Protein 6YGI (pdb70)

Solvent-accessible surface area: 33984 Å² total; per-residue (Å²): 132,98,52,70,42,27,102,5,8,23,48,179,151,132,103,64,73,34,32,61,6,4,20,47,190,170,148,88,112,88,46,5,98,68,62,18,11,1,49,51,16,64,74,123,45,16,59,157,18,87,56,4,15,122,61,0,69,95,24,0,78,82,73,68,157,85,116,33,121,113,55,30,3,28,1,1,36,21,1,2,46,8,4,88,36,0,61,112,3,2,81,10,1,47,104,6,0,76,46,3,155,84,94,27,76,68,26,32,77,126,25,21,58,91,1,96,45,36,0,119,76,3,77,94,16,2,38,77,0,26,19,0,0,14,25,2,29,17,7,25,83,117,20,87,58,70,0,16,65,15,2,0,82,7,98,60,52,78,92,47,76,120,144,166,58,39,231,118,43,34,67,14,138,101,164,87,69,70,121,2,53,60,21,1,91,73,17,64,67,123,40,13,52,152,24,88,48,4,12,124,53,0,67,89,20,0,72,79,69,22,156,81,64,26,108,115,68,27,0,2,32,1,1,3,12,4,22,8,4,85,42,2,53,128,5,0,64,3,0,31,102,14,1,86,68,14,138,83,104,53,53,6,44,31,83,139,14,35,58,88,2,35,47,39,1,112,73,5,53,100,8,0,42,88,0,27,17,9,0,7,5,15,29,14,6,28,75,116,18,78,8,46,0,23,31,7,0,28,67,10,70,64,47,60,68,31,64,136,123,5,52,5,150,62,42,25,86,76,87,20,4,65,127,108,199,123,100,140,70,2,38,108,0,25,58,32,0,78,111,10,64,74,122,44,14,55,160,27,93,54,2,14,130,63,0,78,81,26,1,74,71,68,36,168,82,54,24,98,102,60,31,0,0,27,1,0,5,13,0,15,11,5,80,43,0,57,132,4,1,77,10,1,43,104,4,2,105,40,16,133,90,104,19,69,37,27,48,72,85,10,22,47,84,1,93,38,19,0,113,73,2,73,114,18,6,44,98,0,26,17,13,0,16,0,6,30,16,7,28,84,86,17,57,65,91,0,17,82,20,0,31,81,8,71,93,45,48,77,40,81,117,170,166,88,46,226,106,46,30,63,18,105,56,97,109,135,97,142,154,132,159,130,93,98,80,44,6,83,67,56,14,15,1,42,53,10,67,77,57,15,14,52,131,15,72,51,1,19,124,27,0,69,83,17,2,75,64,69,90,157,90,117,35,128,104,50,30,4,28,0,0,32,23,1,3,52,10,6,90,46,0,70,105,2,0,57,1,0,42,118,11,0,85,44,10,159,88,86,43,74,9,20,29,86,97,24,36,55,86,2,48,43,46,0,123,76,3,71,104,15,2,38,71,0,28,25,0,0,18,21,1,34,12,6,25,55,92,19,83,70,88,0,20,62,19,0,0,74,1,98,56,40,54,93,48,79,108,141,164,74,36,121,116,16,16,65,46,99,45,146,64,211,124

Foldseek 3Di:
DPAPCPPNHHDDD/DDACCPPNHHDDD/DDLVVLLVLFDLVVDDLVVADDPVVLLVLLCVVLVVVVVVVHDDPLSVLLVVLSVLCVVPVVVLVVLVVVLVVVVPVHCPVDDVVSVVSVVVSVVSVVVNSVSRSSSVQSSVCVVPRNSLVSNLRSQQVVQVVDDCPPHDVDHDDRVD/DLVVVLLVLLVLDDLVVFDDPVVLLVLLCVVQVVVVVVVHPDPLSVLLVVLSVVCVVPVVVLVVLVVVLVVVVVVCPPDHVVSSVVSVVVSVVVVVVNSSSSSSNVQSSLCVPQHNVQSSVLSVQQSVLVPDDVPVHDPDGDDSCSSVDDD/DDVLLVVLLVVLLPDPVVVADDLVVLLVLLCVVQVVCVVVVDDDPLSVLLVVLSVVCVPCVVVLVVLVVVLVVCVVVDPDPDCVVSVVSVVVSVVVVSVNSSSRSSSVLSSVCVVPHSVLSSVLSVQQVVQVVDDPPPHDDDGDDSVVVPDDDDDD/DPLVVLLVLFDLVVDDLPVFDDPVVLLVLLCVLQVVCVVVVDDDDLSVLLVVLSVLCVVPVVVLVVLVVVLVVCVVVDVPPHDVRSVVSVVVSVVSVVVNSVSSSSNVQSSVCSVPHNSLSSNLSSQQVVLVVDDDVVSDDDGDDRDDDDDD

Structure (mmCIF, N/CA/C/O backbone):
data_6YGI
#
_entry.id   6YGI
#
_cell.length_a   1.00
_cell.length_b   1.00
_cell.length_c   1.00
_cell.angle_alpha   90.00
_cell.angle_beta   90.00
_cell.angle_gamma   90.00
#
_symmetry.space_group_name_H-M   'P 1'
#
loop_
_atom_site.group_PDB
_atom_site.id
_atom_site.type_symbol
_atom_site.label_atom_id
_atom_site.label_alt_id
_atom_site.label_comp_id
_atom_site.label_asym_id
_atom_site.label_entity_id
_atom_site.label_seq_id
_atom_site.pdbx_PDB_ins_code
_atom_site.Cartn_x
_atom_site.Cartn_y
_atom_site.Cartn_z
_atom_site.occupancy
_atom_site.B_iso_or_equiv
_atom_site.auth_seq_id
_atom_site.auth_comp_id
_atom_site.auth_asym_id
_atom_site.auth_atom_id
_atom_site.pdbx_PDB_model_num
ATOM 1 N N . SER A 1 210 ? 171.233 229.464 335.541 1.00 87.87 250 SER E N 1
ATOM 2 C CA . SER A 1 210 ? 170.146 228.586 335.957 1.00 87.87 250 SER E CA 1
ATOM 3 C C . SER A 1 210 ? 169.006 229.393 336.569 1.00 87.87 250 SER E C 1
ATOM 4 O O . SER A 1 210 ? 169.164 230.006 337.625 1.00 87.87 250 SER E O 1
ATOM 11 N N . SER A 1 211 ? 167.857 229.392 335.889 1.00 84.14 251 SER E N 1
ATOM 12 C CA . SER A 1 211 ? 166.710 230.156 336.372 1.00 84.14 251 SER E CA 1
ATOM 13 C C . SER A 1 211 ? 166.337 229.760 337.794 1.00 84.14 251 SER E C 1
ATOM 14 O O . SER A 1 211 ? 165.968 230.612 338.610 1.00 84.14 251 SER E O 1
ATOM 22 N N . SER A 1 212 ? 166.430 228.473 338.111 1.00 78.13 252 SER E N 1
ATOM 23 C CA . SER A 1 212 ? 166.076 228.004 339.441 1.00 78.13 252 SER E CA 1
ATOM 24 C C . SER A 1 212 ? 167.201 228.288 340.427 1.00 78.13 252 SER E C 1
ATOM 25 O O . SER A 1 212 ? 168.378 228.352 340.063 1.00 78.13 252 SER E O 1
ATOM 33 N N . SER A 1 213 ? 166.825 228.467 341.694 1.00 67.67 253 SER E N 1
ATOM 34 C CA . SER A 1 213 ? 167.823 228.613 342.745 1.00 67.67 253 SER E CA 1
ATOM 35 C C . SER A 1 213 ? 168.688 227.361 342.839 1.00 67.67 253 SER E C 1
ATOM 36 O O . SER A 1 213 ? 169.909 227.416 342.649 1.00 67.67 253 SER E O 1
ATOM 44 N N . HIS A 1 214 ? 168.061 226.186 343.062 1.00 63.03 254 HIS E N 1
ATOM 45 C CA . HIS A 1 214 ? 168.670 224.824 343.215 1.00 63.03 254 HIS E CA 1
ATOM 46 C C . HIS A 1 214 ? 170.077 224.891 343.830 1.00 63.03 254 HIS E C 1
ATOM 47 O O . HIS A 1 214 ? 170.980 224.180 343.348 1.00 63.03 254 HIS E O 1
ATOM 50 N N . HIS A 1 215 ? 170.246 225.736 344.853 1.00 57.86 255 HIS E N 1
ATOM 51 C CA . HIS A 1 215 ? 171.523 225.962 345.581 1.00 57.86 255 HIS E CA 1
ATOM 52 C C . HIS A 1 215 ? 171.749 224.839 346.600 1.00 57.86 255 HIS E C 1
ATOM 53 O O . HIS A 1 215 ? 170.759 224.192 346.998 1.00 57.86 255 HIS E O 1
ATOM 56 N N . ARG A 1 216 ? 173.007 224.627 346.998 1.00 54.00 256 ARG E N 1
ATOM 57 C CA . ARG A 1 216 ? 173.427 223.592 347.980 1.00 54.00 256 ARG E CA 1
ATOM 58 C C . ARG A 1 216 ? 172.782 222.250 347.615 1.00 54.00 256 ARG E C 1
ATOM 59 O O . ARG A 1 216 ? 172.527 221.449 348.536 1.00 54.00 256 ARG E O 1
ATOM 80 N N . SER A 1 217 ? 172.533 222.022 346.322 1.00 52.53 257 SER E N 1
ATOM 81 C CA . SER A 1 217 ? 171.921 220.783 345.747 1.00 52.53 257 SER E CA 1
ATOM 82 C C . SER A 1 217 ? 170.379 220.804 345.766 1.00 52.53 257 SER E C 1
ATOM 83 O O . SER A 1 217 ? 169.820 221.248 344.746 1.00 52.53 257 SER E O 1
ATOM 89 N N . PRO A 1 218 ? 169.634 220.348 346.807 1.00 53.12 258 PRO E N 1
ATOM 90 C CA . PRO A 1 218 ? 168.164 220.416 346.779 1.00 53.12 258 PRO E CA 1
ATOM 91 C C . PRO A 1 218 ? 167.605 221.846 346.853 1.00 53.12 258 PRO E C 1
ATOM 92 O O . PRO A 1 218 ? 168.309 222.741 347.281 1.00 53.12 258 PRO E O 1
ATOM 103 N N . SER A 1 219 ? 166.340 222.008 346.459 1.00 54.76 259 SER E N 1
ATOM 104 C CA . SER A 1 219 ? 165.594 223.294 346.431 1.00 54.76 259 SER E CA 1
ATOM 105 C C . SER A 1 219 ? 165.807 224.080 347.731 1.00 54.76 259 SER E C 1
ATOM 106 O O . SER A 1 219 ? 165.651 223.489 348.816 1.00 54.76 259 SER E O 1
ATOM 114 N N . PRO A 1 220 ? 166.149 225.386 347.659 1.00 59.55 260 PRO E N 1
ATOM 115 C CA . PRO A 1 220 ? 166.333 226.235 348.837 1.00 59.55 260 PRO E CA 1
ATOM 116 C C . PRO A 1 220 ? 165.045 226.924 349.264 1.00 59.55 260 PRO E C 1
ATOM 117 O O . PRO A 1 220 ? 164.194 227.291 348.452 1.00 59.55 260 PRO E O 1
ATOM 128 N N . ARG A 1 221 ? 164.924 227.095 350.575 1.00 55.56 261 ARG E N 1
ATOM 129 C CA . ARG A 1 221 ? 163.740 227.687 351.171 1.00 55.56 261 ARG E CA 1
ATOM 130 C C . ARG A 1 221 ? 163.564 229.129 350.694 1.00 55.56 261 ARG E C 1
ATOM 131 O O . ARG A 1 221 ? 164.474 229.748 350.136 1.00 55.56 261 ARG E O 1
ATOM 152 N N . LYS A 1 222 ? 162.365 229.659 350.912 1.00 55.15 262 LYS E N 1
ATOM 153 C CA . LYS A 1 222 ? 162.086 231.070 350.659 1.00 55.15 262 LYS E CA 1
ATOM 154 C C . LYS A 1 222 ? 161.140 231.616 351.722 1.00 55.15 262 LYS E C 1
ATOM 155 O O . LYS A 1 222 ? 161.576 232.196 352.715 1.00 55.15 262 LYS E O 1
ATOM 175 N N . SER B 1 210 ? 211.857 176.032 336.681 1.00 80.95 250 SER H N 1
ATOM 176 C CA . SER B 1 210 ? 212.046 177.068 337.688 1.00 80.95 250 SER H CA 1
ATOM 177 C C . SER B 1 210 ? 210.716 177.450 338.327 1.00 80.95 250 SER H C 1
ATOM 178 O O . SER B 1 210 ? 210.254 178.582 338.188 1.00 80.95 250 SER H O 1
ATOM 185 N N . SER B 1 211 ? 210.106 176.497 339.029 1.00 80.09 251 SER H N 1
ATOM 186 C CA . SER B 1 211 ? 208.828 176.717 339.688 1.00 80.09 251 SER H CA 1
ATOM 187 C C . SER B 1 211 ? 208.858 176.086 341.071 1.00 80.09 251 SER H C 1
ATOM 188 O O . SER B 1 211 ? 209.477 175.040 341.281 1.00 80.09 251 SER H O 1
ATOM 196 N N . SER B 1 212 ? 208.177 176.733 342.011 1.00 73.58 252 SER H N 1
ATOM 197 C CA . SER B 1 212 ? 208.118 176.229 343.371 1.00 73.58 252 SER H CA 1
ATOM 198 C C . SER B 1 212 ? 207.338 174.916 343.417 1.00 73.58 252 SER H C 1
ATOM 199 O O . SER B 1 212 ? 206.836 174.418 342.407 1.00 73.58 252 SER H O 1
ATOM 207 N N . SER B 1 213 ? 207.245 174.351 344.620 1.00 67.47 253 SER H N 1
ATOM 208 C CA . SER B 1 213 ? 206.521 173.098 344.793 1.00 67.47 253 SER H CA 1
ATOM 209 C C . SER B 1 213 ? 205.060 173.257 344.392 1.00 67.47 253 SER H C 1
ATOM 210 O O . SER B 1 213 ? 204.603 172.662 343.409 1.00 67.47 253 SER H O 1
ATOM 218 N N . HIS B 1 214 ? 204.315 174.075 345.135 1.00 62.62 254 HIS H N 1
ATOM 219 C CA . HIS B 1 214 ? 202.925 174.356 344.827 1.00 62.62 254 HIS H CA 1
ATOM 220 C C . HIS B 1 214 ? 202.149 173.131 344.397 1.00 62.62 254 HIS H C 1
ATOM 221 O O . HIS B 1 214 ? 201.369 173.185 343.442 1.00 62.62 254 HIS H O 1
ATOM 224 N N . HIS B 1 215 ? 202.354 172.019 345.096 1.00 57.26 255 HIS H N 1
ATOM 225 C CA . HIS B 1 215 ? 201.748 170.760 344.709 1.00 57.26 255 HIS H CA 1
ATOM 226 C C . HIS B 1 215 ? 200.375 170.588 345.334 1.00 57.26 255 HIS H C 1
ATOM 227 O O . HIS B 1 215 ? 200.147 170.958 346.484 1.00 57.26 255 HIS H O 1
ATOM 230 N N . ARG B 1 216 ? 199.464 170.010 344.556 1.00 54.19 256 ARG H N 1
ATOM 231 C CA . ARG B 1 216 ? 198.063 169.807 344.902 1.00 54.19 256 ARG H CA 1
ATOM 232 C C . ARG B 1 216 ? 197.266 171.093 344.718 1.00 54.19 256 ARG H C 1
ATOM 233 O O . ARG B 1 216 ? 196.048 171.087 344.935 1.00 54.19 256 ARG H O 1
ATOM 241 N N . SER B 1 217 ? 197.910 172.191 344.328 1.00 55.36 257 SER H N 1
ATOM 242 C CA . SER B 1 217 ? 197.257 173.463 344.141 1.00 55.36 257 SER H CA 1
ATOM 243 C C . SER B 1 217 ? 197.692 174.506 345.153 1.00 55.36 257 SER H C 1
ATOM 244 O O . SER B 1 217 ? 197.983 175.652 344.798 1.00 55.36 257 SER H O 1
ATOM 250 N N . PRO B 1 218 ? 197.750 174.137 346.440 1.00 56.53 258 PRO H N 1
ATOM 251 C CA . PRO B 1 218 ? 198.343 175.042 347.429 1.00 56.53 258 PRO H CA 1
ATOM 252 C C . PRO B 1 218 ? 199.827 174.785 347.630 1.00 56.53 258 PRO H C 1
ATOM 253 O O . PRO B 1 218 ? 200.418 173.945 346.945 1.00 56.53 258 PRO H O 1
ATOM 264 N N . SER B 1 219 ? 200.432 175.504 348.561 1.00 57.04 259 SER H N 1
ATOM 265 C CA . SER B 1 219 ? 201.858 175.383 348.835 1.00 57.04 259 SER H CA 1
ATOM 266 C C . SER B 1 219 ? 202.097 174.360 349.942 1.00 57.04 259 SER H C 1
ATOM 267 O O . SER B 1 219 ? 201.423 174.415 350.976 1.00 57.04 259 SER H O 1
ATOM 275 N N . PRO B 1 220 ? 203.030 173.425 349.781 1.00 59.71 260 PRO H N 1
ATOM 276 C CA . PRO B 1 220 ? 203.299 172.454 350.842 1.00 59.71 260 PRO H CA 1
ATOM 277 C C . PRO B 1 220 ? 204.389 172.940 351.792 1.00 59.71 260 PRO H C 1
ATOM 278 O O . PRO B 1 220 ? 205.021 173.975 351.581 1.00 59.71 260 PRO H O 1
ATOM 289 N N . ARG B 1 221 ? 204.598 172.159 352.844 1.00 57.50 261 ARG H N 1
ATOM 290 C CA . ARG B 1 221 ? 205.546 172.518 353.889 1.00 57.50 261 ARG H CA 1
ATOM 291 C C . ARG B 1 221 ? 206.970 172.249 353.409 1.00 57.50 261 ARG H C 1
ATOM 292 O O . ARG B 1 221 ? 207.225 171.966 352.235 1.00 57.50 261 ARG H O 1
ATOM 313 N N . LYS B 1 222 ? 207.922 172.347 354.331 1.00 53.96 262 LYS H N 1
ATOM 314 C CA . LYS B 1 222 ? 209.310 172.011 354.049 1.00 53.96 262 LYS H CA 1
ATOM 315 C C . LYS B 1 222 ? 210.079 171.792 355.348 1.00 53.96 262 LYS H C 1
ATOM 316 O O . LYS B 1 222 ? 210.079 170.692 355.902 1.00 53.96 262 LYS H O 1
ATOM 336 N N . MET C 1 1 ? 150.905 226.793 330.621 1.00 64.33 1 MET A N 1
ATOM 337 C CA . MET C 1 1 ? 151.356 227.529 331.833 1.00 64.33 1 MET A CA 1
ATOM 338 C C . MET C 1 1 ? 152.761 228.077 331.630 1.00 64.33 1 MET A C 1
ATOM 339 O O . MET C 1 1 ? 153.614 227.419 331.038 1.00 64.33 1 MET A O 1
ATOM 355 N N . ASP C 1 2 ? 152.993 229.288 332.124 1.00 66.16 2 ASP A N 1
ATOM 356 C CA . ASP C 1 2 ? 154.299 229.919 331.988 1.00 66.16 2 ASP A CA 1
ATOM 357 C C . ASP C 1 2 ? 155.311 229.191 332.862 1.00 66.16 2 ASP A C 1
ATOM 358 O O . ASP C 1 2 ? 155.128 229.085 334.079 1.00 66.16 2 ASP A O 1
ATOM 367 N N . ILE C 1 3 ? 156.365 228.667 332.235 1.00 66.43 3 ILE A N 1
ATOM 368 C CA . ILE C 1 3 ? 157.417 227.981 332.981 1.00 66.43 3 ILE A CA 1
ATOM 369 C C . ILE C 1 3 ? 157.927 228.858 334.116 1.00 66.43 3 ILE A C 1
ATOM 370 O O . ILE C 1 3 ? 158.118 228.391 335.244 1.00 66.43 3 ILE A O 1
ATOM 386 N N . ASN C 1 4 ? 158.168 230.138 333.832 1.00 65.51 4 ASN A N 1
ATOM 387 C CA . ASN C 1 4 ? 158.747 231.024 334.836 1.00 65.51 4 ASN A CA 1
ATOM 388 C C . ASN C 1 4 ? 157.819 231.177 336.033 1.00 65.51 4 ASN A C 1
ATOM 389 O O . ASN C 1 4 ? 158.239 231.011 337.185 1.00 65.51 4 ASN A O 1
ATOM 400 N N . ALA C 1 5 ? 156.550 231.497 335.780 1.00 61.87 5 ALA A N 1
ATOM 401 C CA . ALA C 1 5 ? 155.603 231.678 336.872 1.00 61.87 5 ALA A CA 1
ATOM 402 C C . ALA C 1 5 ? 155.409 230.384 337.650 1.00 61.87 5 ALA A C 1
ATOM 403 O O . ALA C 1 5 ? 155.270 230.401 338.878 1.00 61.87 5 ALA A O 1
ATOM 410 N N . SER C 1 6 ? 155.398 229.249 336.951 1.00 60.88 6 SER A N 1
ATOM 411 C CA . SER C 1 6 ? 155.298 227.960 337.624 1.00 60.88 6 SER A CA 1
ATOM 412 C C . SER C 1 6 ? 156.463 227.761 338.585 1.00 60.88 6 SER A C 1
ATOM 413 O O . SER C 1 6 ? 156.271 227.565 339.789 1.00 60.88 6 SER A O 1
ATOM 421 N N . ARG C 1 7 ? 157.688 227.812 338.059 1.00 63.59 7 ARG A N 1
ATOM 422 C CA . ARG C 1 7 ? 158.867 227.643 338.898 1.00 63.59 7 ARG A CA 1
ATOM 423 C C . ARG C 1 7 ? 158.881 228.628 340.056 1.00 63.59 7 ARG A C 1
ATOM 424 O O . ARG C 1 7 ? 159.380 228.305 341.140 1.00 63.59 7 ARG A O 1
ATOM 445 N N . ALA C 1 8 ? 158.344 229.831 339.851 1.00 58.42 8 ALA A N 1
ATOM 446 C CA . ALA C 1 8 ? 158.302 230.804 340.937 1.00 58.42 8 ALA A CA 1
ATOM 447 C C . ALA C 1 8 ? 157.271 230.427 341.989 1.00 58.42 8 ALA A C 1
ATOM 448 O O . ALA C 1 8 ? 157.476 230.692 343.178 1.00 58.42 8 ALA A O 1
ATOM 455 N N . LEU C 1 9 ? 156.164 229.814 341.576 1.00 56.83 9 LEU A N 1
ATOM 456 C CA . LEU C 1 9 ? 155.136 229.397 342.518 1.00 56.83 9 LEU A CA 1
ATOM 457 C C . LEU C 1 9 ? 155.451 228.066 343.179 1.00 56.83 9 LEU A C 1
ATOM 458 O O . LEU C 1 9 ? 154.856 227.745 344.213 1.00 56.83 9 LEU A O 1
ATOM 474 N N . ALA C 1 10 ? 156.362 227.288 342.607 1.00 55.70 10 ALA A N 1
ATOM 475 C CA . ALA C 1 10 ? 156.684 225.964 343.116 1.00 55.70 10 ALA A CA 1
ATOM 476 C C . ALA C 1 10 ? 157.732 226.062 344.215 1.00 55.70 10 ALA A C 1
ATOM 477 O O . ALA C 1 10 ? 158.860 226.502 343.969 1.00 55.70 10 ALA A O 1
ATOM 484 N N . ASN C 1 11 ? 157.356 225.651 345.422 1.00 55.03 11 ASN A N 1
ATOM 485 C CA . ASN C 1 11 ? 158.303 225.504 346.515 1.00 55.03 11 ASN A CA 1
ATOM 486 C C . ASN C 1 11 ? 157.735 224.486 347.490 1.00 55.03 11 ASN A C 1
ATOM 487 O O . ASN C 1 11 ? 156.533 224.485 347.765 1.00 55.03 11 ASN A O 1
ATOM 498 N N . VAL C 1 12 ? 158.610 223.626 348.012 1.00 51.49 12 VAL A N 1
ATOM 499 C CA . VAL C 1 12 ? 158.154 222.508 348.824 1.00 51.49 12 VAL A CA 1
ATOM 500 C C . VAL C 1 12 ? 157.809 222.936 350.241 1.00 51.49 12 VAL A C 1
ATOM 501 O O . VAL C 1 12 ? 157.087 222.218 350.940 1.00 51.49 12 VAL A O 1
ATOM 514 N N . TYR C 1 13 ? 158.296 224.090 350.685 1.00 52.72 13 TYR A N 1
ATOM 515 C CA . TYR C 1 13 ? 158.020 224.564 352.032 1.00 52.72 13 TYR A CA 1
ATOM 516 C C . TYR C 1 13 ? 156.734 225.373 352.119 1.00 52.72 13 TYR A C 1
ATOM 517 O O . TYR C 1 13 ? 156.314 225.723 353.227 1.00 52.72 13 TYR A O 1
ATOM 535 N N . ASP C 1 14 ? 156.106 225.673 350.984 1.00 56.62 14 ASP A N 1
ATOM 536 C CA . ASP C 1 14 ? 154.842 226.394 350.978 1.00 56.62 14 ASP A CA 1
ATOM 537 C C . ASP C 1 14 ? 153.658 225.502 351.317 1.00 56.62 14 ASP A C 1
ATOM 538 O O . ASP C 1 14 ? 152.576 226.017 351.620 1.00 56.62 14 ASP A O 1
ATOM 547 N N . LEU C 1 15 ? 153.838 224.185 351.276 1.00 52.93 15 LEU A N 1
ATOM 548 C CA . LEU C 1 15 ? 152.733 223.255 351.370 1.00 52.93 15 LEU A CA 1
ATOM 549 C C . LEU C 1 15 ? 152.175 223.212 352.790 1.00 52.93 15 LEU A C 1
ATOM 550 O O . LEU C 1 15 ? 152.790 223.717 353.732 1.00 52.93 15 LEU A O 1
ATOM 566 N N . PRO C 1 16 ? 150.994 222.608 352.974 1.00 53.15 16 PRO A N 1
ATOM 567 C CA . PRO C 1 16 ? 150.245 222.799 354.226 1.00 53.15 16 PRO A CA 1
ATOM 568 C C . PRO C 1 16 ? 150.737 221.991 355.414 1.00 53.15 16 PRO A C 1
ATOM 569 O O . PRO C 1 16 ? 150.277 222.252 356.534 1.00 53.15 16 PRO A O 1
ATOM 580 N N . ASP C 1 17 ? 151.628 221.024 355.222 1.00 55.16 17 ASP A N 1
ATOM 581 C CA . ASP C 1 17 ? 152.101 220.089 356.240 1.00 55.16 17 ASP A CA 1
ATOM 582 C C . ASP C 1 17 ? 151.130 218.928 356.428 1.00 55.16 17 ASP A C 1
ATOM 583 O O . ASP C 1 17 ? 151.433 218.011 357.199 1.00 55.16 17 ASP A O 1
ATOM 592 N N . ASP C 1 18 ? 149.985 218.928 355.751 1.00 54.39 18 ASP A N 1
ATOM 593 C CA . ASP C 1 18 ? 149.097 217.776 355.712 1.00 54.39 18 ASP A CA 1
ATOM 594 C C . ASP C 1 18 ? 149.073 217.128 354.338 1.00 54.39 18 ASP A C 1
ATOM 595 O O . ASP C 1 18 ? 148.380 216.123 354.147 1.00 54.39 18 ASP A O 1
ATOM 604 N N . PHE C 1 19 ? 149.816 217.681 353.382 1.00 50.26 19 PHE A N 1
ATOM 605 C CA . PHE C 1 19 ? 149.924 217.149 352.034 1.00 50.26 19 PHE A CA 1
ATOM 606 C C . PHE C 1 19 ? 150.882 215.972 351.943 1.00 50.26 19 PHE A C 1
ATOM 607 O O . PHE C 1 19 ? 150.933 215.309 350.901 1.00 50.26 19 PHE A O 1
ATOM 624 N N . PHE C 1 20 ? 151.602 215.677 353.001 1.00 50.27 20 PHE A N 1
ATOM 625 C CA . PHE C 1 20 ? 152.730 214.769 352.903 1.00 50.27 20 PHE A CA 1
ATOM 626 C C . PHE C 1 20 ? 152.375 213.417 353.492 1.00 50.27 20 PHE A C 1
ATOM 627 O O . PHE C 1 20 ? 151.912 213.352 354.640 1.00 50.27 20 PHE A O 1
ATOM 644 N N . PRO C 1 21 ? 152.566 212.324 352.754 1.00 49.72 21 PRO A N 1
ATOM 645 C CA . PRO C 1 21 ? 152.218 211.009 353.294 1.00 49.72 21 PRO A CA 1
ATOM 646 C C . PRO C 1 21 ? 152.952 210.729 354.593 1.00 49.72 21 PRO A C 1
ATOM 647 O O . PRO C 1 21 ? 153.996 211.310 354.890 1.00 49.72 21 PRO A O 1
ATOM 658 N N . LYS C 1 22 ? 152.374 209.825 355.380 1.00 55.04 22 LYS A N 1
ATOM 659 C CA . LYS C 1 22 ? 152.991 209.438 356.636 1.00 55.04 22 LYS A CA 1
ATOM 660 C C . LYS C 1 22 ? 154.425 208.986 356.403 1.00 55.04 22 LYS A C 1
ATOM 661 O O . LYS C 1 22 ? 154.788 208.500 355.327 1.00 55.04 22 LYS A O 1
ATOM 680 N N . ILE C 1 23 ? 155.246 209.156 357.438 1.00 58.03 23 ILE A N 1
ATOM 681 C CA . ILE C 1 23 ? 156.682 208.965 357.285 1.00 58.03 23 ILE A CA 1
ATOM 682 C C . ILE C 1 23 ? 157.003 207.505 357.003 1.00 58.03 23 ILE A C 1
ATOM 683 O O . ILE C 1 23 ? 157.927 207.196 356.243 1.00 58.03 23 ILE A O 1
ATOM 699 N N . ASP C 1 24 ? 156.251 206.582 357.604 1.00 60.16 24 ASP A N 1
ATOM 700 C CA . ASP C 1 24 ? 156.487 205.166 357.349 1.00 60.16 24 ASP A CA 1
ATOM 701 C C . ASP C 1 24 ? 156.298 204.844 355.873 1.00 60.16 24 ASP A C 1
ATOM 702 O O . ASP C 1 24 ? 157.168 204.236 355.237 1.00 60.16 24 ASP A O 1
ATOM 711 N N . ASP C 1 25 ? 155.153 205.239 355.314 1.00 56.70 25 ASP A N 1
ATOM 712 C CA . ASP C 1 25 ? 154.884 204.984 353.905 1.00 56.70 25 ASP A CA 1
ATOM 713 C C . ASP C 1 25 ? 155.910 205.674 353.020 1.00 56.70 25 ASP A C 1
ATOM 714 O O . ASP C 1 25 ? 156.348 205.112 352.008 1.00 56.70 25 ASP A O 1
ATOM 723 N N . LEU C 1 26 ? 156.305 206.894 353.383 1.00 53.16 26 LEU A N 1
ATOM 724 C CA . LEU C 1 26 ? 157.270 207.625 352.572 1.00 53.16 26 LEU A CA 1
ATOM 725 C C . LEU C 1 26 ? 158.608 206.901 352.538 1.00 53.16 26 LEU A C 1
ATOM 726 O O . LEU C 1 26 ? 159.200 206.709 351.469 1.00 53.16 26 LEU A O 1
ATOM 742 N N . VAL C 1 27 ? 159.096 206.483 353.705 1.00 55.75 27 VAL A N 1
ATOM 743 C CA . VAL C 1 27 ? 160.367 205.771 353.779 1.00 55.75 27 VAL A CA 1
ATOM 744 C C . VAL C 1 27 ? 160.287 204.461 353.011 1.00 55.75 27 VAL A C 1
ATOM 745 O O . VAL C 1 27 ? 161.214 204.095 352.277 1.00 55.75 27 VAL A O 1
ATOM 758 N N . ARG C 1 28 ? 159.191 203.722 353.184 1.00 56.09 28 ARG A N 1
ATOM 759 C CA . ARG C 1 28 ? 159.037 202.452 352.484 1.00 56.09 28 ARG A CA 1
ATOM 760 C C . ARG C 1 28 ? 159.091 202.650 350.976 1.00 56.09 28 ARG A C 1
ATOM 761 O O . ARG C 1 28 ? 159.819 201.941 350.269 1.00 56.09 28 ARG A O 1
ATOM 782 N N . ASP C 1 29 ? 158.307 203.599 350.463 1.00 55.97 29 ASP A N 1
ATOM 783 C CA . ASP C 1 29 ? 158.309 203.869 349.031 1.00 55.97 29 ASP A CA 1
ATOM 784 C C . ASP C 1 29 ? 159.692 204.282 348.552 1.00 55.97 29 ASP A C 1
ATOM 785 O O . ASP C 1 29 ? 160.153 203.833 347.497 1.00 55.97 29 ASP A O 1
ATOM 794 N N . ALA C 1 30 ? 160.373 205.133 349.320 1.00 52.90 30 ALA A N 1
ATOM 795 C CA . ALA C 1 30 ? 161.697 205.592 348.919 1.00 52.90 30 ALA A CA 1
ATOM 796 C C . ALA C 1 30 ? 162.665 204.422 348.803 1.00 52.90 30 ALA A C 1
ATOM 797 O O . ALA C 1 30 ? 163.371 204.280 347.800 1.00 52.90 30 ALA A O 1
ATOM 804 N N . LYS C 1 31 ? 162.714 203.573 349.830 1.00 54.82 31 LYS A N 1
ATOM 805 C CA . LYS C 1 31 ? 163.612 202.424 349.797 1.00 54.82 31 LYS A CA 1
ATOM 806 C C . LYS C 1 31 ? 163.273 201.487 348.645 1.00 54.82 31 LYS A C 1
ATOM 807 O O . LYS C 1 31 ? 164.169 201.011 347.933 1.00 54.82 31 LYS A O 1
ATOM 826 N N . ASP C 1 32 ? 161.984 201.200 348.451 1.00 53.57 32 ASP A N 1
ATOM 827 C CA . ASP C 1 32 ? 161.585 200.259 347.413 1.00 53.57 32 ASP A CA 1
ATOM 828 C C . ASP C 1 32 ? 161.871 200.800 346.021 1.00 53.57 32 ASP A C 1
ATOM 829 O O . ASP C 1 32 ? 162.147 200.022 345.101 1.00 53.57 32 ASP A O 1
ATOM 838 N N . ALA C 1 33 ? 161.813 202.117 345.843 1.00 51.45 33 ALA A N 1
ATOM 839 C CA . ALA C 1 33 ? 162.118 202.723 344.557 1.00 51.45 33 ALA A CA 1
ATOM 840 C C . ALA C 1 33 ? 163.604 202.961 344.352 1.00 51.45 33 ALA A C 1
ATOM 841 O O . ALA C 1 33 ? 164.038 203.134 343.208 1.00 51.45 33 ALA A O 1
ATOM 848 N N . LEU C 1 34 ? 164.387 202.977 345.427 1.00 51.94 34 LEU A N 1
ATOM 849 C CA . LEU C 1 34 ? 165.818 203.215 345.321 1.00 51.94 34 LEU A CA 1
ATOM 850 C C . LEU C 1 34 ? 166.623 201.936 345.173 1.00 51.94 34 LEU A C 1
ATOM 851 O O . LEU C 1 34 ? 167.689 201.960 344.548 1.00 51.94 34 LEU A O 1
ATOM 867 N N . GLU C 1 35 ? 166.144 200.825 345.739 1.00 55.30 35 GLU A N 1
ATOM 868 C CA . GLU C 1 35 ? 166.857 199.547 345.651 1.00 55.30 35 GLU A CA 1
ATOM 869 C C . GLU C 1 35 ? 167.538 199.305 344.309 1.00 55.30 35 GLU A C 1
ATOM 870 O O . GLU C 1 35 ? 168.714 198.920 344.309 1.00 55.30 35 GLU A O 1
ATOM 882 N N . PRO C 1 36 ? 166.886 199.493 343.159 1.00 52.97 36 PRO A N 1
ATOM 883 C CA . PRO C 1 36 ? 167.605 199.294 341.887 1.00 52.97 36 PRO A CA 1
ATOM 884 C C . PRO C 1 36 ? 168.829 200.177 341.756 1.00 52.97 36 PRO A C 1
ATOM 885 O O . PRO C 1 36 ? 169.916 199.697 341.408 1.00 52.97 36 PRO A O 1
ATOM 896 N N . TYR C 1 37 ? 168.676 201.472 342.032 1.00 53.49 37 TYR A N 1
ATOM 897 C CA . TYR C 1 37 ? 169.790 202.396 341.890 1.00 53.49 37 TYR A CA 1
ATOM 898 C C . TYR C 1 37 ? 170.878 202.110 342.913 1.00 53.49 37 TYR A C 1
ATOM 899 O O . TYR C 1 37 ? 172.064 202.288 342.622 1.00 53.49 37 TYR A O 1
ATOM 917 N N . TRP C 1 38 ? 170.497 201.655 344.106 1.00 53.31 38 TRP A N 1
ATOM 918 C CA . TRP C 1 38 ? 171.486 201.211 345.079 1.00 53.31 38 TRP A CA 1
ATOM 919 C C . TRP C 1 38 ? 172.298 200.044 344.531 1.00 53.31 38 TRP A C 1
ATOM 920 O O . TRP C 1 38 ? 173.528 200.113 344.435 1.00 53.31 38 TRP A O 1
ATOM 941 N N . LYS C 1 39 ? 171.618 198.953 344.170 1.00 56.85 39 LYS A N 1
ATOM 942 C CA . LYS C 1 39 ? 172.319 197.784 343.649 1.00 56.85 39 LYS A CA 1
ATOM 943 C C . LYS C 1 39 ? 173.207 198.152 342.469 1.00 56.85 39 LYS A C 1
ATOM 944 O O . LYS C 1 39 ? 174.290 197.583 342.296 1.00 56.85 39 LYS A O 1
ATOM 963 N N . SER C 1 40 ? 172.769 199.102 341.646 1.00 58.70 40 SER A N 1
ATOM 964 C CA . SER C 1 40 ? 173.596 199.570 340.543 1.00 58.70 40 SER A CA 1
ATOM 965 C C . SER C 1 40 ? 174.648 200.578 340.980 1.00 58.70 40 SER A C 1
ATOM 966 O O . SER C 1 40 ? 175.491 200.960 340.161 1.00 58.70 40 SER A O 1
ATOM 974 N N . ASP C 1 41 ? 174.624 201.011 342.237 1.00 62.83 41 ASP A N 1
ATOM 975 C CA . ASP C 1 41 ? 175.565 202.003 342.752 1.00 62.83 41 ASP A CA 1
ATOM 976 C C . ASP C 1 41 ? 175.569 203.244 341.860 1.00 62.83 41 ASP A C 1
ATOM 977 O O . ASP C 1 41 ? 176.568 203.600 341.233 1.00 62.83 41 ASP A O 1
ATOM 986 N N . SER C 1 42 ? 174.414 203.898 341.810 1.00 57.24 42 SER A N 1
ATOM 987 C CA . SER C 1 42 ? 174.218 205.063 340.964 1.00 57.24 42 SER A CA 1
ATOM 988 C C . SER C 1 42 ? 174.545 206.336 341.732 1.00 57.24 42 SER A C 1
ATOM 989 O O . SER C 1 42 ? 174.338 206.427 342.944 1.00 57.24 42 SER A O 1
ATOM 997 N N . ILE C 1 43 ? 175.056 207.324 341.007 1.00 54.99 43 ILE A N 1
ATOM 998 C CA . ILE C 1 43 ? 175.488 208.585 341.590 1.00 54.99 43 ILE A CA 1
ATOM 999 C C . ILE C 1 43 ? 174.543 209.723 341.214 1.00 54.99 43 ILE A C 1
ATOM 1000 O O . ILE C 1 43 ? 174.957 210.878 341.156 1.00 54.99 43 ILE A O 1
ATOM 1016 N N . LYS C 1 44 ? 173.280 209.412 340.950 1.00 53.46 44 LYS A N 1
ATOM 1017 C CA . LYS C 1 44 ? 172.325 210.442 340.580 1.00 53.46 44 LYS A CA 1
ATOM 1018 C C . LYS C 1 44 ? 171.977 211.312 341.783 1.00 53.46 44 LYS A C 1
ATOM 1019 O O . LYS C 1 44 ? 171.978 210.864 342.933 1.00 53.46 44 LYS A O 1
ATOM 1038 N N . LYS C 1 45 ? 171.691 212.587 341.484 1.00 50.91 45 LYS A N 1
ATOM 1039 C CA . LYS C 1 45 ? 171.461 213.646 342.483 1.00 50.91 45 LYS A CA 1
ATOM 1040 C C . LYS C 1 45 ? 170.364 213.195 343.438 1.00 50.91 45 LYS A C 1
ATOM 1041 O O . LYS C 1 45 ? 170.654 213.000 344.617 1.00 50.91 45 LYS A O 1
ATOM 1060 N N . HIS C 1 46 ? 169.180 212.921 342.908 1.00 49.50 46 HIS A N 1
ATOM 1061 C CA . HIS C 1 46 ? 168.017 212.626 343.730 1.00 49.50 46 HIS A CA 1
ATOM 1062 C C . HIS C 1 46 ? 168.188 211.308 344.466 1.00 49.50 46 HIS A C 1
ATOM 1063 O O . HIS C 1 46 ? 167.757 211.185 345.615 1.00 49.50 46 HIS A O 1
ATOM 1076 N N . VAL C 1 47 ? 168.835 210.329 343.837 1.00 51.72 47 VAL A N 1
ATOM 1077 C CA . VAL C 1 47 ? 169.142 209.080 344.525 1.00 51.72 47 VAL A CA 1
ATOM 1078 C C . VAL C 1 47 ? 169.970 209.359 345.772 1.00 51.72 47 VAL A C 1
ATOM 1079 O O . VAL C 1 47 ? 169.622 208.937 346.881 1.00 51.72 47 VAL A O 1
ATOM 1092 N N . LEU C 1 48 ? 171.083 210.073 345.602 1.00 49.86 48 LEU A N 1
ATOM 1093 C CA . LEU C 1 48 ? 171.966 210.366 346.726 1.00 49.86 48 LEU A CA 1
ATOM 1094 C C . LEU C 1 48 ? 171.219 211.078 347.844 1.00 49.86 48 LEU A C 1
ATOM 1095 O O . LEU C 1 48 ? 171.316 210.699 349.020 1.00 49.86 48 LEU A O 1
ATOM 1111 N N . ILE C 1 49 ? 170.555 212.140 347.463 1.00 49.91 49 ILE A N 1
ATOM 1112 C CA . ILE C 1 49 ? 169.877 213.015 348.434 1.00 49.91 49 ILE A CA 1
ATOM 1113 C C . ILE C 1 49 ? 168.766 212.230 349.161 1.00 49.91 49 ILE A C 1
ATOM 1114 O O . ILE C 1 49 ? 168.807 212.227 350.398 1.00 49.91 49 ILE A O 1
ATOM 1130 N N . ALA C 1 50 ? 167.896 211.494 348.458 1.00 49.51 50 ALA A N 1
ATOM 1131 C CA . ALA C 1 50 ? 166.844 210.690 349.060 1.00 49.51 50 ALA A CA 1
ATOM 1132 C C . ALA C 1 50 ? 167.428 209.622 349.969 1.00 49.51 50 ALA A C 1
ATOM 1133 O O . ALA C 1 50 ? 166.856 209.316 351.018 1.00 49.51 50 ALA A O 1
ATOM 1140 N N . THR C 1 51 ? 168.568 209.044 349.588 1.00 50.92 51 THR A N 1
ATOM 1141 C CA . THR C 1 51 ? 169.226 208.073 350.452 1.00 50.92 51 THR A CA 1
ATOM 1142 C C . THR C 1 51 ? 169.646 208.717 351.766 1.00 50.92 51 THR A C 1
ATOM 1143 O O . THR C 1 51 ? 169.395 208.177 352.854 1.00 50.92 51 THR A O 1
ATOM 1154 N N . HIS C 1 52 ? 170.310 209.872 351.679 1.00 51.83 52 HIS A N 1
ATOM 1155 C CA . HIS C 1 52 ? 170.718 210.578 352.886 1.00 51.83 52 HIS A CA 1
ATOM 1156 C C . HIS C 1 52 ? 169.530 210.815 353.804 1.00 51.83 52 HIS A C 1
ATOM 1157 O O . HIS C 1 52 ? 169.608 210.594 355.017 1.00 51.83 52 HIS A O 1
ATOM 1170 N N . PHE C 1 53 ? 168.414 211.265 353.237 1.00 51.20 53 PHE A N 1
ATOM 1171 C CA . PHE C 1 53 ? 167.277 211.633 354.073 1.00 51.20 53 PHE A CA 1
ATOM 1172 C C . PHE C 1 53 ? 166.538 210.414 354.609 1.00 51.20 53 PHE A C 1
ATOM 1173 O O . PHE C 1 53 ? 166.010 210.460 355.725 1.00 51.20 53 PHE A O 1
ATOM 1190 N N . VAL C 1 54 ? 166.489 209.323 353.845 1.00 53.98 54 VAL A N 1
ATOM 1191 C CA . VAL C 1 54 ? 166.005 208.055 354.385 1.00 53.98 54 VAL A CA 1
ATOM 1192 C C . VAL C 1 54 ? 166.798 207.688 355.628 1.00 53.98 54 VAL A C 1
ATOM 1193 O O . VAL C 1 54 ? 166.233 207.341 356.673 1.00 53.98 54 VAL A O 1
ATOM 1206 N N . ASP C 1 55 ? 168.127 207.726 355.518 1.00 58.70 55 ASP A N 1
ATOM 1207 C CA . ASP C 1 55 ? 168.971 207.407 356.663 1.00 58.70 55 ASP A CA 1
ATOM 1208 C C . ASP C 1 55 ? 168.677 208.338 357.833 1.00 58.70 55 ASP A C 1
ATOM 1209 O O . ASP C 1 55 ? 168.541 207.895 358.979 1.00 58.70 55 ASP A O 1
ATOM 1218 N N . LEU C 1 56 ? 168.572 209.637 357.554 1.00 57.43 56 LEU A N 1
ATOM 1219 C CA . LEU C 1 56 ? 168.320 210.617 358.607 1.00 57.43 56 LEU A CA 1
ATOM 1220 C C . LEU C 1 56 ? 167.027 210.306 359.348 1.00 57.43 56 LEU A C 1
ATOM 1221 O O . LEU C 1 56 ? 166.983 210.309 360.586 1.00 57.43 56 LEU A O 1
ATOM 1237 N N . ILE C 1 57 ? 165.952 210.057 358.599 1.00 58.27 57 ILE A N 1
ATOM 1238 C CA . ILE C 1 57 ? 164.674 209.724 359.220 1.00 58.27 57 ILE A CA 1
ATOM 1239 C C . ILE C 1 57 ? 164.821 208.468 360.064 1.00 58.27 57 ILE A C 1
ATOM 1240 O O . ILE C 1 57 ? 164.594 208.485 361.279 1.00 58.27 57 ILE A O 1
ATOM 1256 N N . GLU C 1 58 ? 165.217 207.363 359.426 1.00 60.00 58 GLU A N 1
ATOM 1257 C CA . GLU C 1 58 ? 165.367 206.100 360.138 1.00 60.00 58 GLU A CA 1
ATOM 1258 C C . GLU C 1 58 ? 166.165 206.264 361.419 1.00 60.00 58 GLU A C 1
ATOM 1259 O O . GLU C 1 58 ? 165.916 205.557 362.403 1.00 60.00 58 GLU A O 1
ATOM 1271 N N . ASP C 1 59 ? 167.124 207.187 361.433 1.00 63.36 59 ASP A N 1
ATOM 1272 C CA . ASP C 1 59 ? 167.951 207.370 362.617 1.00 63.36 59 ASP A CA 1
ATOM 1273 C C . ASP C 1 59 ? 167.228 208.159 363.701 1.00 63.36 59 ASP A C 1
ATOM 1274 O O . ASP C 1 59 ? 167.174 207.728 364.857 1.00 63.36 59 ASP A O 1
ATOM 1283 N N . PHE C 1 60 ? 166.662 209.315 363.351 1.00 64.17 60 PHE A N 1
ATOM 1284 C CA . PHE C 1 60 ? 166.284 210.295 364.360 1.00 64.17 60 PHE A CA 1
ATOM 1285 C C . PHE C 1 60 ? 164.784 210.440 364.600 1.00 64.17 60 PHE A C 1
ATOM 1286 O O . PHE C 1 60 ? 164.402 211.030 365.617 1.00 64.17 60 PHE A O 1
ATOM 1303 N N . TRP C 1 61 ? 163.925 209.935 363.714 1.00 65.41 61 TRP A N 1
ATOM 1304 C CA . TRP C 1 61 ? 162.491 210.143 363.892 1.00 65.41 61 TRP A CA 1
ATOM 1305 C C . TRP C 1 61 ? 161.996 209.513 365.189 1.00 65.41 61 TRP A C 1
ATOM 1306 O O . TRP C 1 61 ? 161.365 210.180 366.020 1.00 65.41 61 TRP A O 1
ATOM 1327 N N . GLN C 1 62 ? 162.254 208.216 365.365 1.00 71.34 62 GLN A N 1
ATOM 1328 C CA . GLN C 1 62 ? 161.774 207.528 366.554 1.00 71.34 62 GLN A CA 1
ATOM 1329 C C . GLN C 1 62 ? 162.408 208.096 367.814 1.00 71.34 62 GLN A C 1
ATOM 1330 O O . GLN C 1 62 ? 161.765 208.134 368.866 1.00 71.34 62 GLN A O 1
ATOM 1344 N N . THR C 1 63 ? 163.652 208.564 367.722 1.00 75.34 63 THR A N 1
ATOM 1345 C CA . THR C 1 63 ? 164.293 209.166 368.884 1.00 75.34 63 THR A CA 1
ATOM 1346 C C . THR C 1 63 ? 163.604 210.463 369.279 1.00 75.34 63 THR A C 1
ATOM 1347 O O . THR C 1 63 ? 163.369 210.711 370.466 1.00 75.34 63 THR A O 1
ATOM 1358 N N . THR C 1 64 ? 163.272 211.307 368.301 1.00 74.83 64 THR A N 1
ATOM 1359 C CA . THR C 1 64 ? 162.556 212.542 368.609 1.00 74.83 64 THR A CA 1
ATOM 1360 C C . THR C 1 64 ? 161.181 212.252 369.198 1.00 74.83 64 THR A C 1
ATOM 1361 O O . THR C 1 64 ? 160.746 212.921 370.146 1.00 74.83 64 THR A O 1
ATOM 1372 N N . GLN C 1 65 ? 160.472 211.274 368.636 1.00 78.40 65 GLN A N 1
ATOM 1373 C CA . GLN C 1 65 ? 159.164 210.926 369.183 1.00 78.40 65 GLN A CA 1
ATOM 1374 C C . GLN C 1 65 ? 159.292 210.414 370.614 1.00 78.40 65 GLN A C 1
ATOM 1375 O O . GLN C 1 65 ? 158.490 210.774 371.487 1.00 78.40 65 GLN A O 1
ATOM 1389 N N . GLY C 1 66 ? 160.295 209.576 370.873 1.00 84.34 66 GLY A N 1
ATOM 1390 C CA . GLY C 1 66 ? 160.536 209.123 372.230 1.00 84.34 66 GLY A CA 1
ATOM 1391 C C . GLY C 1 66 ? 160.883 210.263 373.163 1.00 84.34 66 GLY A C 1
ATOM 1392 O O . GLY C 1 66 ? 160.499 210.257 374.331 1.00 84.34 66 GLY A O 1
ATOM 1396 N N . MET C 1 67 ? 161.603 211.265 372.659 1.00 87.06 67 MET A N 1
ATOM 1397 C CA . MET C 1 67 ? 161.938 212.417 373.487 1.00 87.06 67 MET A CA 1
ATOM 1398 C C . MET C 1 67 ? 160.692 213.209 373.852 1.00 87.06 67 MET A C 1
ATOM 1399 O O . MET C 1 67 ? 160.537 213.641 374.999 1.00 87.06 67 MET A O 1
ATOM 1413 N N . HIS C 1 68 ? 159.795 213.416 372.888 1.00 87.77 68 HIS A N 1
ATOM 1414 C CA . HIS C 1 68 ? 158.540 214.100 373.188 1.00 87.77 68 HIS A CA 1
ATOM 1415 C C . HIS C 1 68 ? 157.730 213.320 374.217 1.00 87.77 68 HIS A C 1
ATOM 1416 O O . HIS C 1 68 ? 157.206 213.893 375.185 1.00 87.77 68 HIS A O 1
ATOM 1429 N N . GLU C 1 69 ? 157.609 212.006 374.018 1.00 94.99 69 GLU A N 1
ATOM 1430 C CA . GLU C 1 69 ? 156.866 211.183 374.968 1.00 94.99 69 GLU A CA 1
ATOM 1431 C C . GLU C 1 69 ? 157.494 211.247 376.354 1.00 94.99 69 GLU A C 1
ATOM 1432 O O . GLU C 1 69 ? 156.785 211.321 377.364 1.00 94.99 69 GLU A O 1
ATOM 1444 N N . ILE C 1 70 ? 158.825 211.205 376.421 1.00 97.09 70 ILE A N 1
ATOM 1445 C CA . ILE C 1 70 ? 159.519 211.263 377.702 1.00 97.09 70 ILE A CA 1
ATOM 1446 C C . ILE C 1 70 ? 159.272 212.601 378.377 1.00 97.09 70 IL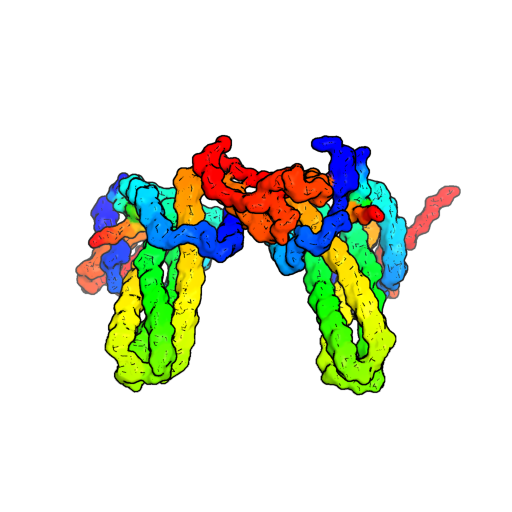E A C 1
ATOM 1447 O O . ILE C 1 70 ? 159.060 212.669 379.592 1.00 97.09 70 ILE A O 1
ATOM 1463 N N . ALA C 1 71 ? 159.301 213.688 377.606 1.00 99.04 71 ALA A N 1
ATOM 1464 C CA . ALA C 1 71 ? 159.040 215.005 378.174 1.00 99.04 71 ALA A CA 1
ATOM 1465 C C . ALA C 1 71 ? 157.637 215.068 378.763 1.00 99.04 71 ALA A C 1
ATOM 1466 O O . ALA C 1 71 ? 157.438 215.562 379.881 1.00 99.04 71 ALA A O 1
ATOM 1473 N N . GLU C 1 72 ? 156.650 214.568 378.020 1.00 101.72 72 GLU A N 1
ATOM 1474 C CA . GLU C 1 72 ? 155.280 214.596 378.521 1.00 101.72 72 GLU A CA 1
ATOM 1475 C C . GLU C 1 72 ? 155.137 213.745 379.777 1.00 101.72 72 GLU A C 1
ATOM 1476 O O . GLU C 1 72 ? 154.535 214.181 380.765 1.00 101.72 72 GLU A O 1
ATOM 1488 N N . SER C 1 73 ? 155.688 212.529 379.762 1.00 104.37 73 SER A N 1
ATOM 1489 C CA . SER C 1 73 ? 155.604 211.668 380.936 1.00 104.37 73 SER A CA 1
ATOM 1490 C C . SER C 1 73 ? 156.312 212.286 382.133 1.00 104.37 73 SER A C 1
ATOM 1491 O O . SER C 1 73 ? 155.859 212.129 383.272 1.00 104.37 73 SER A O 1
ATOM 1499 N N . LEU C 1 74 ? 157.414 212.998 381.897 1.00 105.87 74 LEU A N 1
ATOM 1500 C CA . LEU C 1 74 ? 158.161 213.600 382.993 1.00 105.87 74 LEU A CA 1
ATOM 1501 C C . LEU C 1 74 ? 157.403 214.777 383.587 1.00 105.87 74 LEU A C 1
ATOM 1502 O O . LEU C 1 74 ? 157.407 214.974 384.808 1.00 105.87 74 LEU A O 1
ATOM 1518 N N . ARG C 1 75 ? 156.747 215.572 382.741 1.00 106.08 75 ARG A N 1
ATOM 1519 C CA . ARG C 1 75 ? 155.943 216.672 383.260 1.00 106.08 75 ARG A CA 1
ATOM 1520 C C . ARG C 1 75 ? 154.659 216.168 383.907 1.00 106.08 75 ARG A C 1
ATOM 1521 O O . ARG C 1 75 ? 154.065 216.872 384.732 1.00 106.08 75 ARG A O 1
ATOM 1542 N N . ALA C 1 76 ? 154.218 214.960 383.550 1.00 109.94 76 ALA A N 1
ATOM 1543 C CA . ALA C 1 76 ? 152.995 214.413 384.128 1.00 109.94 76 ALA A CA 1
ATOM 1544 C C . ALA C 1 76 ? 153.255 213.759 385.481 1.00 109.94 76 ALA A C 1
ATOM 1545 O O . ALA C 1 76 ? 152.538 214.022 386.453 1.00 109.94 76 ALA A O 1
ATOM 1552 N N . VAL C 1 77 ? 154.272 212.896 385.559 1.00 112.48 77 VAL A N 1
ATOM 1553 C CA . VAL C 1 77 ? 154.528 212.140 386.783 1.00 112.48 77 VAL A CA 1
ATOM 1554 C C . VAL C 1 77 ? 154.671 213.067 387.981 1.00 112.48 77 VAL A C 1
ATOM 1555 O O . VAL C 1 77 ? 154.311 212.699 389.107 1.00 112.48 77 VAL A O 1
ATOM 1568 N N . GLY C 1 78 ? 155.189 214.268 387.772 1.00 114.25 78 GLY A N 1
ATOM 1569 C CA . GLY C 1 78 ? 155.305 215.230 388.849 1.00 114.25 78 GLY A CA 1
ATOM 1570 C C . GLY C 1 78 ? 156.509 216.119 388.661 1.00 114.25 78 GLY A C 1
ATOM 1571 O O . GLY C 1 78 ? 157.333 215.922 387.768 1.00 114.25 78 GLY A O 1
ATOM 1575 N N . GLY C 1 79 ? 156.594 217.122 389.533 1.00 115.32 79 GLY A N 1
ATOM 1576 C CA . GLY C 1 79 ? 157.699 218.058 389.538 1.00 115.32 79 GLY A CA 1
ATOM 1577 C C . GLY C 1 79 ? 159.001 217.513 390.073 1.00 115.32 79 GLY A C 1
ATOM 1578 O O . GLY C 1 79 ? 159.975 218.263 390.184 1.00 115.32 79 GLY A O 1
ATOM 1582 N N . SER C 1 80 ? 159.051 216.222 390.411 1.00 114.96 80 SER A N 1
ATOM 1583 C CA . SER C 1 80 ? 160.278 215.631 390.933 1.00 114.96 80 SER A CA 1
ATOM 1584 C C . SER C 1 80 ? 161.440 215.755 389.958 1.00 114.96 80 SER A C 1
ATOM 1585 O O . SER C 1 80 ? 162.599 215.675 390.380 1.00 114.96 80 SER A O 1
ATOM 1593 N N . GLY C 1 81 ? 161.163 215.946 388.671 1.00 111.56 81 GLY A N 1
ATOM 1594 C CA . GLY C 1 81 ? 162.217 216.072 387.684 1.00 111.56 81 GLY A CA 1
ATOM 1595 C C . GLY C 1 81 ? 162.780 217.475 387.604 1.00 111.56 81 GLY A C 1
ATOM 1596 O O . GLY C 1 81 ? 163.985 217.680 387.782 1.00 111.56 81 GLY A O 1
ATOM 1600 N N . GLY C 1 82 ? 161.915 218.450 387.340 1.00 109.06 122 GLY A N 1
ATOM 1601 C CA . GLY C 1 82 ? 162.340 219.831 387.237 1.00 109.06 122 GLY A CA 1
ATOM 1602 C C . GLY C 1 82 ? 161.735 220.532 386.041 1.00 109.06 122 GLY A C 1
ATOM 1603 O O . GLY C 1 82 ? 161.123 219.893 385.180 1.00 109.06 122 GLY A O 1
ATOM 1607 N N . ALA C 1 83 ? 161.895 221.853 385.978 1.00 108.43 123 ALA A N 1
ATOM 1608 C CA . ALA C 1 83 ? 161.414 222.625 384.841 1.00 108.43 123 ALA A CA 1
ATOM 1609 C C . ALA C 1 83 ? 162.494 222.811 383.785 1.00 108.43 123 ALA A C 1
ATOM 1610 O O . ALA C 1 83 ? 162.194 222.810 382.587 1.00 108.43 123 ALA A O 1
ATOM 1617 N N . GLU C 1 84 ? 163.750 222.970 384.208 1.00 107.35 124 GLU A N 1
ATOM 1618 C CA . GLU C 1 84 ? 164.838 223.115 383.248 1.00 107.35 124 GLU A CA 1
ATOM 1619 C C . GLU C 1 84 ? 164.994 221.856 382.406 1.00 107.35 124 GLU A C 1
ATOM 1620 O O . GLU C 1 84 ? 165.225 221.932 381.193 1.00 107.35 124 GLU A O 1
ATOM 1632 N N . ILE C 1 85 ? 164.875 220.686 383.036 1.00 103.63 125 ILE A N 1
ATOM 1633 C CA . ILE C 1 85 ? 165.003 219.427 382.309 1.00 103.63 125 ILE A CA 1
ATOM 1634 C C . ILE C 1 85 ? 163.957 219.349 381.203 1.00 103.63 125 ILE A C 1
ATOM 1635 O O . ILE C 1 85 ? 164.274 219.079 380.036 1.00 103.63 125 ILE A O 1
ATOM 1651 N N . HIS C 1 86 ? 162.694 219.606 381.552 1.00 102.43 126 HIS A N 1
ATOM 1652 C CA . HIS C 1 86 ? 161.618 219.506 380.575 1.00 102.43 126 HIS A CA 1
ATOM 1653 C C . HIS C 1 86 ? 161.739 220.580 379.504 1.00 102.43 126 HIS A C 1
ATOM 1654 O O . HIS C 1 86 ? 161.457 220.316 378.331 1.00 102.43 126 HIS A O 1
ATOM 1667 N N . ALA C 1 87 ? 162.172 221.784 379.879 1.00 101.01 127 ALA A N 1
ATOM 1668 C CA . ALA C 1 87 ? 162.355 222.845 378.896 1.00 101.01 127 ALA A CA 1
ATOM 1669 C C . ALA C 1 87 ? 163.427 222.470 377.881 1.00 101.01 127 ALA A C 1
ATOM 1670 O O . ALA C 1 87 ? 163.222 222.599 376.668 1.00 101.01 127 ALA A O 1
ATOM 1677 N N . HIS C 1 88 ? 164.588 222.018 378.360 1.00 98.08 128 HIS A N 1
ATOM 1678 C CA . HIS C 1 88 ? 165.652 221.609 377.451 1.00 98.08 128 HIS A CA 1
ATOM 1679 C C . HIS C 1 88 ? 165.202 220.459 376.563 1.00 98.08 128 HIS A C 1
ATOM 1680 O O . HIS C 1 88 ? 165.490 220.442 375.359 1.00 98.08 128 HIS A O 1
ATOM 1693 N N . LEU C 1 89 ? 164.500 219.481 377.138 1.00 94.85 129 LEU A N 1
ATOM 1694 C CA . LEU C 1 89 ? 164.026 218.351 376.346 1.00 94.85 129 LEU A CA 1
ATOM 1695 C C . LEU C 1 89 ? 163.081 218.818 375.248 1.00 94.85 129 LEU A C 1
ATOM 1696 O O . LEU C 1 89 ? 163.204 218.407 374.087 1.00 94.85 129 LEU A O 1
ATOM 1712 N N . LYS C 1 90 ? 162.125 219.682 375.597 1.00 94.49 130 LYS A N 1
ATOM 1713 C CA . LYS C 1 90 ? 161.170 220.167 374.610 1.00 94.49 130 LYS A CA 1
ATOM 1714 C C . LYS C 1 90 ? 161.862 220.985 373.529 1.00 94.49 130 LYS A C 1
ATOM 1715 O O . LYS C 1 90 ? 161.499 220.900 372.353 1.00 94.49 130 LYS A O 1
ATOM 1734 N N . ALA C 1 91 ? 162.868 221.776 373.904 1.00 88.15 131 ALA A N 1
ATOM 1735 C CA . ALA C 1 91 ? 163.576 222.575 372.908 1.00 88.15 131 ALA A CA 1
ATOM 1736 C C . ALA C 1 91 ? 164.357 221.689 371.946 1.00 88.15 131 ALA A C 1
ATOM 1737 O O . ALA C 1 91 ? 164.336 221.909 370.727 1.00 88.15 131 ALA A O 1
ATOM 1744 N N . TYR C 1 92 ? 165.062 220.689 372.479 1.00 84.97 132 TYR A N 1
ATOM 1745 C CA . TYR C 1 92 ? 165.773 219.754 371.616 1.00 84.97 132 TYR A CA 1
ATOM 1746 C C . TYR C 1 92 ? 164.807 219.044 370.679 1.00 84.97 132 TYR A C 1
ATOM 1747 O O . TYR C 1 92 ? 165.077 218.910 369.479 1.00 84.97 132 TYR A O 1
ATOM 1765 N N . ALA C 1 93 ? 163.671 218.585 371.210 1.00 82.86 133 ALA A N 1
ATOM 1766 C CA . ALA C 1 93 ? 162.692 217.903 370.373 1.00 82.86 133 ALA A CA 1
ATOM 1767 C C . ALA C 1 93 ? 162.146 218.835 369.301 1.00 82.86 133 ALA A C 1
ATOM 1768 O O . ALA C 1 93 ? 161.917 218.416 368.163 1.00 82.86 133 ALA A O 1
ATOM 1775 N N . LYS C 1 94 ? 161.936 220.105 369.646 1.00 80.03 134 LYS A N 1
ATOM 1776 C CA . LYS C 1 94 ? 161.446 221.076 368.676 1.00 80.03 134 LYS A CA 1
ATOM 1777 C C . LYS C 1 94 ? 162.439 221.259 367.537 1.00 80.03 134 LYS A C 1
ATOM 1778 O O . LYS C 1 94 ? 162.068 221.239 366.356 1.00 80.03 134 LYS A O 1
ATOM 1797 N N . ILE C 1 95 ? 163.716 221.440 367.874 1.00 77.07 135 ILE A N 1
ATOM 1798 C CA . ILE C 1 95 ? 164.733 221.615 366.841 1.00 77.07 135 ILE A CA 1
ATOM 1799 C C . ILE C 1 95 ? 164.802 220.376 365.958 1.00 77.07 135 ILE A C 1
ATOM 1800 O O . ILE C 1 95 ? 164.860 220.463 364.723 1.00 77.07 135 ILE A O 1
ATOM 1816 N N . ASN C 1 96 ? 164.797 219.199 366.585 1.00 73.23 136 ASN A N 1
ATOM 1817 C CA . ASN C 1 96 ? 164.912 217.965 365.824 1.00 73.23 136 ASN A CA 1
ATOM 1818 C C . ASN C 1 96 ? 163.712 217.769 364.909 1.00 73.23 136 ASN A C 1
ATOM 1819 O O . ASN C 1 96 ? 163.864 217.318 363.771 1.00 73.23 136 ASN A O 1
ATOM 1830 N N . GLU C 1 97 ? 162.510 218.111 365.377 1.00 73.58 137 GLU A N 1
ATOM 1831 C CA . GLU C 1 97 ? 161.331 217.920 364.542 1.00 73.58 137 GLU A CA 1
ATOM 1832 C C . GLU C 1 97 ? 161.271 218.946 363.420 1.00 73.58 137 GLU A C 1
ATOM 1833 O O . GLU C 1 97 ? 160.745 218.645 362.347 1.00 73.58 137 GLU A O 1
ATOM 1845 N N . GLU C 1 98 ? 161.812 220.146 363.629 1.00 71.78 138 GLU A N 1
ATOM 1846 C CA . GLU C 1 98 ? 161.962 221.075 362.513 1.00 71.78 138 GLU A CA 1
ATOM 1847 C C . GLU C 1 98 ? 162.889 220.497 361.451 1.00 71.78 138 GLU A C 1
ATOM 1848 O O . GLU C 1 98 ? 162.561 220.478 360.253 1.00 71.78 138 GLU A O 1
ATOM 1860 N N . SER C 1 99 ? 164.062 220.024 361.876 1.00 64.96 139 SER A N 1
ATOM 1861 C CA . SER C 1 99 ? 164.992 219.416 360.930 1.00 64.96 139 SER A CA 1
ATOM 1862 C C . SER C 1 99 ? 164.351 218.232 360.220 1.00 64.96 139 SER A C 1
ATOM 1863 O O . SER C 1 99 ? 164.571 218.016 359.022 1.00 64.96 139 SER A O 1
ATOM 1871 N N . LEU C 1 100 ? 163.534 217.463 360.940 1.00 62.95 140 LEU A N 1
ATOM 1872 C CA . LEU C 1 100 ? 162.905 216.289 360.352 1.00 62.95 140 LEU A CA 1
ATOM 1873 C C . LEU C 1 100 ? 161.786 216.665 359.395 1.00 62.95 140 LEU A C 1
ATOM 1874 O O . LEU C 1 100 ? 161.569 215.967 358.405 1.00 62.95 140 LEU A O 1
ATOM 1890 N N . ASP C 1 101 ? 161.055 217.743 359.675 1.00 58.78 141 ASP A N 1
ATOM 1891 C CA . ASP C 1 101 ? 160.090 218.241 358.704 1.00 58.78 141 ASP A CA 1
ATOM 1892 C C . ASP C 1 101 ? 160.789 218.650 357.419 1.00 58.78 141 ASP A C 1
ATOM 1893 O O . ASP C 1 101 ? 160.316 218.344 356.316 1.00 58.78 141 ASP A O 1
ATOM 1902 N N . ARG C 1 102 ? 161.924 219.338 357.539 1.00 54.70 142 ARG A N 1
ATOM 1903 C CA . ARG C 1 102 ? 162.691 219.688 356.349 1.00 54.70 142 ARG A CA 1
ATOM 1904 C C . ARG C 1 102 ? 163.119 218.437 355.593 1.00 54.70 142 ARG A C 1
ATOM 1905 O O . ARG C 1 102 ? 162.990 218.358 354.364 1.00 54.70 142 ARG A O 1
ATOM 1926 N N . ALA C 1 103 ? 163.638 217.447 356.320 1.00 54.94 143 ALA A N 1
ATOM 1927 C CA . ALA C 1 103 ? 164.077 216.209 355.688 1.00 54.94 143 ALA A CA 1
ATOM 1928 C C . ALA C 1 103 ? 162.924 215.505 354.994 1.00 54.94 143 ALA A C 1
ATOM 1929 O O . ALA C 1 103 ? 163.082 214.977 353.891 1.00 54.94 143 ALA A O 1
ATOM 1936 N N . ARG C 1 104 ? 161.762 215.471 355.639 1.00 53.67 144 ARG A N 1
ATOM 1937 C CA . ARG C 1 104 ? 160.584 214.836 355.065 1.00 53.67 144 ARG A CA 1
ATOM 1938 C C . ARG C 1 104 ? 160.174 215.519 353.769 1.00 53.67 144 ARG A C 1
ATOM 1939 O O . ARG C 1 104 ? 159.937 214.860 352.749 1.00 53.67 144 ARG A O 1
ATOM 1960 N N . ARG C 1 105 ? 160.074 216.848 353.797 1.00 51.11 145 ARG A N 1
ATOM 1961 C CA . ARG C 1 105 ? 159.713 217.588 352.594 1.00 51.11 145 ARG A CA 1
ATOM 1962 C C . ARG C 1 105 ? 160.699 217.322 351.467 1.00 51.11 145 ARG A C 1
ATOM 1963 O O . ARG C 1 105 ? 160.296 217.086 350.321 1.00 51.11 145 ARG A O 1
ATOM 1984 N N . LEU C 1 106 ? 161.996 217.334 351.771 1.00 50.88 146 LEU A N 1
ATOM 1985 C CA . LEU C 1 106 ? 162.981 217.181 350.708 1.00 50.88 146 LEU A CA 1
ATOM 1986 C C . LEU C 1 106 ? 163.046 215.747 350.208 1.00 50.88 146 LEU A C 1
ATOM 1987 O O . LEU C 1 106 ? 163.303 215.514 349.023 1.00 50.88 146 LEU A O 1
ATOM 2003 N N . LEU C 1 107 ? 162.799 214.779 351.087 1.00 50.75 147 LEU A N 1
ATOM 2004 C CA . LEU C 1 107 ? 162.706 213.389 350.665 1.00 50.75 147 LEU A CA 1
ATOM 2005 C C . LEU C 1 107 ? 161.538 213.198 349.713 1.00 50.75 147 LEU A C 1
ATOM 2006 O O . LEU C 1 107 ? 161.672 212.553 348.668 1.00 50.75 147 LEU A O 1
ATOM 2022 N N . TRP C 1 108 ? 160.373 213.739 350.069 1.00 49.75 148 TRP A N 1
ATOM 2023 C CA . TRP C 1 108 ? 159.243 213.729 349.150 1.00 49.75 148 TRP A CA 1
ATOM 2024 C C . TRP C 1 108 ? 159.631 214.336 347.810 1.00 49.75 148 TRP A C 1
ATOM 2025 O O . TRP C 1 108 ? 159.405 213.740 346.749 1.00 49.75 148 TRP A O 1
ATOM 2046 N N . TRP C 1 109 ? 160.223 215.530 347.846 1.00 49.10 149 TRP A N 1
ATOM 2047 C CA . TRP C 1 109 ? 160.590 216.222 346.616 1.00 49.10 149 TRP A CA 1
ATOM 2048 C C . TRP C 1 109 ? 161.485 215.354 345.746 1.00 49.10 149 TRP A C 1
ATOM 2049 O O . TRP C 1 109 ? 161.232 215.185 344.549 1.00 49.10 149 TRP A O 1
ATOM 2070 N N . HIS C 1 110 ? 162.551 214.820 346.349 1.00 48.55 150 HIS A N 1
ATOM 2071 C CA . HIS C 1 110 ? 163.634 214.044 345.684 1.00 48.55 150 HIS A CA 1
ATOM 2072 C C . HIS C 1 110 ? 163.107 212.704 345.150 1.00 48.55 150 HIS A C 1
ATOM 2073 O O . HIS C 1 110 ? 163.518 212.329 344.037 1.00 48.55 150 HIS A O 1
ATOM 2086 N N . TYR C 1 111 ? 162.253 212.003 345.902 1.00 49.48 151 TYR A N 1
ATOM 2087 C CA . TYR C 1 111 ? 161.640 210.755 345.468 1.00 49.48 151 TYR A CA 1
ATOM 2088 C C . TYR C 1 111 ? 160.701 210.990 344.292 1.00 49.48 151 TYR A C 1
ATOM 2089 O O . TYR C 1 111 ? 160.745 210.269 343.285 1.00 49.48 151 TYR A O 1
ATOM 2107 N N . ASN C 1 112 ? 159.846 212.009 344.395 1.00 49.54 152 ASN A N 1
ATOM 2108 C CA . ASN C 1 112 ? 158.907 212.282 343.316 1.00 49.54 152 ASN A CA 1
ATOM 2109 C C . ASN C 1 112 ? 159.625 212.763 342.064 1.00 49.54 152 ASN A C 1
ATOM 2110 O O . ASN C 1 112 ? 159.216 212.435 340.944 1.00 49.54 152 ASN A O 1
ATOM 2121 N N . CYS C 1 113 ? 160.699 213.539 342.225 1.00 51.07 153 CYS A N 1
ATOM 2122 C CA . CYS C 1 113 ? 161.470 213.965 341.066 1.00 51.07 153 CYS A CA 1
ATOM 2123 C C . CYS C 1 113 ? 162.146 212.777 340.399 1.00 51.07 153 CYS A C 1
ATOM 2124 O O . CYS C 1 113 ? 162.186 212.688 339.168 1.00 51.07 153 CYS A O 1
ATOM 2132 N N . LEU C 1 114 ? 162.646 211.836 341.198 1.00 50.06 154 LEU A N 1
ATOM 2133 C CA . LEU C 1 114 ? 163.241 210.628 340.647 1.00 50.06 154 LEU A CA 1
ATOM 2134 C C . LEU C 1 114 ? 162.221 209.852 339.830 1.00 50.06 154 LEU A C 1
ATOM 2135 O O . LEU C 1 114 ? 162.489 209.456 338.691 1.00 50.06 154 LEU A O 1
ATOM 2151 N N . LEU C 1 115 ? 161.038 209.624 340.400 1.00 48.49 155 LEU A N 1
ATOM 2152 C CA . LEU C 1 115 ? 159.994 208.920 339.662 1.00 48.49 155 LEU A CA 1
ATOM 2153 C C . LEU C 1 115 ? 159.641 209.651 338.373 1.00 48.49 155 LEU A C 1
ATOM 2154 O O . LEU C 1 115 ? 159.860 209.139 337.270 1.00 48.49 155 LEU A O 1
ATOM 2170 N N . TRP C 1 116 ? 159.091 210.860 338.492 1.00 51.17 156 TRP A N 1
ATOM 2171 C CA . TRP C 1 116 ? 158.489 211.559 337.364 1.00 51.17 156 TRP A CA 1
ATOM 2172 C C . TRP C 1 116 ? 159.465 212.502 336.669 1.00 51.17 156 TRP A C 1
ATOM 2173 O O . TRP C 1 116 ? 159.708 212.376 335.465 1.00 51.17 156 TRP A O 1
ATOM 2194 N N . GLY C 1 117 ? 160.028 213.449 337.410 1.00 53.01 157 GLY A N 1
ATOM 2195 C CA . GLY C 1 117 ? 160.801 214.524 336.827 1.00 53.01 157 GLY A CA 1
ATOM 2196 C C . GLY C 1 117 ? 160.514 215.832 337.532 1.00 53.01 157 GLY A C 1
ATOM 2197 O O . GLY C 1 117 ? 159.350 216.198 337.727 1.00 53.01 157 GLY A O 1
ATOM 2201 N N . GLU C 1 118 ? 161.570 216.547 337.924 1.00 55.18 158 GLU A N 1
ATOM 2202 C CA . GLU C 1 118 ? 161.376 217.755 338.717 1.00 55.18 158 GLU A CA 1
ATOM 2203 C C . GLU C 1 118 ? 160.511 218.771 337.986 1.00 55.18 158 GLU A C 1
ATOM 2204 O O . GLU C 1 118 ? 159.817 219.565 338.626 1.00 55.18 158 GLU A O 1
ATOM 2216 N N . ALA C 1 119 ? 160.527 218.756 336.653 1.00 54.37 159 ALA A N 1
ATOM 2217 C CA . ALA C 1 119 ? 159.604 219.593 335.893 1.00 54.37 159 ALA A CA 1
ATOM 2218 C C . ALA C 1 119 ? 158.158 219.235 336.213 1.00 54.37 159 ALA A C 1
ATOM 2219 O O . ALA C 1 119 ? 157.344 220.107 336.549 1.00 54.37 159 ALA A O 1
ATOM 2226 N N . GLN C 1 120 ? 157.810 217.955 336.076 1.00 54.64 160 GLN A N 1
ATOM 2227 C CA . GLN C 1 120 ? 156.467 217.512 336.426 1.00 54.64 160 GLN A CA 1
ATOM 2228 C C . GLN C 1 120 ? 156.129 217.849 337.869 1.00 54.64 160 GLN A C 1
ATOM 2229 O O . GLN C 1 120 ? 154.988 218.212 338.170 1.00 54.64 160 GLN A O 1
ATOM 2237 N N . VAL C 1 121 ? 157.109 217.764 338.770 1.00 52.03 161 VAL A N 1
ATOM 2238 C CA . VAL C 1 121 ? 156.818 217.985 340.182 1.00 52.03 161 VAL A CA 1
ATOM 2239 C C . VAL C 1 121 ? 156.562 219.462 340.456 1.00 52.03 161 VAL A C 1
ATOM 2240 O O . VAL C 1 121 ? 155.667 219.812 341.232 1.00 52.03 161 VAL A O 1
ATOM 2253 N N . THR C 1 122 ? 157.327 220.352 339.824 1.00 55.40 162 THR A N 1
ATOM 2254 C CA . THR C 1 122 ? 157.072 221.777 340.010 1.00 55.40 162 THR A CA 1
ATOM 2255 C C . THR C 1 122 ? 155.745 222.177 339.382 1.00 55.40 162 THR A C 1
ATOM 2256 O O . THR C 1 122 ? 155.002 222.989 339.949 1.00 55.40 162 THR A O 1
ATOM 2267 N N . ASN C 1 123 ? 155.426 221.617 338.214 1.00 55.25 163 ASN A N 1
ATOM 2268 C CA . ASN C 1 123 ? 154.109 221.843 337.631 1.00 55.25 163 ASN A CA 1
ATOM 2269 C C . ASN C 1 123 ? 153.013 221.411 338.595 1.00 55.25 163 ASN A C 1
ATOM 2270 O O . ASN C 1 123 ? 152.044 222.144 338.823 1.00 55.25 163 ASN A O 1
ATOM 2281 N N . TYR C 1 124 ? 153.146 220.212 339.162 1.00 53.75 164 TYR A N 1
ATOM 2282 C CA . TYR C 1 124 ? 152.149 219.721 340.103 1.00 53.75 164 TYR A CA 1
ATOM 2283 C C . TYR C 1 124 ? 152.039 220.633 341.315 1.00 53.75 164 TYR A C 1
ATOM 2284 O O . TYR C 1 124 ? 150.935 220.897 341.803 1.00 53.75 164 TYR A O 1
ATOM 2302 N N . ILE C 1 125 ? 153.170 221.136 341.810 1.00 53.93 165 ILE A N 1
ATOM 2303 C CA . ILE C 1 125 ? 153.139 221.997 342.987 1.00 53.93 165 ILE A CA 1
ATOM 2304 C C . ILE C 1 125 ? 152.408 223.290 342.672 1.00 53.93 165 ILE A C 1
ATOM 2305 O O . ILE C 1 125 ? 151.597 223.774 343.469 1.00 53.93 165 ILE A O 1
ATOM 2321 N N . SER C 1 126 ? 152.684 223.876 341.507 1.00 54.98 166 SER A N 1
ATOM 2322 C CA . SER C 1 126 ? 152.008 225.108 341.121 1.00 54.98 166 SER A CA 1
ATOM 2323 C C . SER C 1 126 ? 150.508 224.885 340.963 1.00 54.98 166 SER A C 1
ATOM 2324 O O . SER C 1 126 ? 149.690 225.685 341.439 1.00 54.98 166 SER A O 1
ATOM 2332 N N . ARG C 1 127 ? 150.128 223.801 340.286 1.00 55.20 167 ARG A N 1
ATOM 2333 C CA . ARG C 1 127 ? 148.712 223.531 340.071 1.00 55.20 167 ARG A CA 1
ATOM 2334 C C . ARG C 1 127 ? 148.000 223.251 341.388 1.00 55.20 167 ARG A C 1
ATOM 2335 O O . ARG C 1 127 ? 146.839 223.633 341.566 1.00 55.20 167 ARG A O 1
ATOM 2356 N N . LEU C 1 128 ? 148.684 222.609 342.333 1.00 52.26 168 LEU A N 1
ATOM 2357 C CA . LEU C 1 128 ? 148.084 222.377 343.641 1.00 52.26 168 LEU A CA 1
ATOM 2358 C C . LEU C 1 128 ? 147.971 223.677 344.427 1.00 52.26 168 LEU A C 1
ATOM 2359 O O . LEU C 1 128 ? 146.995 223.887 345.155 1.00 52.26 168 LEU A O 1
ATOM 2375 N N . ARG C 1 129 ? 148.960 224.559 344.292 1.00 55.12 169 ARG A N 1
ATOM 2376 C CA . ARG C 1 129 ? 148.862 225.885 344.889 1.00 55.12 169 ARG A CA 1
ATOM 2377 C C . ARG C 1 129 ? 147.616 226.604 344.397 1.00 55.12 169 ARG A C 1
ATOM 2378 O O . ARG C 1 129 ? 146.853 227.172 345.187 1.00 55.12 169 ARG A O 1
ATOM 2399 N N . THR C 1 130 ? 147.399 226.590 343.082 1.00 53.36 170 THR A N 1
ATOM 2400 C CA . THR C 1 130 ? 146.188 227.191 342.529 1.00 53.3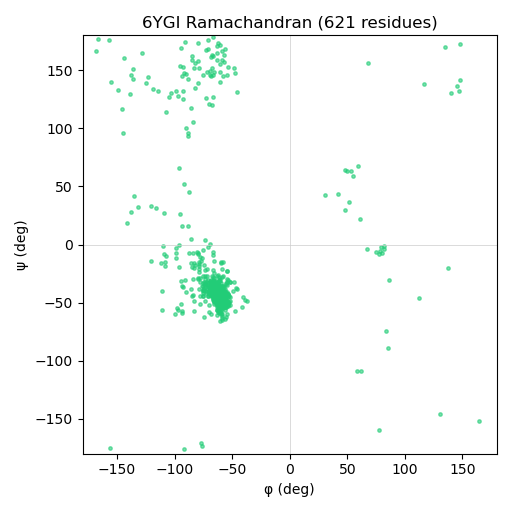6 170 THR A CA 1
ATOM 2401 C C . THR C 1 130 ? 144.943 226.521 343.097 1.00 53.36 170 THR A C 1
ATOM 2402 O O . THR C 1 130 ? 144.039 227.191 343.609 1.00 53.36 170 THR A O 1
ATOM 2413 N N . TRP C 1 131 ? 144.878 225.190 343.009 1.00 54.09 171 TRP A N 1
ATOM 2414 C CA . TRP C 1 131 ? 143.740 224.450 343.538 1.00 54.09 171 TRP A CA 1
ATOM 2415 C C . TRP C 1 131 ? 143.441 224.819 344.983 1.00 54.09 171 TRP A C 1
ATOM 2416 O O . TRP C 1 131 ? 142.279 224.802 345.404 1.00 54.09 171 TRP A O 1
ATOM 2437 N N . LEU C 1 132 ? 144.472 225.151 345.758 1.00 52.77 172 LEU A N 1
ATOM 2438 C CA . LEU C 1 132 ? 144.272 225.478 347.163 1.00 52.77 172 LEU A CA 1
ATOM 2439 C C . LEU C 1 132 ? 143.875 226.932 347.360 1.00 52.77 172 LEU A C 1
ATOM 2440 O O . LEU C 1 132 ? 143.172 227.252 348.326 1.00 52.77 172 LEU A O 1
ATOM 2456 N N . SER C 1 133 ? 144.315 227.820 346.471 1.00 53.45 173 SER A N 1
ATOM 2457 C CA . SER C 1 133 ? 143.895 229.214 346.557 1.00 53.45 173 SER A CA 1
ATOM 2458 C C . SER C 1 133 ? 142.426 229.363 346.190 1.00 53.45 173 SER A C 1
ATOM 2459 O O . SER C 1 133 ? 141.697 230.140 346.818 1.00 53.45 173 SER A O 1
ATOM 2467 N N . THR C 1 134 ? 141.976 228.624 345.178 1.00 53.28 174 THR A N 1
ATOM 2468 C CA . THR C 1 134 ? 140.588 228.660 344.765 1.00 53.28 174 THR A CA 1
ATOM 2469 C C . THR C 1 134 ? 139.681 228.218 345.913 1.00 53.28 174 THR A C 1
ATOM 2470 O O . THR C 1 134 ? 140.113 227.490 346.810 1.00 53.28 174 THR A O 1
ATOM 2481 N N . PRO C 1 135 ? 138.423 228.651 345.916 1.00 54.14 175 PRO A N 1
ATOM 2482 C CA . PRO C 1 135 ? 137.470 228.126 346.896 1.00 54.14 175 PRO A CA 1
ATOM 2483 C C . PRO C 1 135 ? 136.884 226.793 346.454 1.00 54.14 175 PRO A C 1
ATOM 2484 O O . PRO C 1 135 ? 136.836 226.460 345.270 1.00 54.14 175 PRO A O 1
ATOM 2495 N N . GLU C 1 136 ? 136.425 226.033 347.452 1.00 57.12 176 GLU A N 1
ATOM 2496 C CA . GLU C 1 136 ? 135.931 224.682 347.210 1.00 57.12 176 GLU A CA 1
ATOM 2497 C C . GLU C 1 136 ? 134.892 224.636 346.099 1.00 57.12 176 GLU A C 1
ATOM 2498 O O . GLU C 1 136 ? 134.809 223.645 345.366 1.00 57.12 176 GLU A O 1
ATOM 2510 N N . LYS C 1 137 ? 134.096 225.695 345.957 1.00 55.55 177 LYS A N 1
ATOM 2511 C CA . LYS C 1 137 ? 132.943 225.645 345.066 1.00 55.55 177 LYS A CA 1
ATOM 2512 C C . LYS C 1 137 ? 133.366 225.596 343.603 1.00 55.55 177 LYS A C 1
ATOM 2513 O O . LYS C 1 137 ? 132.920 224.726 342.848 1.00 55.55 177 LYS A O 1
ATOM 2532 N N . TYR C 1 138 ? 134.226 226.523 343.182 1.00 55.05 178 TYR A N 1
ATOM 2533 C CA . TYR C 1 138 ? 134.589 226.671 341.780 1.00 55.05 178 TYR A CA 1
ATOM 2534 C C . TYR C 1 138 ? 135.866 225.924 341.419 1.00 55.05 178 TYR A C 1
ATOM 2535 O O . TYR C 1 138 ? 136.555 226.311 340.469 1.00 55.05 178 TYR A O 1
ATOM 2553 N N . ARG C 1 139 ? 136.198 224.866 342.152 1.00 55.36 179 ARG A N 1
ATOM 2554 C CA . ARG C 1 139 ? 137.348 224.033 341.843 1.00 55.36 179 ARG A CA 1
ATOM 2555 C C . ARG C 1 139 ? 136.913 222.577 341.788 1.00 55.36 179 ARG A C 1
ATOM 2556 O O . ARG C 1 139 ? 135.829 222.209 342.248 1.00 55.36 179 ARG A O 1
ATOM 2577 N N . GLY C 1 140 ? 137.780 221.747 341.215 1.00 60.88 180 GLY A N 1
ATOM 2578 C CA . GLY C 1 140 ? 137.561 220.318 341.207 1.00 60.88 180 GLY A CA 1
ATOM 2579 C C . GLY C 1 140 ? 137.187 219.795 342.576 1.00 60.88 180 GLY A C 1
ATOM 2580 O O . GLY C 1 140 ? 137.640 220.324 343.594 1.00 60.88 180 GLY A O 1
ATOM 2584 N N . ARG C 1 141 ? 136.354 218.757 342.616 1.00 68.27 181 ARG A N 1
ATOM 2585 C CA . ARG C 1 141 ? 135.951 218.175 343.887 1.00 68.27 181 ARG A CA 1
ATOM 2586 C C . ARG C 1 141 ? 137.034 217.290 344.485 1.00 68.27 181 ARG A C 1
ATOM 2587 O O . ARG C 1 141 ? 136.955 216.954 345.672 1.00 68.27 181 ARG A O 1
ATOM 2608 N N . ASP C 1 142 ? 138.040 216.917 343.697 1.00 65.61 182 ASP A N 1
ATOM 2609 C CA . ASP C 1 142 ? 139.207 216.201 344.186 1.00 65.61 182 ASP A CA 1
ATOM 2610 C C . ASP C 1 142 ? 140.457 216.815 343.571 1.00 65.61 182 ASP A C 1
ATOM 2611 O O . ASP C 1 142 ? 140.450 217.236 342.411 1.00 65.61 182 ASP A O 1
ATOM 2620 N N . ALA C 1 143 ? 141.522 216.881 344.366 1.00 58.68 183 ALA A N 1
ATOM 2621 C CA . ALA C 1 143 ? 142.718 217.593 343.962 1.00 58.68 183 ALA A CA 1
ATOM 2622 C C . ALA C 1 143 ? 143.400 216.898 342.789 1.00 58.68 183 ALA A C 1
ATOM 2623 O O . ALA C 1 143 ? 143.142 215.725 342.512 1.00 58.68 183 ALA A O 1
ATOM 2630 N N . PRO C 1 144 ? 144.279 217.601 342.088 1.00 56.96 184 PRO A N 1
ATOM 2631 C CA . PRO C 1 144 ? 145.001 217.001 340.965 1.00 56.96 184 PRO A CA 1
ATOM 2632 C C . PRO C 1 144 ? 146.119 216.091 341.459 1.00 56.96 184 PRO A C 1
ATOM 2633 O O . PRO C 1 144 ? 146.270 215.831 342.652 1.00 56.96 184 PRO A O 1
ATOM 2644 N N . THR C 1 145 ? 146.909 215.606 340.508 1.00 60.37 185 THR A N 1
ATOM 2645 C CA . THR C 1 145 ? 148.060 214.764 340.795 1.00 60.37 185 THR A CA 1
ATOM 2646 C C . THR C 1 145 ? 148.873 214.648 339.516 1.00 60.37 185 THR A C 1
ATOM 2647 O O . THR C 1 145 ? 148.402 214.996 338.429 1.00 60.37 185 THR A O 1
ATOM 2658 N N . ILE C 1 146 ? 150.103 214.152 339.658 1.00 57.96 186 ILE A N 1
ATOM 2659 C CA . ILE C 1 146 ? 151.049 214.191 338.553 1.00 57.96 186 ILE A CA 1
ATOM 2660 C C . ILE C 1 146 ? 150.561 213.289 337.431 1.00 57.96 186 ILE A C 1
ATOM 2661 O O . ILE C 1 146 ? 150.264 212.106 337.643 1.00 57.96 186 ILE A O 1
ATOM 2677 N N . GLU C 1 147 ? 150.479 213.849 336.224 1.00 66.62 187 GLU A N 1
ATOM 2678 C CA . GLU C 1 147 ? 149.987 213.122 335.056 1.00 66.62 187 GLU A CA 1
ATOM 2679 C C . GLU C 1 147 ? 148.638 212.473 335.349 1.00 66.62 187 GLU A C 1
ATOM 2680 O O . GLU C 1 147 ? 148.338 211.369 334.888 1.00 66.62 187 GLU A O 1
ATOM 2692 N N . ALA C 1 148 ? 147.817 213.169 336.128 1.00 65.75 188 ALA A N 1
ATOM 2693 C CA . ALA C 1 148 ? 146.503 212.672 336.507 1.00 65.75 188 ALA A CA 1
ATOM 2694 C C . ALA C 1 148 ? 145.448 213.754 336.307 1.00 65.75 188 ALA A C 1
ATOM 2695 O O . ALA C 1 148 ? 145.761 214.945 336.313 1.00 65.75 188 ALA A O 1
ATOM 2702 N N . ILE D 1 3 ? 182.580 198.535 344.355 1.00 89.68 3 ILE B N 1
ATOM 2703 C CA . ILE D 1 3 ? 183.614 197.605 344.793 1.00 89.68 3 ILE B CA 1
ATOM 2704 C C . ILE D 1 3 ? 184.615 198.344 345.673 1.00 89.68 3 ILE B C 1
ATOM 2705 O O . ILE D 1 3 ? 184.512 198.321 346.902 1.00 89.68 3 ILE B O 1
ATOM 2720 N N . ASN D 1 4 ? 185.587 198.997 345.033 1.00 86.63 4 ASN B N 1
ATOM 2721 C CA . ASN D 1 4 ? 186.591 199.743 345.778 1.00 86.63 4 ASN B CA 1
ATOM 2722 C C . ASN D 1 4 ? 185.960 200.852 346.605 1.00 86.63 4 ASN B C 1
ATOM 2723 O O . ASN D 1 4 ? 186.485 201.209 347.665 1.00 86.63 4 ASN B O 1
ATOM 2734 N N . ALA D 1 5 ? 184.834 201.403 346.148 1.00 81.57 5 ALA B N 1
ATOM 2735 C CA . ALA D 1 5 ? 184.155 202.440 346.916 1.00 81.57 5 ALA B CA 1
ATOM 2736 C C . ALA D 1 5 ? 183.723 201.908 348.277 1.00 81.57 5 ALA B C 1
ATOM 2737 O O . ALA D 1 5 ? 184.123 202.434 349.322 1.00 81.57 5 ALA B O 1
ATOM 2744 N N . SER D 1 6 ? 182.901 200.856 348.282 1.00 80.00 6 SER B N 1
ATOM 2745 C CA . SER D 1 6 ? 182.469 200.262 349.541 1.00 80.00 6 SER B CA 1
ATOM 2746 C C . SER D 1 6 ? 183.650 199.723 350.335 1.00 80.00 6 SER B C 1
ATOM 2747 O O . SER D 1 6 ? 183.621 199.728 351.569 1.00 80.00 6 SER B O 1
ATOM 2755 N N . ARG D 1 7 ? 184.698 199.262 349.647 1.00 77.04 7 ARG B N 1
ATOM 2756 C CA . ARG D 1 7 ? 185.887 198.778 350.343 1.00 77.04 7 ARG B CA 1
ATOM 2757 C C . ARG D 1 7 ? 186.532 199.890 351.162 1.00 77.04 7 ARG B C 1
ATOM 2758 O O . ARG D 1 7 ? 186.759 199.742 352.370 1.00 77.04 7 ARG B O 1
ATOM 2779 N N . ALA D 1 8 ? 186.843 201.013 350.515 1.00 68.07 8 ALA B N 1
ATOM 2780 C CA . ALA D 1 8 ? 187.445 202.134 351.225 1.00 68.07 8 ALA B CA 1
ATOM 2781 C C . ALA D 1 8 ? 186.500 202.702 352.271 1.00 68.07 8 ALA B C 1
ATOM 2782 O O . ALA D 1 8 ? 186.949 203.200 353.307 1.00 68.07 8 ALA B O 1
ATOM 2789 N N . LEU D 1 9 ? 185.190 202.631 352.031 1.00 67.42 9 LEU B N 1
ATOM 2790 C CA . LEU D 1 9 ? 184.241 203.076 353.045 1.00 67.42 9 LEU B CA 1
ATOM 2791 C C . LEU D 1 9 ? 184.335 202.205 354.292 1.00 67.42 9 LEU B C 1
ATOM 2792 O O . LEU D 1 9 ? 184.428 202.714 355.416 1.00 67.42 9 LEU B O 1
ATOM 2808 N N . ALA D 1 10 ? 184.303 200.883 354.112 1.00 66.75 10 ALA B N 1
ATOM 2809 C CA . ALA D 1 10 ? 184.470 199.978 355.243 1.00 66.75 10 ALA B CA 1
ATOM 2810 C C . ALA D 1 10 ? 185.798 200.226 355.943 1.00 66.75 10 ALA B C 1
ATOM 2811 O O . ALA D 1 10 ? 185.892 200.121 357.171 1.00 66.75 10 ALA B O 1
ATOM 2818 N N . ASN D 1 11 ? 186.837 200.560 355.177 1.00 63.15 11 ASN B N 1
ATOM 2819 C CA . ASN D 1 11 ? 188.103 200.952 355.789 1.00 63.15 11 ASN B CA 1
ATOM 2820 C C . ASN D 1 11 ? 187.914 202.170 356.683 1.00 63.15 11 ASN B C 1
ATOM 2821 O O . ASN D 1 11 ? 188.374 202.194 357.830 1.00 63.15 11 ASN B O 1
ATOM 2832 N N . VAL D 1 12 ? 187.237 203.196 356.165 1.00 56.73 12 VAL B N 1
ATOM 2833 C CA . VAL D 1 12 ? 186.966 204.394 356.952 1.00 56.73 12 VAL B CA 1
ATOM 2834 C C . VAL D 1 12 ? 186.271 204.027 358.253 1.00 56.73 12 VAL B C 1
ATOM 2835 O O . VAL D 1 12 ? 186.602 204.549 359.324 1.00 56.73 12 VAL B O 1
ATOM 2848 N N . TYR D 1 13 ? 185.290 203.129 358.182 1.00 57.65 13 TYR B N 1
ATOM 2849 C CA . TYR D 1 13 ? 184.643 202.664 359.403 1.00 57.65 13 TYR B CA 1
AT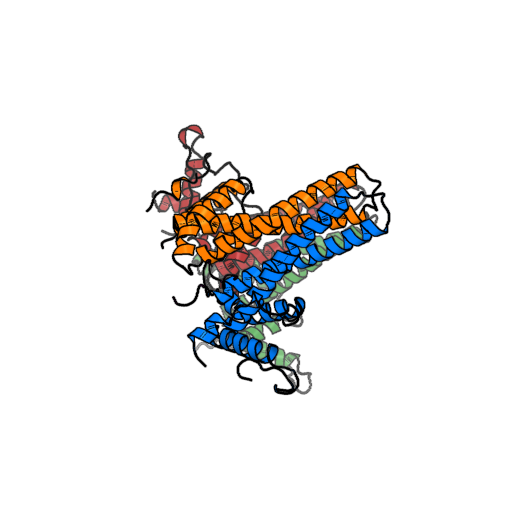OM 2850 C C . TYR D 1 13 ? 185.591 201.858 360.278 1.00 57.65 13 TYR B C 1
ATOM 2851 O O . TYR D 1 13 ? 185.355 201.744 361.486 1.00 57.65 13 TYR B O 1
ATOM 2869 N N . ASP D 1 14 ? 186.648 201.299 359.696 1.00 58.76 14 ASP B N 1
ATOM 2870 C CA . ASP D 1 14 ? 187.613 200.494 360.436 1.00 58.76 14 ASP B CA 1
ATOM 2871 C C . ASP D 1 14 ? 188.798 201.368 360.843 1.00 58.76 14 ASP B C 1
ATOM 2872 O O . ASP D 1 14 ? 189.928 201.194 360.393 1.00 58.76 14 ASP B O 1
ATOM 2881 N N . LEU D 1 15 ? 188.511 202.323 361.716 1.00 52.67 15 LEU B N 1
ATOM 2882 C CA . LEU D 1 15 ? 189.503 203.268 362.197 1.00 52.67 15 LEU B CA 1
ATOM 2883 C C . LEU D 1 15 ? 189.222 203.582 363.658 1.00 52.67 15 LEU B C 1
ATOM 2884 O O . LEU D 1 15 ? 188.106 203.371 364.143 1.00 52.67 15 LEU B O 1
ATOM 2900 N N . PRO D 1 16 ? 190.218 204.097 364.386 1.00 52.22 16 PRO B N 1
ATOM 2901 C CA . PRO D 1 16 ? 190.153 204.078 365.854 1.00 52.22 16 PRO B CA 1
ATOM 2902 C C . PRO D 1 16 ? 189.291 205.161 366.480 1.00 52.22 16 PRO B C 1
ATOM 2903 O O . PRO D 1 16 ? 189.085 205.121 367.700 1.00 52.22 16 PRO B O 1
ATOM 2914 N N . ASP D 1 17 ? 188.792 206.121 365.708 1.00 55.04 17 ASP B N 1
ATOM 2915 C CA . ASP D 1 17 ? 188.035 207.278 366.177 1.00 55.04 17 ASP B CA 1
ATOM 2916 C C . ASP D 1 17 ? 188.943 208.354 366.758 1.00 55.04 17 ASP B C 1
ATOM 2917 O O . ASP D 1 17 ? 188.449 209.437 367.089 1.00 55.04 17 ASP B O 1
ATOM 2926 N N . ASP D 1 18 ? 190.242 208.105 366.893 1.00 53.46 18 ASP B N 1
ATOM 2927 C CA . ASP D 1 18 ? 191.202 209.140 367.247 1.00 53.46 18 ASP B CA 1
ATOM 2928 C C . ASP D 1 18 ? 191.931 209.680 366.028 1.00 53.46 18 ASP B C 1
ATOM 2929 O O . ASP D 1 18 ? 192.738 210.606 366.160 1.00 53.46 18 ASP B O 1
ATOM 2938 N N . PHE D 1 19 ? 191.665 209.121 364.850 1.00 49.08 19 PHE B N 1
ATOM 2939 C CA . PHE D 1 19 ? 192.219 209.611 363.598 1.00 49.08 19 PHE B CA 1
ATOM 2940 C C . PHE D 1 19 ? 191.424 210.769 363.021 1.00 49.08 19 PHE B C 1
ATOM 2941 O O . PHE D 1 19 ? 191.935 211.480 362.149 1.00 49.08 19 PHE B O 1
ATOM 2958 N N . PHE D 1 20 ? 190.212 210.989 363.497 1.00 50.05 20 PHE B N 1
ATOM 2959 C CA . PHE D 1 20 ? 189.316 211.946 362.875 1.00 50.05 20 PHE B CA 1
ATOM 2960 C C . PHE D 1 20 ? 189.356 213.263 363.627 1.00 50.05 20 PHE B C 1
ATOM 2961 O O . PHE D 1 20 ? 189.273 213.264 364.863 1.00 50.05 20 PHE B O 1
ATOM 2978 N N . PRO D 1 21 ? 189.488 214.393 362.936 1.00 49.20 21 PRO B N 1
ATOM 2979 C CA . PRO D 1 21 ? 189.627 215.671 363.636 1.00 49.20 21 PRO B CA 1
ATOM 2980 C C . PRO D 1 21 ? 188.399 215.992 364.466 1.00 49.20 21 PRO B C 1
ATOM 2981 O O . PRO D 1 21 ? 187.374 215.309 364.428 1.00 49.20 21 PRO B O 1
ATOM 2992 N N . LYS D 1 22 ? 188.519 217.067 365.233 1.00 54.32 22 LYS B N 1
ATOM 2993 C CA . LYS D 1 22 ? 187.409 217.526 366.046 1.00 54.32 22 LYS B CA 1
ATOM 2994 C C . LYS D 1 22 ? 186.302 218.080 365.158 1.00 54.32 22 LYS B C 1
ATOM 2995 O O . LYS D 1 22 ? 186.545 218.616 364.071 1.00 54.32 22 LYS B O 1
ATOM 3014 N N . ILE D 1 23 ? 185.068 217.935 365.639 1.00 55.29 23 ILE B N 1
ATOM 3015 C CA . ILE D 1 23 ? 183.907 218.223 364.808 1.00 55.29 23 ILE B CA 1
ATOM 3016 C C . ILE D 1 23 ? 183.860 219.693 364.425 1.00 55.29 23 ILE B C 1
ATOM 3017 O O . ILE D 1 23 ? 183.429 220.040 363.320 1.00 55.29 23 ILE B O 1
ATOM 3033 N N . ASP D 1 24 ? 184.296 220.579 365.321 1.00 56.05 24 ASP B N 1
ATOM 3034 C CA . ASP D 1 24 ? 184.286 222.005 365.012 1.00 56.05 24 ASP B CA 1
ATOM 3035 C C . ASP D 1 24 ? 185.208 222.312 363.841 1.00 56.05 24 ASP B C 1
ATOM 3036 O O . ASP D 1 24 ? 184.803 222.950 362.860 1.00 56.05 24 ASP B O 1
ATOM 3045 N N . ASP D 1 25 ? 186.468 221.886 363.941 1.00 54.63 25 ASP B N 1
ATOM 3046 C CA . ASP D 1 25 ? 187.405 222.045 362.837 1.00 54.63 25 ASP B CA 1
ATOM 3047 C C . ASP D 1 25 ? 186.844 221.448 361.558 1.00 54.63 25 ASP B C 1
ATOM 3048 O O . ASP D 1 25 ? 186.956 222.043 360.478 1.00 54.63 25 ASP B O 1
ATOM 3057 N N . LEU D 1 26 ? 186.225 220.274 361.663 1.00 51.65 26 LEU B N 1
ATOM 3058 C CA . LEU D 1 26 ? 185.758 219.575 360.473 1.00 51.65 26 LEU B CA 1
ATOM 3059 C C .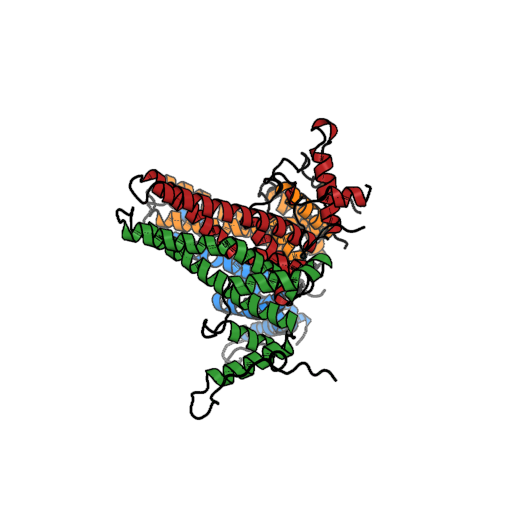 LEU D 1 26 ? 184.648 220.353 359.778 1.00 51.65 26 LEU B C 1
ATOM 3060 O O . LEU D 1 26 ? 184.696 220.571 358.562 1.00 51.65 26 LEU B O 1
ATOM 3076 N N . VAL D 1 27 ? 183.638 220.782 360.535 1.00 52.64 27 VAL B N 1
ATOM 3077 C CA . VAL D 1 27 ? 182.532 221.526 359.942 1.00 52.64 27 VAL B CA 1
ATOM 3078 C C . VAL D 1 27 ? 183.016 222.861 359.395 1.00 52.64 27 VAL B C 1
ATOM 3079 O O . VAL D 1 27 ? 182.586 223.294 358.319 1.00 52.64 27 VAL B O 1
ATOM 3092 N N . ARG D 1 28 ? 183.898 223.546 360.127 1.00 52.56 28 ARG B N 1
ATOM 3093 C CA . ARG D 1 28 ? 184.448 224.799 359.620 1.00 52.56 28 ARG B CA 1
ATOM 3094 C C . ARG D 1 28 ? 185.115 224.591 358.269 1.00 52.56 28 ARG B C 1
ATOM 3095 O O . ARG D 1 28 ? 184.819 225.300 357.299 1.00 52.56 28 ARG B O 1
ATOM 3116 N N . ASP D 1 29 ? 186.042 223.637 358.196 1.00 52.16 29 ASP B N 1
ATOM 3117 C CA . ASP D 1 29 ? 186.758 223.388 356.954 1.00 52.16 29 ASP B CA 1
ATOM 3118 C C . ASP D 1 29 ? 185.797 223.008 355.833 1.00 52.16 29 ASP B C 1
ATOM 3119 O O . ASP D 1 29 ? 185.947 223.463 354.691 1.00 52.16 29 ASP B O 1
ATOM 3128 N N . ALA D 1 30 ? 184.794 222.187 356.146 1.00 50.54 30 ALA B N 1
ATOM 3129 C CA . ALA D 1 30 ? 183.843 221.758 355.127 1.00 50.54 30 ALA B CA 1
ATOM 3130 C C . ALA D 1 30 ? 183.067 222.940 354.572 1.00 50.54 30 ALA B C 1
ATOM 3131 O O . ALA D 1 30 ? 182.934 223.095 353.353 1.00 50.54 30 ALA B O 1
ATOM 3138 N N . LYS D 1 31 ? 182.528 223.779 355.455 1.00 51.32 31 LYS B N 1
ATOM 3139 C CA . LYS D 1 31 ? 181.800 224.956 355.001 1.00 51.32 31 LYS B CA 1
ATOM 3140 C C . LYS D 1 31 ? 182.695 225.865 354.172 1.00 51.32 31 LYS B C 1
ATOM 3141 O O . LYS D 1 31 ? 182.286 226.360 353.115 1.00 51.32 31 LYS B O 1
ATOM 3160 N N . ASP D 1 32 ? 183.924 226.102 354.637 1.00 50.74 32 ASP B N 1
ATOM 3161 C CA . ASP D 1 32 ? 184.842 226.950 353.887 1.00 50.74 32 ASP B CA 1
ATOM 3162 C C . ASP D 1 32 ? 185.061 226.415 352.479 1.00 50.74 32 ASP B C 1
ATOM 3163 O O . ASP D 1 32 ? 185.071 227.182 351.510 1.00 50.74 32 ASP B O 1
ATOM 3172 N N . ALA D 1 33 ? 185.231 225.100 352.344 1.00 47.39 33 ALA B N 1
ATOM 3173 C CA . ALA D 1 33 ? 185.495 224.525 351.030 1.00 47.39 33 ALA B CA 1
ATOM 3174 C C . ALA D 1 33 ? 184.250 224.468 350.159 1.00 47.39 33 ALA B C 1
ATOM 3175 O O . ALA D 1 33 ? 184.360 224.489 348.929 1.00 47.39 33 ALA B O 1
ATOM 3182 N N . LEU D 1 34 ? 183.071 224.388 350.768 1.00 48.67 34 LEU B N 1
ATOM 3183 C CA . LEU D 1 34 ? 181.847 224.158 350.013 1.00 48.67 34 LEU B CA 1
ATOM 3184 C C . LEU D 1 34 ? 181.177 225.448 349.565 1.00 48.67 34 LEU B C 1
ATOM 3185 O O . LEU D 1 34 ? 180.683 225.520 348.435 1.00 48.67 34 LEU B O 1
ATOM 3201 N N . GLU D 1 35 ? 181.139 226.466 350.428 1.00 50.73 35 GLU B N 1
ATOM 3202 C CA . GLU D 1 35 ? 180.507 227.742 350.085 1.00 50.73 35 GLU B CA 1
ATOM 3203 C C . GLU D 1 35 ? 180.758 228.189 348.651 1.00 50.73 35 GLU B C 1
ATOM 3204 O O . GLU D 1 35 ? 179.794 228.578 347.978 1.00 50.73 35 GLU B O 1
ATOM 3216 N N . PRO D 1 36 ? 181.986 228.168 348.124 1.00 49.39 36 PRO B N 1
ATOM 3217 C CA . PRO D 1 36 ? 182.160 228.482 346.697 1.00 49.39 36 PRO B CA 1
ATOM 3218 C C . PRO D 1 36 ? 181.313 227.608 345.793 1.00 49.39 36 PRO B C 1
ATOM 3219 O O . PRO D 1 36 ? 180.716 228.102 344.830 1.00 49.39 36 PRO B O 1
ATOM 3230 N N . TYR D 1 37 ? 181.233 226.311 346.089 1.00 49.95 37 TYR B N 1
ATOM 3231 C CA . TYR D 1 37 ? 180.430 225.420 345.263 1.00 49.95 37 TYR B CA 1
ATOM 3232 C C . TYR D 1 37 ? 178.950 225.739 345.389 1.00 49.95 37 TYR B C 1
ATOM 3233 O O . TYR D 1 37 ? 178.201 225.603 344.414 1.00 49.95 37 TYR B O 1
ATOM 3251 N N . TRP D 1 38 ? 178.509 226.168 346.571 1.00 50.29 38 TRP B N 1
ATOM 3252 C CA . TRP D 1 38 ? 177.129 226.604 346.727 1.00 50.29 38 TRP B CA 1
ATOM 3253 C C . TRP D 1 38 ? 176.848 227.822 345.858 1.00 50.29 38 TRP B C 1
ATOM 3254 O O . TRP D 1 38 ? 175.863 227.853 345.111 1.00 50.29 38 TRP B O 1
ATOM 3275 N N . LYS D 1 39 ? 177.709 228.840 345.939 1.00 53.41 39 LYS B N 1
ATOM 3276 C CA . LYS D 1 39 ? 177.519 230.022 345.105 1.00 53.41 39 LYS B CA 1
ATOM 3277 C C . LYS D 1 39 ? 177.558 229.669 343.625 1.00 53.41 39 LYS B C 1
ATOM 3278 O O . LYS D 1 39 ? 176.889 230.319 342.815 1.00 53.41 39 LYS B O 1
ATOM 3297 N N . SER D 1 40 ? 178.327 228.650 343.254 1.00 55.37 40 SER B N 1
ATOM 3298 C CA . SER D 1 40 ? 178.414 228.220 341.867 1.00 55.37 40 SER B CA 1
ATOM 3299 C C . SER D 1 40 ? 177.298 227.265 341.468 1.00 55.37 40 SER B C 1
ATOM 3300 O O . SER D 1 40 ? 177.179 226.940 340.282 1.00 55.37 40 SER B O 1
ATOM 3308 N N . ASP D 1 41 ? 176.487 226.812 342.420 1.00 59.89 41 ASP B N 1
ATOM 3309 C CA . ASP D 1 41 ? 175.393 225.883 342.152 1.00 59.89 41 ASP B CA 1
ATOM 3310 C C . ASP D 1 41 ? 175.908 224.630 341.443 1.00 59.89 41 ASP B C 1
ATOM 3311 O O . ASP D 1 41 ? 175.558 224.332 340.300 1.00 59.89 41 ASP B O 1
ATOM 3320 N N . SER D 1 42 ? 176.837 223.952 342.122 1.00 54.46 42 SER B N 1
ATOM 3321 C CA . SER D 1 42 ? 177.506 222.711 341.657 1.00 54.46 42 SER B CA 1
ATOM 3322 C C . SER D 1 42 ? 176.735 221.505 342.201 1.00 54.46 42 SER B C 1
ATOM 3323 O O . SER D 1 42 ? 176.226 221.602 343.334 1.00 54.46 42 SER B O 1
ATOM 3331 N N . ILE D 1 43 ? 176.658 220.414 341.434 1.00 53.48 43 ILE B N 1
ATOM 3332 C CA . ILE D 1 43 ? 175.924 219.177 341.828 1.00 53.48 43 ILE B CA 1
ATOM 3333 C C . ILE D 1 43 ? 176.925 218.028 341.965 1.00 53.48 43 ILE B C 1
ATOM 3334 O O . ILE D 1 43 ? 176.531 216.879 341.689 1.00 53.48 43 ILE B O 1
ATOM 3350 N N . LYS D 1 44 ? 178.168 218.319 342.364 1.00 52.17 44 LYS B N 1
ATOM 3351 C CA . LYS D 1 44 ? 179.179 217.290 342.552 1.00 52.17 44 LYS B CA 1
ATOM 3352 C C . LYS D 1 44 ? 178.803 216.385 343.718 1.00 52.17 44 LYS B C 1
ATOM 3353 O O . LYS D 1 44 ? 178.212 216.826 344.708 1.00 52.17 44 LYS B O 1
ATOM 3372 N N . LYS D 1 45 ? 179.159 215.107 343.592 1.00 50.77 45 LYS B N 1
ATOM 3373 C CA . LYS D 1 45 ? 178.740 214.108 344.568 1.00 50.77 45 LYS B CA 1
ATOM 3374 C C . LYS D 1 45 ? 179.253 214.446 345.961 1.00 50.77 45 LYS B C 1
ATOM 3375 O O . LYS D 1 45 ? 178.498 214.421 346.945 1.00 50.77 45 LYS B O 1
ATOM 3394 N N . HIS D 1 46 ? 180.548 214.744 346.066 1.00 48.75 46 HIS B N 1
ATOM 3395 C CA . HIS D 1 46 ? 181.132 215.040 347.366 1.00 48.75 46 HIS B CA 1
ATOM 3396 C C . HIS D 1 46 ? 180.537 216.311 347.947 1.00 48.75 46 HIS B C 1
ATOM 3397 O O . HIS D 1 46 ? 180.299 216.397 349.156 1.00 48.75 46 HIS B O 1
ATOM 3410 N N . VAL D 1 47 ? 180.209 217.242 347.056 1.00 48.84 47 VAL B N 1
ATOM 3411 C CA . VAL D 1 47 ? 179.504 218.489 347.443 1.00 48.84 47 VAL B CA 1
ATOM 3412 C C . VAL D 1 47 ? 178.163 218.038 348.029 1.00 48.84 47 VAL B C 1
ATOM 3413 O O . VAL D 1 47 ? 177.947 218.268 349.189 1.00 48.84 47 VAL B O 1
ATOM 3426 N N . LEU D 1 48 ? 177.377 217.248 347.312 1.00 49.97 48 LEU B N 1
ATOM 3427 C CA . LEU D 1 48 ? 176.023 216.814 347.734 1.00 49.97 48 LEU B CA 1
ATOM 3428 C C . LEU D 1 48 ? 176.054 216.177 349.125 1.00 49.97 48 LEU B C 1
ATOM 3429 O O . LEU D 1 48 ? 175.186 216.507 349.945 1.00 49.97 48 LEU B O 1
ATOM 3445 N N . ILE D 1 49 ? 177.052 215.332 349.381 1.00 49.59 49 ILE B N 1
ATOM 3446 C CA . ILE D 1 49 ? 177.073 214.496 350.574 1.00 49.59 49 ILE B CA 1
ATOM 3447 C C . ILE D 1 49 ? 177.646 215.261 351.758 1.00 49.59 49 ILE B C 1
ATOM 3448 O O . ILE D 1 49 ? 177.107 215.205 352.871 1.00 49.59 49 ILE B O 1
ATOM 3464 N N . ALA D 1 50 ? 178.745 215.987 351.546 1.00 48.87 50 ALA B N 1
ATOM 3465 C CA . ALA D 1 50 ? 179.349 216.742 352.633 1.00 48.87 50 ALA B CA 1
ATOM 3466 C C . ALA D 1 50 ? 178.425 217.849 353.115 1.00 48.87 50 ALA B C 1
ATOM 3467 O O . ALA D 1 50 ? 178.301 218.074 354.321 1.00 48.87 50 ALA B O 1
ATOM 3474 N N . THR D 1 51 ? 177.772 218.557 352.191 1.00 50.47 51 THR B N 1
ATOM 3475 C CA . THR D 1 51 ? 176.795 219.565 352.577 1.00 50.47 51 THR B CA 1
ATOM 3476 C C . THR D 1 51 ? 175.741 218.970 353.495 1.00 50.47 51 THR B C 1
ATOM 3477 O O . THR D 1 51 ? 175.445 219.510 354.572 1.00 50.47 51 THR B O 1
ATOM 3488 N N . HIS D 1 52 ? 175.134 217.859 353.068 1.00 52.03 52 HIS B N 1
ATOM 3489 C CA . HIS D 1 52 ? 174.005 217.202 353.775 1.00 52.03 52 HIS B CA 1
ATOM 3490 C C . HIS D 1 52 ? 174.473 216.674 355.133 1.00 52.03 52 HIS B C 1
ATOM 3491 O O . HIS D 1 52 ? 173.658 216.712 356.072 1.00 52.03 52 HIS B O 1
ATOM 3504 N N . PHE D 1 53 ? 175.721 216.215 355.251 1.00 50.78 53 PHE B N 1
ATOM 3505 C CA . PHE D 1 53 ? 176.232 215.763 356.540 1.00 50.78 53 PHE B CA 1
ATOM 3506 C C . PHE D 1 53 ? 176.545 216.939 357.458 1.00 50.78 53 PHE B C 1
ATOM 3507 O O . PHE D 1 53 ? 176.349 216.850 358.676 1.00 50.78 53 PHE B O 1
ATOM 3524 N N . VAL D 1 54 ? 177.037 218.046 356.898 1.00 51.82 54 VAL B N 1
ATOM 3525 C CA . VAL D 1 54 ? 177.235 219.255 357.693 1.00 51.82 54 VAL B CA 1
ATOM 3526 C C . VAL D 1 54 ? 175.916 219.694 358.306 1.00 51.82 54 VAL B C 1
ATOM 3527 O O . VAL D 1 54 ? 175.842 220.028 359.496 1.00 51.82 54 VAL B O 1
ATOM 3540 N N . ASP D 1 55 ? 174.861 219.732 357.493 1.00 55.39 55 ASP B N 1
ATOM 3541 C CA . ASP D 1 55 ? 173.549 220.096 358.018 1.00 55.39 55 ASP B CA 1
ATOM 3542 C C . ASP D 1 55 ? 173.119 219.136 359.121 1.00 55.39 55 ASP B C 1
ATOM 3543 O O . ASP D 1 55 ? 172.662 219.559 360.190 1.00 55.39 55 ASP B O 1
ATOM 3552 N N . LEU D 1 56 ? 173.264 217.833 358.876 1.00 56.04 56 LEU B N 1
ATOM 3553 C CA . LEU D 1 56 ? 172.901 216.829 359.871 1.00 56.04 56 LEU B CA 1
ATOM 3554 C C . LEU D 1 56 ? 173.589 217.099 361.203 1.00 56.04 56 LEU B C 1
ATOM 3555 O O . LEU D 1 56 ? 172.950 217.113 362.266 1.00 56.04 56 LEU B O 1
ATOM 3571 N N . ILE D 1 57 ? 174.905 217.305 361.159 1.00 55.66 57 ILE B N 1
ATOM 3572 C CA . ILE D 1 57 ? 175.670 217.526 362.383 1.00 55.66 57 ILE B CA 1
ATOM 3573 C C . ILE D 1 57 ? 175.199 218.796 363.072 1.00 55.66 57 ILE B C 1
ATOM 3574 O O . ILE D 1 57 ? 174.786 218.777 364.237 1.00 55.66 57 ILE B O 1
ATOM 3590 N N . GLU D 1 58 ? 175.240 219.919 362.351 1.00 57.70 58 GLU B N 1
ATOM 3591 C CA . GLU D 1 58 ? 174.838 221.191 362.937 1.00 57.70 58 GLU B CA 1
ATOM 3592 C C . GLU D 1 58 ? 173.436 221.122 363.518 1.00 57.70 58 GLU B C 1
ATOM 3593 O O . GLU D 1 58 ? 173.087 221.916 364.398 1.00 57.70 58 GLU B O 1
ATOM 3605 N N . ASP D 1 59 ? 172.619 220.182 363.045 1.00 61.50 59 ASP B N 1
ATOM 3606 C CA . ASP D 1 59 ? 171.263 220.065 363.561 1.00 61.50 59 ASP B CA 1
ATOM 3607 C C . ASP D 1 59 ? 171.204 219.234 364.836 1.00 61.50 59 ASP B C 1
ATOM 3608 O O . ASP D 1 59 ? 170.511 219.611 365.787 1.00 61.50 59 ASP B O 1
ATOM 3617 N N . PHE D 1 60 ? 171.917 218.107 364.883 1.00 63.19 60 PHE B N 1
ATOM 3618 C CA . PHE D 1 60 ? 171.663 217.116 365.924 1.00 63.19 60 PHE B CA 1
ATOM 3619 C C . PHE D 1 60 ? 172.774 216.945 366.954 1.00 63.19 60 PHE B C 1
ATOM 3620 O O . PHE D 1 60 ? 172.518 216.353 368.011 1.00 63.19 60 PHE B O 1
ATOM 3637 N N . TRP D 1 61 ? 173.986 217.437 366.690 1.00 64.32 61 TRP B N 1
ATOM 3638 C CA . TRP D 1 61 ? 175.094 217.194 367.608 1.00 64.32 61 TRP B CA 1
ATOM 3639 C C . TRP D 1 61 ? 174.808 217.767 368.991 1.00 64.32 61 TRP B C 1
ATOM 3640 O O . TRP D 1 61 ? 174.954 217.074 370.008 1.00 64.32 61 TRP B O 1
ATOM 3661 N N . GLN D 1 62 ? 174.420 219.041 369.050 1.00 72.06 62 GLN B N 1
ATOM 3662 C CA . GLN D 1 62 ? 174.202 219.684 370.340 1.00 72.06 62 GLN B CA 1
ATOM 3663 C C . GLN D 1 62 ? 173.042 219.041 371.085 1.00 72.06 62 GLN B C 1
ATOM 3664 O O . GLN D 1 62 ? 173.114 218.843 372.303 1.00 72.06 62 GLN B O 1
ATOM 3678 N N . THR D 1 63 ? 171.963 218.717 370.373 1.00 74.90 63 THR B N 1
ATOM 3679 C CA . THR D 1 63 ? 170.839 218.047 371.014 1.00 74.90 63 THR B CA 1
ATOM 3680 C C . THR D 1 63 ? 171.272 216.724 371.625 1.00 74.90 63 THR B C 1
ATOM 3681 O O . THR D 1 63 ? 170.864 216.384 372.742 1.00 74.90 63 THR B O 1
ATOM 3692 N N . THR D 1 64 ? 172.113 215.969 370.918 1.00 74.96 64 THR B N 1
ATOM 3693 C CA . THR D 1 64 ? 172.528 214.669 371.434 1.00 74.96 64 THR B CA 1
ATOM 3694 C C . THR D 1 64 ? 173.434 214.817 372.652 1.00 74.96 64 THR B C 1
ATOM 3695 O O . THR D 1 64 ? 173.282 214.089 373.643 1.00 74.96 64 THR B O 1
ATOM 3706 N N . GLN D 1 65 ? 174.389 215.749 372.596 1.00 78.40 65 GLN B N 1
ATOM 3707 C CA . GLN D 1 65 ? 175.245 215.974 373.757 1.00 78.40 65 GLN B CA 1
ATOM 3708 C C . GLN D 1 65 ? 174.426 216.432 374.959 1.00 78.40 65 GLN B C 1
ATOM 3709 O O . GLN D 1 65 ? 174.679 216.008 376.095 1.00 78.40 65 GLN B O 1
ATOM 3723 N N . GLY D 1 66 ? 173.434 217.293 374.727 1.00 85.85 66 GLY B N 1
ATOM 3724 C CA . GLY D 1 66 ? 172.576 217.720 375.816 1.00 85.85 66 GLY B CA 1
ATOM 3725 C C . GLY D 1 66 ? 171.760 216.578 376.386 1.00 85.85 66 GLY B C 1
ATOM 3726 O O . GLY D 1 66 ? 171.565 216.490 377.600 1.00 85.85 66 GLY B O 1
ATOM 3730 N N . MET D 1 67 ? 171.263 215.695 375.521 1.00 86.50 67 MET B N 1
ATOM 3731 C CA . MET D 1 67 ? 170.575 214.503 376.002 1.00 86.50 67 MET B CA 1
ATOM 3732 C C . MET D 1 67 ? 171.482 213.698 376.920 1.00 86.50 67 MET B C 1
ATOM 3733 O O . MET D 1 67 ? 171.081 213.301 378.021 1.00 86.50 67 MET B O 1
ATOM 3747 N N . HIS D 1 68 ? 172.715 213.447 376.477 1.00 87.49 68 HIS B N 1
ATOM 3748 C CA . HIS D 1 68 ? 173.665 212.713 377.310 1.00 87.49 68 HIS B CA 1
ATOM 3749 C C . HIS D 1 68 ? 173.826 213.378 378.672 1.00 87.49 68 HIS B C 1
ATOM 3750 O O . HIS D 1 68 ? 173.715 212.723 379.720 1.00 87.49 68 HIS B O 1
ATOM 3763 N N . GLU D 1 69 ? 174.098 214.684 378.674 1.00 93.54 69 GLU B N 1
ATOM 3764 C CA . GLU D 1 69 ? 174.419 215.358 379.928 1.00 93.54 69 GLU B CA 1
ATOM 3765 C C . GLU D 1 69 ? 173.219 215.383 380.868 1.00 93.54 69 GLU B C 1
ATOM 3766 O O . GLU D 1 69 ? 173.364 215.131 382.071 1.00 93.54 69 GLU B O 1
ATOM 3778 N N . ILE D 1 70 ? 172.023 215.663 380.344 1.00 95.87 70 ILE B N 1
ATOM 3779 C CA . ILE D 1 70 ? 170.850 215.729 381.208 1.00 95.87 70 ILE B CA 1
ATOM 3780 C C . ILE D 1 70 ? 170.488 214.343 381.720 1.00 95.87 70 ILE B C 1
ATOM 3781 O O . ILE D 1 70 ? 170.040 214.191 382.862 1.00 95.87 70 ILE B O 1
ATOM 3797 N N . ALA D 1 71 ? 170.678 213.310 380.897 1.00 98.84 71 ALA B N 1
ATOM 3798 C CA . ALA D 1 71 ? 170.439 211.951 381.366 1.00 98.84 71 ALA B CA 1
ATOM 3799 C C . ALA D 1 71 ? 171.357 211.617 382.532 1.00 98.84 71 ALA B C 1
ATOM 3800 O O . ALA D 1 71 ? 170.906 211.136 383.578 1.00 98.84 71 ALA B O 1
ATOM 3807 N N . GLU D 1 72 ? 172.657 211.872 382.367 1.00 101.29 72 GLU B N 1
ATOM 3808 C CA . GLU D 1 72 ? 173.594 211.593 383.448 1.00 101.29 72 GLU B CA 1
ATOM 3809 C C . GLU D 1 72 ? 173.245 212.387 384.702 1.00 101.29 72 GLU B C 1
ATOM 3810 O O . GLU D 1 72 ? 173.295 211.855 385.818 1.00 101.29 72 GLU B O 1
ATOM 3822 N N . SER D 1 73 ? 172.866 213.656 384.538 1.00 103.69 73 SER B N 1
ATOM 3823 C CA . SER D 1 73 ? 172.570 214.494 385.696 1.00 103.69 73 SER B CA 1
ATOM 3824 C C . SER D 1 73 ? 171.330 214.001 386.433 1.00 103.69 73 SER B C 1
ATOM 3825 O O . SER D 1 73 ? 171.337 213.869 387.663 1.00 103.69 73 SER B O 1
ATOM 3833 N N . LEU D 1 74 ? 170.248 213.728 385.700 1.00 104.59 74 LEU B N 1
ATOM 3834 C CA . LEU D 1 74 ? 169.029 213.267 386.353 1.00 104.59 74 LEU B CA 1
ATOM 3835 C C . LEU D 1 74 ? 169.205 211.879 386.951 1.00 104.59 74 LEU B C 1
ATOM 3836 O O . LEU D 1 74 ? 168.531 211.542 387.929 1.00 104.59 74 LEU B O 1
ATOM 3852 N N . ARG D 1 75 ? 170.104 211.063 386.396 1.00 105.88 75 ARG B N 1
ATOM 3853 C CA . ARG D 1 75 ? 170.369 209.767 387.009 1.00 105.88 75 ARG B CA 1
ATOM 3854 C C . ARG D 1 75 ? 171.160 209.928 388.299 1.00 105.88 75 ARG B C 1
ATOM 3855 O O . ARG D 1 75 ? 170.880 209.250 389.294 1.00 105.88 75 ARG B O 1
ATOM 3876 N N . ALA D 1 76 ? 172.154 210.820 388.304 1.00 109.62 76 ALA B N 1
ATOM 3877 C CA . ALA D 1 76 ? 172.831 211.146 389.553 1.00 109.62 76 ALA B CA 1
ATOM 3878 C C . ALA D 1 76 ? 171.835 211.643 390.592 1.00 109.62 76 ALA B C 1
ATOM 3879 O O . ALA D 1 76 ? 171.941 211.309 391.778 1.00 109.62 76 ALA B O 1
ATOM 3886 N N . VAL D 1 77 ? 170.860 212.445 390.161 1.00 111.55 77 VAL B N 1
ATOM 3887 C CA . VAL D 1 77 ? 169.787 212.866 391.061 1.00 111.55 77 VAL B CA 1
ATOM 3888 C C . VAL D 1 77 ? 169.053 211.646 391.608 1.00 111.55 77 VAL B C 1
ATOM 3889 O O . VAL D 1 77 ? 168.902 211.482 392.825 1.00 111.55 77 VAL B O 1
ATOM 3902 N N . GLY D 1 78 ? 168.588 210.774 390.716 1.00 112.66 78 GLY B N 1
ATOM 3903 C CA . GLY D 1 78 ? 167.992 209.513 391.118 1.00 112.66 78 GLY B CA 1
ATOM 3904 C C . GLY D 1 78 ? 166.511 209.580 391.431 1.00 112.66 78 GLY B C 1
ATOM 3905 O O . GLY D 1 78 ? 165.787 208.600 391.229 1.00 112.66 78 GLY B O 1
ATOM 3909 N N . GLY D 1 79 ? 166.042 210.724 391.921 1.00 114.20 79 GLY B N 1
ATOM 3910 C CA . GLY D 1 79 ? 164.671 210.874 392.357 1.00 114.20 79 GLY B CA 1
ATOM 3911 C C . GLY D 1 79 ? 163.714 211.416 391.319 1.00 114.20 79 GLY B C 1
ATOM 3912 O O . GLY D 1 79 ? 162.614 211.848 391.682 1.00 114.20 79 GLY B O 1
ATOM 3916 N N . SER D 1 80 ? 164.088 211.408 390.042 1.00 112.42 80 SER B N 1
ATOM 3917 C CA . SER D 1 80 ? 163.241 211.912 388.966 1.00 112.42 80 SER B CA 1
ATOM 3918 C C . SER D 1 80 ? 162.715 210.729 388.161 1.00 112.42 80 SER B C 1
ATOM 3919 O O . SER D 1 80 ? 163.487 210.024 387.505 1.00 112.42 80 SER B O 1
ATOM 3927 N N . GLY D 1 81 ? 161.402 210.516 388.211 1.00 111.35 81 GLY B N 1
ATOM 3928 C CA . GLY D 1 81 ? 160.789 209.427 387.478 1.00 111.35 81 GLY B CA 1
ATOM 3929 C C . GLY D 1 81 ? 161.350 208.078 387.871 1.00 111.35 81 GLY B C 1
ATOM 3930 O O . GLY D 1 81 ? 161.091 207.584 388.973 1.00 111.35 81 GLY B O 1
ATOM 3934 N N . GLY D 1 82 ? 162.123 207.474 386.975 1.00 107.52 122 GLY B N 1
ATOM 3935 C CA . GLY D 1 82 ? 162.721 206.184 387.248 1.00 107.52 122 GLY B CA 1
ATOM 3936 C C . GLY D 1 82 ? 163.791 205.873 386.226 1.00 107.52 122 GLY B C 1
ATOM 3937 O O . GLY D 1 82 ? 164.029 206.633 385.285 1.00 107.52 122 GLY B O 1
ATOM 3941 N N . ALA D 1 83 ? 164.442 204.727 386.428 1.00 107.76 123 ALA B N 1
ATOM 3942 C CA . ALA D 1 83 ? 165.482 204.289 385.506 1.00 107.76 123 ALA B CA 1
ATOM 3943 C C . ALA D 1 83 ? 164.959 204.111 384.086 1.00 107.76 123 ALA B C 1
ATOM 3944 O O . ALA D 1 83 ? 165.764 204.023 383.154 1.00 107.76 123 ALA B O 1
ATOM 3951 N N . GLU D 1 84 ? 163.638 204.052 383.900 1.00 106.34 124 GLU B N 1
ATOM 3952 C CA . GLU D 1 84 ? 163.092 203.933 382.553 1.00 106.34 124 GLU B CA 1
ATOM 3953 C C . GLU D 1 84 ? 163.482 205.133 381.703 1.00 106.34 124 GLU B C 1
ATOM 3954 O O . GLU D 1 84 ? 163.903 204.982 380.549 1.00 106.34 124 GLU B O 1
ATOM 3966 N N . ILE D 1 85 ? 163.348 206.336 382.262 1.00 103.10 125 ILE B N 1
ATOM 3967 C CA . ILE D 1 85 ? 163.663 207.549 381.515 1.00 103.10 125 ILE B CA 1
ATOM 3968 C C . ILE D 1 85 ? 165.136 207.559 381.134 1.00 103.10 125 ILE B C 1
ATOM 3969 O O . ILE D 1 85 ? 165.499 207.829 379.983 1.00 103.10 125 ILE B O 1
ATOM 3985 N N . HIS D 1 86 ? 166.006 207.276 382.104 1.00 102.08 126 HIS B N 1
ATOM 3986 C CA . HIS D 1 86 ? 167.439 207.283 381.842 1.00 102.08 126 HIS B CA 1
ATOM 3987 C C . HIS D 1 86 ? 167.819 206.229 380.811 1.00 102.08 126 HIS B C 1
ATOM 3988 O O . HIS D 1 86 ? 168.664 206.476 379.946 1.00 102.08 126 HIS B O 1
ATOM 4001 N N . ALA D 1 87 ? 167.194 205.053 380.872 1.00 99.90 127 ALA B N 1
ATOM 4002 C CA . ALA D 1 87 ? 167.527 203.996 379.922 1.00 99.90 127 ALA B CA 1
ATOM 4003 C C . ALA D 1 87 ? 167.082 204.360 378.513 1.00 99.90 127 ALA B C 1
ATOM 4004 O O . ALA D 1 87 ? 167.830 204.159 377.548 1.00 99.90 127 ALA B O 1
ATOM 4011 N N . HIS D 1 88 ? 165.874 204.919 378.412 1.00 97.65 128 HIS B N 1
ATOM 4012 C CA . HIS D 1 88 ? 165.264 205.383 377.140 1.00 97.65 128 HIS B CA 1
ATOM 4013 C C . HIS D 1 88 ? 166.176 206.452 376.529 1.00 97.65 128 HIS B C 1
ATOM 4014 O O . HIS D 1 88 ? 166.434 206.383 375.312 1.00 97.65 128 HIS B O 1
ATOM 4027 N N . LEU D 1 89 ? 166.644 207.398 377.352 1.00 95.43 129 LEU B N 1
ATOM 4028 C CA . LEU D 1 89 ? 167.526 208.474 376.918 1.00 95.43 129 LEU B CA 1
ATOM 4029 C C . LEU D 1 89 ? 168.873 207.930 376.473 1.00 95.43 129 LEU B C 1
ATOM 4030 O O . LEU D 1 89 ? 169.417 208.360 375.453 1.00 95.43 129 LEU B O 1
ATOM 4046 N N . LYS D 1 90 ? 169.435 206.989 377.234 1.00 94.90 130 LYS B N 1
ATOM 4047 C CA . LYS D 1 90 ? 170.714 206.399 376.858 1.00 94.90 130 LYS B CA 1
ATOM 4048 C C . LYS D 1 90 ? 170.616 205.683 375.520 1.00 94.90 130 LYS B C 1
ATOM 4049 O O . LYS D 1 90 ? 171.514 205.803 374.680 1.00 94.90 130 LYS B O 1
ATOM 4068 N N . ALA D 1 91 ? 169.541 204.928 375.302 1.00 89.22 131 ALA B N 1
ATOM 4069 C CA . ALA D 1 91 ? 169.383 204.222 374.035 1.00 89.22 131 ALA B CA 1
ATOM 4070 C C . ALA D 1 91 ? 169.303 205.202 372.870 1.00 89.22 131 ALA B C 1
ATOM 4071 O O . ALA D 1 91 ? 169.982 205.037 371.846 1.00 89.22 131 ALA B O 1
ATOM 4078 N N . TYR D 1 92 ? 168.467 206.234 373.012 1.00 86.49 132 TYR B N 1
ATOM 4079 C CA . TYR D 1 92 ? 168.340 207.228 371.954 1.00 86.49 132 TYR B CA 1
ATOM 4080 C C . TYR D 1 92 ? 169.671 207.921 371.699 1.00 86.49 132 TYR B C 1
ATOM 4081 O O . TYR D 1 92 ? 170.054 208.153 370.544 1.00 86.49 132 TYR B O 1
ATOM 4099 N N . ALA D 1 93 ? 170.392 208.259 372.770 1.00 84.91 133 ALA B N 1
ATOM 4100 C CA . ALA D 1 93 ? 171.666 208.944 372.624 1.00 84.91 133 ALA B CA 1
ATOM 4101 C C . ALA D 1 93 ? 172.695 208.050 371.952 1.00 84.91 133 ALA B C 1
ATOM 4102 O O . ALA D 1 93 ? 173.513 208.528 371.166 1.00 84.91 133 ALA B O 1
ATOM 4109 N N . LYS D 1 94 ? 172.666 206.749 372.239 1.00 86.01 134 LYS B N 1
ATOM 4110 C CA . LYS D 1 94 ? 173.582 205.830 371.573 1.00 86.01 134 LYS B CA 1
ATOM 4111 C C . LYS D 1 94 ? 173.287 205.750 370.083 1.00 86.01 134 LYS B C 1
ATOM 4112 O O . LYS D 1 94 ? 174.207 205.776 369.253 1.00 86.01 134 LYS B O 1
ATOM 4131 N N . ILE D 1 95 ? 172.007 205.639 369.727 1.00 79.45 135 ILE B N 1
ATOM 4132 C CA . ILE D 1 95 ? 171.634 205.589 368.316 1.00 79.45 135 ILE B CA 1
ATOM 4133 C C . ILE D 1 95 ? 172.108 206.851 367.606 1.00 79.45 135 ILE B C 1
ATOM 4134 O O . ILE D 1 95 ? 172.743 206.797 366.541 1.00 79.45 135 ILE B O 1
ATOM 4150 N N . ASN D 1 96 ? 171.817 208.010 368.195 1.00 74.49 136 ASN B N 1
ATOM 4151 C CA . ASN D 1 96 ? 172.207 209.262 367.563 1.00 74.49 136 ASN B CA 1
ATOM 4152 C C . ASN D 1 96 ? 173.720 209.426 367.537 1.00 74.49 136 ASN B C 1
ATOM 4153 O O . ASN D 1 96 ? 174.262 210.001 366.590 1.00 74.49 136 ASN B O 1
ATOM 4164 N N . GLU D 1 97 ? 174.418 208.905 368.546 1.00 75.36 137 GLU B N 1
ATOM 4165 C CA . GLU D 1 97 ? 175.869 209.012 368.586 1.00 75.36 137 GLU B CA 1
ATOM 4166 C C . GLU D 1 97 ? 176.511 208.197 367.478 1.00 75.36 137 GLU B C 1
ATOM 4167 O O . GLU D 1 97 ? 177.437 208.669 366.814 1.00 75.36 137 GLU B O 1
ATOM 4179 N N . GLU D 1 98 ? 176.042 206.967 367.265 1.00 72.15 138 GLU B N 1
ATOM 4180 C CA . GLU D 1 98 ? 176.610 206.174 366.179 1.00 72.15 138 GLU B CA 1
ATOM 4181 C C . GLU D 1 98 ? 176.253 206.775 364.824 1.00 72.15 138 GLU B C 1
ATOM 4182 O O . GLU D 1 98 ? 177.080 206.777 363.901 1.00 72.15 138 GLU B O 1
ATOM 4194 N N . SER D 1 99 ? 175.044 207.328 364.697 1.00 66.77 139 SER B N 1
ATOM 4195 C CA . SER D 1 99 ? 174.683 208.002 363.454 1.00 66.77 139 SER B CA 1
ATOM 4196 C C . SER D 1 99 ? 175.613 209.179 363.184 1.00 66.77 139 SER B C 1
ATOM 4197 O O . SER D 1 99 ? 176.117 209.352 362.066 1.00 66.77 139 SER B O 1
ATOM 4205 N N . LEU D 1 100 ? 175.865 209.994 364.208 1.00 63.39 140 LEU B N 1
ATOM 4206 C CA . LEU D 1 100 ? 176.729 211.154 364.042 1.00 63.39 140 LEU B CA 1
ATOM 4207 C C . LEU D 1 100 ? 178.178 210.753 363.816 1.00 63.39 140 LEU B C 1
ATOM 4208 O O . LEU D 1 100 ? 178.908 211.465 363.128 1.00 63.39 140 LEU B O 1
ATOM 4224 N N . ASP D 1 101 ? 178.619 209.639 364.396 1.00 60.57 141 ASP B N 1
ATOM 4225 C CA . ASP D 1 101 ? 179.963 209.149 364.117 1.00 60.57 141 ASP B CA 1
ATOM 4226 C C . ASP D 1 101 ? 180.099 208.766 362.651 1.00 60.57 141 ASP B C 1
ATOM 4227 O O . ASP D 1 101 ? 181.085 209.115 361.989 1.00 60.57 141 ASP B O 1
ATOM 4236 N N . ARG D 1 102 ? 179.110 208.042 362.125 1.00 56.35 142 ARG B N 1
ATOM 4237 C CA . ARG D 1 102 ? 179.127 207.717 360.704 1.00 56.35 142 ARG B CA 1
ATOM 4238 C C . ARG D 1 102 ? 179.124 208.983 359.860 1.00 56.35 142 ARG B C 1
ATOM 4239 O O . ARG D 1 102 ? 179.819 209.065 358.839 1.00 56.35 142 ARG B O 1
ATOM 4260 N N . ALA D 1 103 ? 178.354 209.988 360.279 1.00 54.46 143 ALA B N 1
ATOM 4261 C CA . ALA D 1 103 ? 178.301 211.239 359.531 1.00 54.46 143 ALA B CA 1
ATOM 4262 C C . ALA D 1 103 ? 179.647 211.945 359.549 1.00 54.46 143 ALA B C 1
ATOM 4263 O O . ALA D 1 103 ? 180.112 212.438 358.519 1.00 54.46 143 ALA B O 1
ATOM 4270 N N . ARG D 1 104 ? 180.273 212.019 360.721 1.00 54.64 144 ARG B N 1
ATOM 4271 C CA . ARG D 1 104 ? 181.595 212.615 360.854 1.00 54.64 144 ARG B CA 1
ATOM 4272 C C . ARG D 1 104 ? 182.596 211.933 359.932 1.00 54.64 144 ARG B C 1
ATOM 4273 O O . ARG D 1 104 ? 183.366 212.595 359.225 1.00 54.64 144 ARG B O 1
ATOM 4294 N N . ARG D 1 105 ? 182.596 210.600 359.930 1.00 52.10 145 ARG B N 1
ATOM 4295 C CA . ARG D 1 105 ? 183.539 209.862 359.097 1.00 52.10 145 ARG B CA 1
ATOM 4296 C C . ARG D 1 105 ? 183.297 210.118 357.616 1.00 52.10 145 ARG B C 1
ATOM 4297 O O . ARG D 1 105 ? 184.241 210.398 356.866 1.00 52.10 145 ARG B O 1
ATOM 4318 N N . LEU D 1 106 ? 182.045 210.017 357.171 1.00 52.54 146 LEU B N 1
ATOM 4319 C CA . LEU D 1 106 ? 181.757 210.250 355.760 1.00 52.54 146 LEU B CA 1
ATOM 4320 C C . LEU D 1 106 ? 182.049 211.688 355.362 1.00 52.54 146 LEU B C 1
ATOM 4321 O O . LEU D 1 106 ? 182.475 211.945 354.230 1.00 52.54 146 LEU B O 1
ATOM 4337 N N . LEU D 1 107 ? 181.846 212.631 356.279 1.00 49.61 147 LEU B N 1
ATOM 4338 C CA . LEU D 1 107 ? 182.155 214.026 356.003 1.00 49.61 147 LEU B CA 1
ATOM 4339 C C . LEU D 1 107 ? 183.649 214.217 355.806 1.00 49.61 147 LEU B C 1
ATOM 4340 O O . LEU D 1 107 ? 184.081 214.871 354.853 1.00 49.61 147 LEU B O 1
ATOM 4356 N N . TRP D 1 108 ? 184.454 213.671 356.717 1.00 48.70 148 TRP B N 1
ATOM 4357 C CA . TRP D 1 108 ? 185.899 213.677 356.527 1.00 48.70 148 TRP B CA 1
ATOM 4358 C C . TRP D 1 108 ? 186.266 213.107 355.164 1.00 48.70 148 TRP B C 1
ATOM 4359 O O . TRP D 1 108 ? 187.002 213.731 354.386 1.00 48.70 148 TRP B O 1
ATOM 4380 N N . TRP D 1 109 ? 185.756 211.911 354.864 1.00 50.22 149 TRP B N 1
ATOM 4381 C CA . TRP D 1 109 ? 186.086 211.249 353.608 1.00 50.22 149 TRP B CA 1
ATOM 4382 C C . TRP D 1 109 ? 185.787 212.147 352.418 1.00 50.22 149 TRP B C 1
ATOM 4383 O O . TRP D 1 109 ? 186.645 212.364 351.556 1.00 50.22 149 TRP B O 1
ATOM 4404 N N . HIS D 1 110 ? 184.575 212.696 352.365 1.00 48.03 150 HIS B N 1
ATOM 4405 C CA . HIS D 1 110 ? 184.147 213.415 351.172 1.00 48.03 150 HIS B CA 1
ATOM 4406 C C . HIS D 1 110 ? 184.823 214.773 351.071 1.00 48.03 150 HIS B C 1
ATOM 4407 O O . HIS D 1 110 ? 185.195 215.204 349.977 1.00 48.03 150 HIS B O 1
ATOM 4420 N N . TYR D 1 111 ? 184.992 215.463 352.198 1.00 48.66 151 TYR B N 1
ATOM 4421 C CA . TYR D 1 111 ? 185.740 216.711 352.203 1.00 48.66 151 TYR B CA 1
ATOM 4422 C C . TYR D 1 111 ? 187.143 216.512 351.648 1.00 48.66 151 TYR B C 1
ATOM 4423 O O . TYR D 1 111 ? 187.587 217.254 350.761 1.00 48.66 151 TYR B O 1
ATOM 4441 N N . ASN D 1 112 ? 187.860 215.510 352.160 1.00 48.17 152 ASN B N 1
ATOM 4442 C CA . ASN D 1 112 ? 189.231 215.303 351.713 1.00 48.17 152 ASN B CA 1
ATOM 4443 C C . ASN D 1 112 ? 189.280 214.841 350.264 1.00 48.17 152 ASN B C 1
ATOM 4444 O O . ASN D 1 112 ? 190.162 215.256 349.505 1.00 48.17 152 ASN B O 1
ATOM 4455 N N . CYS D 1 113 ? 188.345 213.981 349.856 1.00 50.57 153 CYS B N 1
ATOM 4456 C CA . CYS D 1 113 ? 188.279 213.584 348.456 1.00 50.57 153 CYS B CA 1
ATOM 4457 C C . CYS D 1 113 ? 188.088 214.802 347.566 1.00 50.57 153 CYS B C 1
ATOM 4458 O O . CYS D 1 113 ? 188.796 214.975 346.567 1.00 50.57 153 CYS B O 1
ATOM 4466 N N . LEU D 1 114 ? 187.169 215.687 347.951 1.00 47.58 154 LEU B N 1
ATOM 4467 C CA . LEU D 1 114 ? 186.908 216.893 347.178 1.00 47.58 154 LEU B CA 1
ATOM 4468 C C . LEU D 1 114 ? 188.164 217.739 347.047 1.00 47.58 154 LEU B C 1
ATOM 4469 O O . LEU D 1 114 ? 188.575 218.093 345.936 1.00 47.58 154 LEU B O 1
ATOM 4485 N N . LEU D 1 115 ? 188.786 218.084 348.175 1.00 46.54 155 LEU B N 1
ATOM 4486 C CA . LEU D 1 115 ? 189.980 218.920 348.119 1.00 46.54 155 LEU B CA 1
ATOM 4487 C C . LEU D 1 115 ? 191.074 218.260 347.291 1.00 46.54 155 LEU B C 1
ATOM 4488 O O . LEU D 1 115 ? 191.491 218.785 346.252 1.00 46.54 155 LEU B O 1
ATOM 4504 N N . TRP D 1 116 ? 191.555 217.104 347.740 1.00 48.46 156 TRP B N 1
ATOM 4505 C CA . TRP D 1 116 ? 192.778 216.516 347.216 1.00 48.46 156 TRP B CA 1
ATOM 4506 C C . TRP D 1 116 ? 192.542 215.508 346.102 1.00 48.46 156 TRP B C 1
ATOM 4507 O O . TRP D 1 116 ? 193.167 215.610 345.043 1.00 48.46 156 TRP B O 1
ATOM 4528 N N . GLY D 1 117 ? 191.660 214.536 346.308 1.00 53.29 157 GLY B N 1
ATOM 4529 C CA . GLY D 1 117 ? 191.474 213.484 345.333 1.00 53.29 157 GLY B CA 1
ATOM 4530 C C . GLY D 1 117 ? 191.112 212.151 345.954 1.00 53.29 157 GLY B C 1
ATOM 4531 O O . GLY D 1 117 ? 191.752 211.690 346.908 1.00 53.29 157 GLY B O 1
ATOM 4535 N N . GLU D 1 118 ? 190.075 211.522 345.400 1.00 56.65 158 GLU B N 1
ATOM 4536 C CA . GLU D 1 118 ? 189.587 210.269 345.959 1.00 56.65 158 GLU B CA 1
ATOM 4537 C C . GLU D 1 118 ? 190.677 209.207 345.957 1.00 56.65 158 GLU B C 1
ATOM 4538 O O . GLU D 1 118 ? 190.767 208.403 346.888 1.00 56.65 158 GLU B O 1
ATOM 4550 N N . ALA D 1 119 ? 191.526 209.200 344.930 1.00 61.89 159 ALA B N 1
ATOM 4551 C CA . ALA D 1 119 ? 192.625 208.243 344.895 1.00 61.89 159 ALA B CA 1
ATOM 4552 C C . ALA D 1 119 ? 193.638 208.528 345.996 1.00 61.89 159 ALA B C 1
ATOM 4553 O O . ALA D 1 119 ? 194.087 207.611 346.696 1.00 61.89 159 ALA B O 1
ATOM 4560 N N . GLN D 1 120 ? 194.034 209.794 346.139 1.00 55.42 160 GLN B N 1
ATOM 4561 C CA . GLN D 1 120 ? 195.012 210.155 347.157 1.00 55.42 160 GLN B CA 1
ATOM 4562 C C . GLN D 1 120 ? 194.499 209.860 348.557 1.00 55.42 160 GLN B C 1
ATOM 4563 O O . GLN D 1 120 ? 195.299 209.637 349.472 1.00 55.42 160 GLN B O 1
ATOM 4571 N N . VAL D 1 121 ? 193.181 209.849 348.749 1.00 52.65 161 VAL B N 1
ATOM 4572 C CA . VAL D 1 121 ? 192.652 209.522 350.070 1.00 52.65 161 VAL B CA 1
ATOM 4573 C C . VAL D 1 121 ? 192.504 208.016 350.235 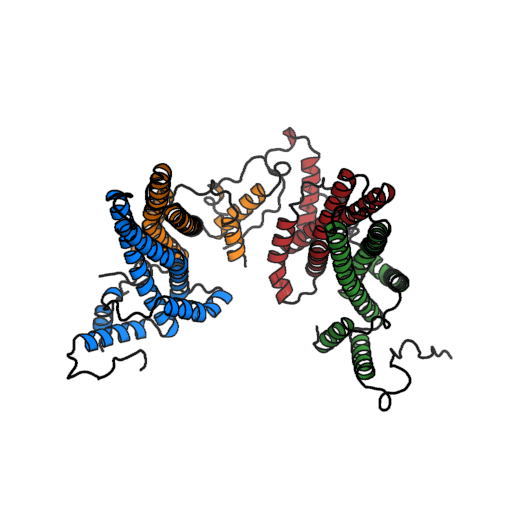1.00 52.65 161 VAL B C 1
ATOM 4574 O O . VAL D 1 121 ? 192.772 207.470 351.311 1.00 52.65 161 VAL B O 1
ATOM 4587 N N . THR D 1 122 ? 192.088 207.317 349.178 1.00 57.36 162 THR B N 1
ATOM 4588 C CA . THR D 1 122 ? 191.914 205.874 349.266 1.00 57.36 162 THR B CA 1
ATOM 4589 C C . THR D 1 122 ? 193.239 205.178 349.527 1.00 57.36 162 THR B C 1
ATOM 4590 O O . THR D 1 122 ? 193.312 204.254 350.346 1.00 57.36 162 THR B O 1
ATOM 4601 N N . ASN D 1 123 ? 194.298 205.599 348.836 1.00 58.80 163 ASN B N 1
ATOM 4602 C CA . ASN D 1 123 ? 195.599 204.979 349.050 1.00 58.80 163 ASN B CA 1
ATOM 4603 C C . ASN D 1 123 ? 196.062 205.176 350.487 1.00 58.80 163 ASN B C 1
ATOM 4604 O O . ASN D 1 123 ? 196.499 204.226 351.150 1.00 58.80 163 ASN B O 1
ATOM 4615 N N . TYR D 1 124 ? 195.974 206.409 350.985 1.00 51.70 164 TYR B N 1
ATOM 4616 C CA . TYR D 1 124 ? 196.395 206.681 352.353 1.00 51.70 164 TYR B CA 1
ATOM 4617 C C . TYR D 1 124 ? 195.582 205.868 353.348 1.00 51.70 164 TYR B C 1
ATOM 4618 O O . TYR D 1 124 ? 196.128 205.344 354.325 1.00 51.70 164 TYR B O 1
ATOM 4636 N N . ILE D 1 125 ? 194.277 205.739 353.114 1.00 53.68 165 ILE B N 1
ATOM 4637 C CA . ILE D 1 125 ? 193.432 205.033 354.068 1.00 53.68 165 ILE B CA 1
ATOM 4638 C C . ILE D 1 125 ? 193.742 203.545 354.052 1.00 53.68 165 ILE B C 1
ATOM 4639 O O . ILE D 1 125 ? 193.779 202.896 355.102 1.00 53.68 165 ILE B O 1
ATOM 4655 N N . SER D 1 126 ? 193.968 202.978 352.868 1.00 54.90 166 SER B N 1
ATOM 4656 C CA . SER D 1 126 ? 194.364 201.578 352.787 1.00 54.90 166 SER B CA 1
ATOM 4657 C C . SER D 1 126 ? 195.668 201.342 353.533 1.00 54.90 166 SER B C 1
ATOM 4658 O O . SER D 1 126 ? 195.784 200.405 354.334 1.00 54.90 166 SER B O 1
ATOM 4666 N N . ARG D 1 127 ? 196.668 202.188 353.274 1.00 53.48 167 ARG B N 1
ATOM 4667 C CA . ARG D 1 127 ? 197.952 202.041 353.948 1.00 53.48 167 ARG B CA 1
ATOM 4668 C C . ARG D 1 127 ? 197.800 202.141 355.458 1.00 53.48 167 ARG B C 1
ATOM 4669 O O . ARG D 1 127 ? 198.388 201.349 356.202 1.00 53.48 167 ARG B O 1
ATOM 4690 N N . LEU D 1 128 ? 197.010 203.104 355.931 1.00 50.28 168 LEU B N 1
ATOM 4691 C CA . LEU D 1 128 ? 196.865 203.296 357.367 1.00 50.28 168 LEU B CA 1
ATOM 4692 C C . LEU D 1 128 ? 196.114 202.137 358.006 1.00 50.28 168 LEU B C 1
ATOM 4693 O O . LEU D 1 128 ? 196.463 201.694 359.106 1.00 50.28 168 LEU B O 1
ATOM 4709 N N . ARG D 1 129 ? 195.086 201.625 357.331 1.00 54.77 169 ARG B N 1
ATOM 4710 C CA . ARG D 1 129 ? 194.341 200.498 357.874 1.00 54.77 169 ARG B CA 1
ATOM 4711 C C . ARG D 1 129 ? 195.218 199.258 357.952 1.00 54.77 169 ARG B C 1
ATOM 4712 O O . ARG D 1 129 ? 195.188 198.528 358.949 1.00 54.77 169 ARG B O 1
ATOM 4733 N N . THR D 1 130 ? 196.015 199.010 356.912 1.00 49.50 170 THR B N 1
ATOM 4734 C CA . THR D 1 130 ? 196.976 197.915 356.964 1.00 49.50 170 THR B CA 1
ATOM 4735 C C . THR D 1 130 ? 197.948 198.103 358.123 1.00 49.50 170 THR B C 1
ATOM 4736 O O . THR D 1 130 ? 198.173 197.183 358.917 1.00 49.50 170 THR B O 1
ATOM 4747 N N . TRP D 1 131 ? 198.535 199.295 358.232 1.00 47.26 171 TRP B N 1
ATOM 4748 C CA . TRP D 1 131 ? 199.502 199.559 359.289 1.00 47.26 171 TRP B CA 1
ATOM 4749 C C . TRP D 1 131 ? 198.895 199.337 360.667 1.00 47.26 171 TRP B C 1
ATOM 4750 O O . TRP D 1 131 ? 199.578 198.874 361.587 1.00 47.26 171 TRP B O 1
ATOM 4771 N N . LEU D 1 132 ? 197.615 199.660 360.831 1.00 49.30 172 LEU B N 1
ATOM 4772 C CA . LEU D 1 132 ? 196.974 199.490 362.127 1.00 49.30 172 LEU B CA 1
ATOM 4773 C C . LEU D 1 132 ? 196.616 198.037 362.394 1.00 49.30 172 LEU B C 1
ATOM 4774 O O . LEU D 1 132 ? 196.633 197.598 363.549 1.00 49.30 172 LEU B O 1
ATOM 4790 N N . SER D 1 133 ? 196.289 197.284 361.345 1.00 49.90 173 SER B N 1
ATOM 4791 C CA . SER D 1 133 ? 195.951 195.876 361.511 1.00 49.90 173 SER B CA 1
ATOM 4792 C C . SER D 1 133 ? 197.113 195.094 362.111 1.00 49.90 173 SER B C 1
ATOM 4793 O O . SER D 1 133 ? 196.941 194.352 363.085 1.00 49.90 173 SER B O 1
ATOM 4801 N N . THR D 1 134 ? 198.308 195.247 361.537 1.00 48.79 174 THR B N 1
ATOM 4802 C CA . THR D 1 134 ? 199.424 194.376 361.859 1.00 48.79 174 THR B CA 1
ATOM 4803 C C . THR D 1 134 ? 199.743 194.399 363.356 1.00 48.79 174 THR B C 1
ATOM 4804 O O . THR D 1 134 ? 199.311 195.298 364.082 1.00 48.79 174 THR B O 1
ATOM 4815 N N . PRO D 1 135 ? 200.506 193.404 363.839 1.00 48.94 175 PRO B N 1
ATOM 4816 C CA . PRO D 1 135 ? 200.620 193.187 365.288 1.00 48.94 175 PRO B CA 1
ATOM 4817 C C . PRO D 1 135 ? 201.719 193.972 365.992 1.00 48.94 175 PRO B C 1
ATOM 4818 O O . PRO D 1 135 ? 202.075 193.631 367.124 1.00 48.94 175 PRO B O 1
ATOM 4829 N N . GLU D 1 136 ? 202.269 195.002 365.356 1.00 51.37 176 GLU B N 1
ATOM 4830 C CA . GLU D 1 136 ? 203.292 195.886 365.917 1.00 51.37 176 GLU B CA 1
ATOM 4831 C C . GLU D 1 136 ? 204.697 195.305 365.819 1.00 51.37 176 GLU B C 1
ATOM 4832 O O . GLU D 1 136 ? 205.650 195.970 366.239 1.00 51.37 176 GLU B O 1
ATOM 4844 N N . LYS D 1 137 ? 204.865 194.102 365.280 1.00 48.18 177 LYS B N 1
ATOM 4845 C CA . LYS D 1 137 ? 206.177 193.510 365.085 1.00 48.18 177 LYS B CA 1
ATOM 4846 C C . LYS D 1 137 ? 206.598 193.487 363.627 1.00 48.18 177 LYS B C 1
ATOM 4847 O O . LYS D 1 137 ? 207.759 193.180 363.336 1.00 48.18 177 LYS B O 1
ATOM 4866 N N . TYR D 1 138 ? 205.686 193.803 362.711 1.00 47.26 178 TYR B N 1
ATOM 4867 C CA . TYR D 1 138 ? 205.936 193.802 361.278 1.00 47.26 178 TYR B CA 1
ATOM 4868 C C . TYR D 1 138 ? 205.418 195.093 360.659 1.00 47.26 178 TYR B C 1
ATOM 4869 O O . TYR D 1 138 ? 204.986 195.110 359.504 1.00 47.26 178 TYR B O 1
ATOM 4887 N N . ARG D 1 139 ? 205.465 196.184 361.425 1.00 48.30 179 ARG B N 1
ATOM 4888 C CA . ARG D 1 139 ? 204.662 197.370 361.159 1.00 48.30 179 ARG B CA 1
ATOM 4889 C C . ARG D 1 139 ? 205.437 198.473 360.444 1.00 48.30 179 ARG B C 1
ATOM 4890 O O . ARG D 1 139 ? 205.072 198.867 359.333 1.00 48.30 179 ARG B O 1
ATOM 4911 N N . GLY D 1 140 ? 206.512 198.968 361.052 1.00 52.60 180 GLY B N 1
ATOM 4912 C CA . GLY D 1 140 ? 207.218 200.109 360.503 1.00 52.60 180 GLY B CA 1
ATOM 4913 C C . GLY D 1 140 ? 207.629 201.136 361.539 1.00 52.60 180 GLY B C 1
ATOM 4914 O O . GLY D 1 140 ? 208.509 201.963 361.282 1.00 52.60 180 GLY B O 1
ATOM 4918 N N . ARG D 1 141 ? 206.974 201.110 362.700 1.00 56.43 181 ARG B N 1
ATOM 4919 C CA . ARG D 1 141 ? 207.300 201.968 363.838 1.00 56.43 181 ARG B CA 1
ATOM 4920 C C . ARG D 1 141 ? 206.842 203.409 363.651 1.00 56.43 181 ARG B C 1
ATOM 4921 O O . ARG D 1 141 ? 206.946 204.214 364.581 1.00 56.43 181 ARG B O 1
ATOM 4942 N N . ASP D 1 142 ? 206.330 203.750 362.472 1.00 54.94 182 ASP B N 1
ATOM 4943 C CA . ASP D 1 142 ? 205.867 205.110 362.216 1.00 54.94 182 ASP B CA 1
ATOM 4944 C C . ASP D 1 142 ? 204.661 205.047 361.296 1.00 54.94 182 ASP B C 1
ATOM 4945 O O . ASP D 1 142 ? 204.775 204.604 360.149 1.00 54.94 182 ASP B O 1
ATOM 4954 N N . ALA D 1 143 ? 203.511 205.489 361.801 1.00 48.92 183 ALA B N 1
ATOM 4955 C CA . ALA D 1 143 ? 202.291 205.456 361.022 1.00 48.92 183 ALA B CA 1
ATOM 4956 C C . ALA D 1 143 ? 202.451 206.273 359.744 1.00 48.92 183 ALA B C 1
ATOM 4957 O O . ALA D 1 143 ? 203.322 207.139 359.652 1.00 48.92 183 ALA B O 1
ATOM 4964 N N . PRO D 1 144 ? 201.619 206.008 358.737 1.00 49.72 184 PRO B N 1
ATOM 4965 C CA . PRO D 1 144 ? 201.578 206.897 357.571 1.00 49.72 184 PRO B CA 1
ATOM 4966 C C . PRO D 1 144 ? 200.892 208.203 357.929 1.00 49.72 184 PRO B C 1
ATOM 4967 O O . PRO D 1 144 ? 199.773 208.213 358.445 1.00 49.72 184 PRO B O 1
ATOM 4978 N N . THR D 1 145 ? 201.573 209.309 357.659 1.00 52.22 185 THR B N 1
ATOM 4979 C CA . THR D 1 145 ? 201.072 210.618 358.033 1.00 52.22 185 THR B CA 1
ATOM 4980 C C . THR D 1 145 ? 200.277 211.229 356.886 1.00 52.22 185 THR B C 1
ATOM 4981 O O . THR D 1 145 ? 200.511 210.937 355.712 1.00 52.22 185 THR B O 1
ATOM 4992 N N . ILE D 1 146 ? 199.325 212.092 357.249 1.00 51.60 186 ILE B N 1
ATOM 4993 C CA . ILE D 1 146 ? 198.343 212.592 356.296 1.00 51.60 186 ILE B CA 1
ATOM 4994 C C . ILE D 1 146 ? 198.938 213.468 355.207 1.00 51.60 186 ILE B C 1
ATOM 4995 O O . ILE D 1 146 ? 198.234 213.803 354.250 1.00 51.60 186 ILE B O 1
ATOM 5011 N N . GLU D 1 147 ? 200.211 213.843 355.312 1.00 55.52 187 GLU B N 1
ATOM 5012 C CA . GLU D 1 147 ? 200.807 214.714 354.306 1.00 55.52 187 GLU B CA 1
ATOM 5013 C C . GLU D 1 147 ? 200.993 214.029 352.962 1.00 55.52 187 GLU B C 1
ATOM 5014 O O . GLU D 1 147 ? 201.500 214.666 352.034 1.00 55.52 187 GLU B O 1
ATOM 5026 N N . ALA D 1 148 ? 200.598 212.764 352.828 1.00 56.06 188 ALA B N 1
ATOM 5027 C CA . ALA D 1 148 ? 200.710 212.082 351.546 1.00 56.06 188 ALA B CA 1
ATOM 5028 C C . ALA D 1 148 ? 199.574 212.459 350.610 1.00 56.06 188 ALA B C 1
ATOM 5029 O O . ALA D 1 148 ? 199.745 212.429 349.386 1.00 56.06 188 ALA B O 1
ATOM 5036 N N . ILE D 1 149 ? 198.413 212.804 351.166 1.00 53.05 189 ILE B N 1
ATOM 5037 C CA . ILE D 1 149 ? 197.299 213.261 350.343 1.00 53.05 189 ILE B CA 1
ATOM 5038 C C . ILE D 1 149 ? 197.690 214.519 349.584 1.00 53.05 189 ILE B C 1
ATOM 5039 O O . ILE D 1 149 ? 197.309 214.712 348.422 1.00 53.05 189 ILE B O 1
ATOM 5055 N N . THR D 1 150 ? 198.460 215.394 350.229 1.00 54.80 190 THR B N 1
ATOM 5056 C CA . THR D 1 150 ? 198.705 216.724 349.688 1.00 54.80 190 THR B CA 1
ATOM 5057 C C . THR D 1 150 ? 199.618 216.679 348.471 1.00 54.80 190 THR B C 1
ATOM 5058 O O . THR D 1 150 ? 199.550 217.558 347.605 1.00 54.80 190 THR B O 1
ATOM 5069 N N . ARG D 1 151 ? 200.476 215.671 348.385 1.00 63.87 191 ARG B N 1
ATOM 5070 C CA . ARG D 1 151 ? 201.456 215.611 347.309 1.00 63.87 191 ARG B CA 1
ATOM 5071 C C . ARG D 1 151 ? 200.899 214.811 346.138 1.00 63.87 191 ARG B C 1
ATOM 5072 O O . ARG D 1 151 ? 200.480 213.664 346.331 1.00 63.87 191 ARG B O 1
ATOM 5093 N N . PRO D 1 152 ? 200.870 215.361 344.925 1.00 74.86 192 PRO B N 1
ATOM 5094 C CA . PRO D 1 152 ? 200.377 214.588 343.780 1.00 74.86 192 PRO B CA 1
ATOM 5095 C C . PRO D 1 152 ? 201.354 213.490 343.394 1.00 74.86 192 PRO B C 1
ATOM 5096 O O . PRO D 1 152 ? 202.445 213.353 343.950 1.00 74.86 192 PRO B O 1
ATOM 5107 N N . ILE D 1 153 ? 200.939 212.698 342.411 1.00 80.72 193 ILE B N 1
ATOM 5108 C CA . ILE D 1 153 ? 201.753 211.597 341.912 1.00 80.72 193 ILE B CA 1
ATOM 5109 C C . ILE D 1 153 ? 201.679 211.561 340.391 1.00 80.72 193 ILE B C 1
ATOM 5110 O O . ILE D 1 153 ? 200.818 212.200 339.788 1.00 80.72 193 ILE B O 1
ATOM 5126 N N . MET E 1 1 ? 177.758 175.529 336.620 1.00 60.64 1 MET C N 1
ATOM 5127 C CA . MET E 1 1 ? 177.757 174.385 335.667 1.00 60.64 1 MET C CA 1
ATOM 5128 C C . MET E 1 1 ? 176.353 174.166 335.116 1.00 60.64 1 MET C C 1
ATOM 5129 O O . MET E 1 1 ? 175.445 174.955 335.375 1.00 60.64 1 MET C O 1
ATOM 5145 N N . ASP E 1 2 ? 176.181 173.090 334.354 1.00 59.34 2 ASP C N 1
ATOM 5146 C CA . ASP E 1 2 ? 174.876 172.769 333.800 1.00 59.34 2 ASP C CA 1
ATOM 5147 C C . ASP E 1 2 ? 173.889 172.425 334.909 1.00 59.34 2 ASP C C 1
ATOM 5148 O O . ASP E 1 2 ? 174.253 171.879 335.956 1.00 59.34 2 ASP C O 1
ATOM 5157 N N . ILE E 1 3 ? 172.617 172.749 334.664 1.00 56.00 3 ILE C N 1
ATOM 5158 C CA . ILE E 1 3 ? 171.575 172.383 335.612 1.00 56.00 3 ILE C CA 1
ATOM 5159 C C . ILE E 1 3 ? 171.425 170.873 335.689 1.00 56.00 3 ILE C C 1
ATOM 5160 O O . ILE E 1 3 ? 170.983 170.350 336.714 1.00 56.00 3 ILE C O 1
ATOM 5176 N N . ASN E 1 4 ? 171.810 170.151 334.636 1.00 53.30 4 ASN C N 1
ATOM 5177 C CA . ASN E 1 4 ? 171.864 168.696 334.715 1.00 53.30 4 ASN C CA 1
ATOM 5178 C C . ASN E 1 4 ? 172.838 168.248 335.795 1.00 53.30 4 ASN C C 1
ATOM 5179 O O . ASN E 1 4 ? 172.500 167.432 336.661 1.00 53.30 4 ASN C O 1
ATOM 5190 N N . ALA E 1 5 ? 174.069 168.758 335.741 1.00 52.35 5 ALA C N 1
ATOM 5191 C CA . ALA E 1 5 ? 175.058 168.422 336.755 1.00 52.35 5 ALA C CA 1
ATOM 5192 C C . ALA E 1 5 ? 174.611 168.883 338.134 1.00 52.35 5 ALA C C 1
ATOM 5193 O O . ALA E 1 5 ? 174.872 168.211 339.138 1.00 52.35 5 ALA C O 1
ATOM 5200 N N . SER E 1 6 ? 173.939 170.032 338.205 1.00 52.93 6 SER C N 1
ATOM 5201 C CA . SER E 1 6 ? 173.430 170.505 339.487 1.00 52.93 6 SER C CA 1
ATOM 5202 C C . SER E 1 6 ? 172.403 169.537 340.056 1.00 52.93 6 SER C C 1
ATOM 5203 O O . SER E 1 6 ? 172.427 169.220 341.251 1.00 52.93 6 SER C O 1
ATOM 5211 N N . ARG E 1 7 ? 171.488 169.060 339.211 1.00 49.81 7 ARG C N 1
ATOM 5212 C CA . ARG E 1 7 ? 170.517 168.059 339.631 1.00 49.81 7 ARG C CA 1
ATOM 5213 C C . ARG E 1 7 ? 171.216 166.798 340.111 1.00 49.81 7 ARG C C 1
ATOM 5214 O O . ARG E 1 7 ? 170.869 166.234 341.156 1.00 49.81 7 ARG C O 1
ATOM 5235 N N . ALA E 1 8 ? 172.205 166.334 339.348 1.00 47.93 8 ALA C N 1
ATOM 5236 C CA . ALA E 1 8 ? 172.913 165.117 339.715 1.00 47.93 8 ALA C CA 1
ATOM 5237 C C . ALA E 1 8 ? 173.589 165.261 341.070 1.00 47.93 8 ALA C C 1
ATOM 5238 O O . ALA E 1 8 ? 173.533 164.350 341.903 1.00 47.93 8 ALA C O 1
ATOM 5245 N N . LEU E 1 9 ? 174.238 166.398 341.308 1.00 48.33 9 LEU C N 1
ATOM 5246 C CA . LEU E 1 9 ? 174.916 166.615 342.579 1.00 48.33 9 LEU C CA 1
ATOM 5247 C C . LEU E 1 9 ? 173.921 166.728 343.729 1.00 48.33 9 LEU C C 1
ATOM 5248 O O . LEU E 1 9 ? 174.139 166.162 344.809 1.00 48.33 9 LEU C O 1
ATOM 5264 N N . ALA E 1 10 ? 172.820 167.452 343.519 1.00 47.74 10 ALA C N 1
ATOM 5265 C CA . ALA E 1 10 ? 171.805 167.553 344.559 1.00 47.74 10 ALA C CA 1
ATOM 5266 C C . ALA E 1 10 ? 171.190 166.198 344.861 1.00 47.74 10 ALA C C 1
ATOM 5267 O O . ALA E 1 10 ? 170.712 165.965 345.977 1.00 47.74 10 ALA C O 1
ATOM 5274 N N . ASN E 1 11 ? 171.187 165.294 343.882 1.00 47.91 11 ASN C N 1
ATOM 5275 C CA . ASN E 1 11 ? 170.717 163.938 344.134 1.00 47.91 11 ASN C CA 1
ATOM 5276 C C . ASN E 1 11 ? 171.749 163.146 344.921 1.00 47.91 11 ASN C C 1
ATOM 5277 O O . ASN E 1 11 ? 171.406 162.435 345.873 1.00 47.91 11 ASN C O 1
ATOM 5288 N N . VAL E 1 12 ? 173.019 163.255 344.530 1.00 46.19 12 VAL C N 1
ATOM 5289 C CA . VAL E 1 12 ? 174.103 162.655 345.302 1.00 46.19 12 VAL C CA 1
ATOM 5290 C C . VAL E 1 12 ? 173.971 163.035 346.767 1.00 46.19 12 VAL C C 1
ATOM 5291 O O . VAL E 1 12 ? 174.204 162.218 347.666 1.00 46.19 12 VAL C O 1
ATOM 5304 N N . TYR E 1 13 ? 173.593 164.286 347.029 1.00 48.42 13 TYR C N 1
ATOM 5305 C CA . TYR E 1 13 ? 173.427 164.738 348.405 1.00 48.42 13 TYR C CA 1
ATOM 5306 C C . TYR E 1 13 ? 172.379 163.937 349.169 1.00 48.42 13 TYR C C 1
ATOM 5307 O O . TYR E 1 13 ? 172.347 164.006 350.402 1.00 48.42 13 TYR C O 1
ATOM 5325 N N . ASP E 1 14 ? 171.523 163.184 348.475 1.00 51.15 14 ASP C N 1
ATOM 5326 C CA . ASP E 1 14 ? 170.365 162.554 349.102 1.00 51.15 14 ASP C CA 1
ATOM 5327 C C . ASP E 1 14 ? 170.203 161.101 348.665 1.00 51.15 14 ASP C C 1
ATOM 5328 O O . ASP E 1 14 ? 169.087 160.645 348.410 1.00 51.15 14 ASP C O 1
ATOM 5337 N N . LEU E 1 15 ? 171.300 160.363 348.574 1.00 45.04 15 LEU C N 1
ATOM 5338 C CA . LEU E 1 15 ? 171.262 158.965 348.171 1.00 45.04 15 LEU C CA 1
ATOM 5339 C C . LEU E 1 15 ? 171.218 158.063 349.396 1.00 45.04 15 LEU C C 1
ATOM 5340 O O . LEU E 1 15 ? 171.407 158.509 350.529 1.00 45.04 15 LEU C O 1
ATOM 5356 N N . PRO E 1 16 ? 170.962 156.764 349.202 1.00 45.71 16 PRO C N 1
ATOM 5357 C CA . PRO E 1 16 ? 170.598 155.901 350.339 1.00 45.71 16 PRO C CA 1
ATOM 5358 C C . PRO E 1 16 ? 171.699 155.678 351.364 1.00 45.71 16 PRO C C 1
ATOM 5359 O O . PRO E 1 16 ? 171.421 155.063 352.401 1.00 45.71 16 PRO C O 1
ATOM 5370 N N . ASP E 1 17 ? 172.922 156.137 351.121 1.00 47.17 17 ASP C N 1
ATOM 5371 C CA . ASP E 1 17 ? 174.085 155.974 351.986 1.00 47.17 17 ASP C CA 1
ATOM 5372 C C . ASP E 1 17 ? 174.685 154.575 351.883 1.00 47.17 17 ASP C C 1
ATOM 5373 O O . ASP E 1 17 ? 175.759 154.344 352.437 1.00 47.17 17 ASP C O 1
ATOM 5382 N N . ASP E 1 18 ? 174.042 153.636 351.194 1.00 47.24 18 ASP C N 1
ATOM 5383 C CA . ASP E 1 18 ? 174.645 152.350 350.878 1.00 47.24 18 ASP C CA 1
ATOM 5384 C C . ASP E 1 18 ? 175.211 152.316 349.468 1.00 47.24 18 ASP C C 1
ATOM 5385 O O . ASP E 1 18 ? 175.874 151.341 349.102 1.00 47.24 18 ASP C O 1
ATOM 5394 N N . PHE E 1 19 ? 174.960 153.357 348.679 1.00 42.92 19 PHE C N 1
ATOM 5395 C CA . PHE E 1 19 ? 175.512 153.502 347.343 1.00 42.92 19 PHE C CA 1
ATOM 5396 C C . PHE E 1 19 ? 176.971 153.924 347.358 1.00 42.92 19 PHE C C 1
ATOM 5397 O O . PHE E 1 19 ? 177.634 153.852 346.317 1.00 42.92 19 PHE C O 1
ATOM 5414 N N . PHE E 1 20 ? 177.489 154.330 348.504 1.00 44.63 20 PHE C N 1
ATOM 5415 C CA . PHE E 1 20 ? 178.793 154.967 348.565 1.00 44.63 20 PHE C CA 1
ATOM 5416 C C . PHE E 1 20 ? 179.830 153.991 349.087 1.00 44.63 20 PHE C C 1
ATOM 5417 O O . PHE E 1 20 ? 179.604 153.356 350.127 1.00 44.63 20 PHE C O 1
ATOM 5434 N N . PRO E 1 21 ? 180.967 153.838 348.412 1.00 45.05 21 PRO C N 1
ATOM 5435 C CA . PRO E 1 21 ? 181.975 152.890 348.885 1.00 45.05 21 PRO C CA 1
ATOM 5436 C C . PRO E 1 21 ? 182.517 153.289 350.245 1.00 45.05 21 PRO C C 1
ATOM 5437 O O . PRO E 1 21 ? 182.423 154.440 350.674 1.00 45.05 21 PRO C O 1
ATOM 5448 N N . LYS E 1 22 ? 183.084 152.304 350.931 1.00 49.50 22 LYS C N 1
ATOM 5449 C CA . LYS E 1 22 ? 183.697 152.561 352.223 1.00 49.50 22 LYS C CA 1
ATOM 5450 C C . LYS E 1 22 ? 184.728 153.675 352.104 1.00 49.50 22 LYS C C 1
ATOM 5451 O O . LYS E 1 22 ? 185.408 153.825 351.083 1.00 49.50 22 LYS C O 1
ATOM 5470 N N . ILE E 1 23 ? 184.833 154.470 353.167 1.00 52.63 23 ILE C N 1
ATOM 5471 C CA . ILE E 1 23 ? 185.621 155.692 353.101 1.00 52.63 23 ILE C CA 1
ATOM 5472 C C . ILE E 1 23 ? 187.098 155.369 352.931 1.00 52.63 23 ILE C C 1
ATOM 5473 O O . ILE E 1 23 ? 187.832 156.098 352.257 1.00 52.63 23 ILE C O 1
ATOM 5489 N N . ASP E 1 24 ? 187.561 154.278 353.541 1.00 53.47 24 ASP C N 1
ATOM 5490 C CA . ASP E 1 24 ? 188.943 153.856 353.345 1.00 53.47 24 ASP C CA 1
ATOM 5491 C C . ASP E 1 24 ? 189.234 153.628 351.868 1.00 53.47 24 ASP C C 1
ATOM 5492 O O . ASP E 1 24 ? 190.214 154.152 351.324 1.00 53.47 24 ASP C O 1
ATOM 5501 N N . ASP E 1 25 ? 188.379 152.854 351.199 1.00 50.21 25 ASP C N 1
ATOM 5502 C CA . ASP E 1 25 ? 188.588 152.565 349.785 1.00 50.21 25 ASP C CA 1
ATOM 5503 C C . ASP E 1 25 ? 188.488 153.829 348.948 1.00 50.21 25 ASP C C 1
ATOM 5504 O O . ASP E 1 25 ? 189.252 154.017 347.992 1.00 50.21 25 ASP C O 1
ATOM 5513 N N . LEU E 1 26 ? 187.549 154.711 349.289 1.00 48.19 26 LEU C N 1
ATOM 5514 C CA . LEU E 1 26 ? 187.386 155.943 348.527 1.00 48.19 26 LEU C CA 1
ATOM 5515 C C . LEU E 1 26 ? 188.631 156.814 348.629 1.00 48.19 26 LEU C C 1
ATOM 5516 O O . LEU E 1 26 ? 189.138 157.316 347.619 1.00 48.19 26 LEU C O 1
ATOM 5532 N N . VAL E 1 27 ? 189.138 157.000 349.847 1.00 49.81 27 VAL C N 1
ATOM 5533 C CA . VAL E 1 27 ? 190.351 157.786 350.053 1.00 49.81 27 VAL C CA 1
ATOM 5534 C C . VAL E 1 27 ? 191.522 157.159 349.311 1.00 49.81 27 VAL C C 1
ATOM 5535 O O . VAL E 1 27 ? 192.313 157.853 348.657 1.00 49.81 27 VAL C O 1
ATOM 5548 N N . ARG E 1 28 ? 191.675 155.841 349.437 1.00 50.05 28 ARG C N 1
ATOM 5549 C CA . ARG E 1 28 ? 192.751 155.139 348.750 1.00 50.05 28 ARG C CA 1
ATOM 5550 C C . ARG E 1 28 ? 192.714 155.407 347.252 1.00 50.05 28 ARG C C 1
ATOM 5551 O O . ARG E 1 28 ? 193.714 155.826 346.654 1.00 50.05 28 ARG C O 1
ATOM 5572 N N . ASP E 1 29 ? 191.562 155.157 346.628 1.00 49.84 29 ASP C N 1
ATOM 5573 C CA . ASP E 1 29 ? 191.447 155.334 345.187 1.00 49.84 29 ASP C CA 1
ATOM 5574 C C . ASP E 1 29 ? 191.660 156.787 344.789 1.00 49.84 29 ASP C C 1
ATOM 5575 O O . ASP E 1 29 ? 192.269 157.071 343.751 1.00 49.84 29 ASP C O 1
ATOM 5584 N N . ALA E 1 30 ? 191.181 157.722 345.609 1.00 48.49 30 ALA C N 1
ATOM 5585 C CA . ALA E 1 30 ? 191.370 159.136 345.309 1.00 48.49 30 ALA C CA 1
ATOM 5586 C C . ALA E 1 30 ? 192.847 159.495 345.293 1.00 48.49 30 ALA C C 1
ATOM 5587 O O . ALA E 1 30 ? 193.337 160.114 344.343 1.00 48.49 30 ALA C O 1
ATOM 5594 N N . LYS E 1 31 ? 193.568 159.132 346.353 1.00 49.19 31 LYS C N 1
ATOM 5595 C CA . LYS E 1 31 ? 195.008 159.359 346.387 1.00 49.19 31 LYS C CA 1
ATOM 5596 C C . LYS E 1 31 ? 195.685 158.759 345.162 1.00 49.19 31 LYS C C 1
ATOM 5597 O O . LYS E 1 31 ? 196.498 159.414 344.493 1.00 49.19 31 LYS C O 1
ATOM 5616 N N . ASP E 1 32 ? 195.376 157.493 344.869 1.00 50.40 32 ASP C N 1
ATOM 5617 C CA . ASP E 1 32 ? 196.079 156.787 343.806 1.00 50.40 32 ASP C CA 1
ATOM 5618 C C . ASP E 1 32 ? 195.801 157.397 342.441 1.00 50.40 32 ASP C C 1
ATOM 5619 O O . ASP E 1 32 ? 196.682 157.399 341.574 1.00 50.40 32 ASP C O 1
ATOM 5628 N N . ALA E 1 33 ? 194.594 157.916 342.225 1.00 47.96 33 ALA C N 1
ATOM 5629 C CA . ALA E 1 33 ? 194.264 158.526 340.946 1.00 47.96 33 ALA C CA 1
ATOM 5630 C C . ALA E 1 33 ? 194.672 159.988 340.869 1.00 47.96 33 ALA C C 1
ATOM 5631 O O . ALA E 1 33 ? 194.720 160.544 339.768 1.00 47.96 33 ALA C O 1
ATOM 5638 N N . LEU E 1 34 ? 194.959 160.619 342.004 1.00 48.83 34 LEU C N 1
ATOM 5639 C CA . LEU E 1 34 ? 195.321 162.028 342.010 1.00 48.83 34 LEU C CA 1
ATOM 5640 C C . LEU E 1 34 ? 196.820 162.261 341.965 1.00 48.83 34 LEU C C 1
ATOM 5641 O O . LEU E 1 34 ? 197.259 163.269 341.399 1.00 48.83 34 LEU C O 1
ATOM 5657 N N . GLU E 1 35 ? 197.619 161.362 342.539 1.00 51.77 35 GLU C N 1
ATOM 5658 C CA . GLU E 1 35 ? 199.048 161.640 342.647 1.00 51.77 35 GLU C CA 1
ATOM 5659 C C . GLU E 1 35 ? 199.679 162.006 341.301 1.00 51.77 35 GLU C C 1
ATOM 5660 O O . GLU E 1 35 ? 200.628 162.802 341.280 1.00 51.77 35 GLU C O 1
ATOM 5672 N N . PRO E 1 36 ? 199.197 161.493 340.160 1.00 50.37 36 PRO C N 1
ATOM 5673 C CA . PRO E 1 36 ? 199.726 162.010 338.887 1.00 50.37 36 PRO C CA 1
ATOM 5674 C C . PRO E 1 36 ? 199.448 163.487 338.694 1.00 50.37 36 PRO C C 1
ATOM 5675 O O . PRO E 1 36 ? 200.340 164.242 338.286 1.00 50.37 36 PRO C O 1
ATOM 5686 N N . TYR E 1 37 ? 198.220 163.920 338.978 1.00 51.12 37 TYR C N 1
ATOM 5687 C CA . TYR E 1 37 ? 197.882 165.329 338.834 1.00 51.12 37 TYR C CA 1
ATOM 5688 C C . TYR E 1 37 ? 198.605 166.174 339.870 1.00 51.12 37 TYR C C 1
ATOM 5689 O O . TYR E 1 37 ? 198.927 167.336 339.606 1.00 51.12 37 TYR C O 1
ATOM 5707 N N . TRP E 1 38 ? 198.883 165.605 341.043 1.00 49.07 38 TRP C N 1
ATOM 5708 C CA . TRP E 1 38 ? 199.715 166.299 342.017 1.00 49.07 38 TRP C CA 1
ATOM 5709 C C . TRP E 1 38 ? 201.109 166.542 341.460 1.00 49.07 38 TRP C C 1
ATOM 5710 O O . TRP E 1 38 ? 201.602 167.675 341.457 1.00 49.07 38 TRP C O 1
ATOM 5731 N N . LYS E 1 39 ? 201.761 165.481 340.980 1.00 53.77 39 LYS C N 1
ATOM 5732 C CA . LYS E 1 39 ? 203.096 165.633 340.409 1.00 53.77 39 LYS C CA 1
ATOM 5733 C C . LYS E 1 39 ? 203.094 166.631 339.261 1.00 53.77 39 LYS C C 1
ATOM 5734 O O . LYS E 1 39 ? 204.011 167.451 339.139 1.00 53.77 39 LYS C O 1
ATOM 5753 N N . SER E 1 40 ? 202.075 166.581 338.407 1.00 55.38 40 SER C N 1
ATOM 5754 C CA . SER E 1 40 ? 201.960 167.530 337.310 1.00 55.38 40 SER C CA 1
ATOM 5755 C C . SER E 1 40 ? 201.505 168.907 337.768 1.00 55.38 40 SER C C 1
ATOM 5756 O O . SER E 1 40 ? 201.465 169.831 336.949 1.00 55.38 40 SER C O 1
ATOM 5764 N N . ASP E 1 41 ? 201.174 169.068 339.047 1.00 60.30 41 ASP C N 1
ATOM 5765 C CA . ASP E 1 41 ? 200.698 170.335 339.594 1.00 60.30 41 ASP C CA 1
ATOM 5766 C C . ASP E 1 41 ? 199.607 170.929 338.706 1.00 60.30 41 ASP C C 1
ATOM 5767 O O . ASP E 1 41 ? 199.756 171.995 338.107 1.00 60.30 41 ASP C O 1
ATOM 5776 N N . SER E 1 42 ? 198.498 170.204 338.625 1.00 55.87 42 SER C N 1
ATOM 5777 C CA . SER E 1 42 ? 197.354 170.635 337.839 1.00 55.87 42 SER C CA 1
ATOM 5778 C C . SER E 1 42 ? 196.356 171.353 338.735 1.00 55.87 42 SER C C 1
ATOM 5779 O O . SER E 1 42 ? 196.287 171.112 339.943 1.00 55.87 42 SER C O 1
ATOM 5787 N N . ILE E 1 43 ? 195.575 172.241 338.126 1.00 55.67 43 ILE C N 1
ATOM 5788 C CA . ILE E 1 43 ? 194.691 173.132 338.869 1.00 55.67 43 ILE C CA 1
ATOM 5789 C C . ILE E 1 43 ? 193.250 172.901 338.438 1.00 55.67 43 ILE C C 1
ATOM 5790 O O . ILE E 1 43 ? 192.442 173.835 338.409 1.00 55.67 43 ILE C O 1
ATOM 5806 N N . LYS E 1 44 ? 192.923 171.661 338.095 1.00 53.34 44 LYS C N 1
ATOM 5807 C CA . LYS E 1 44 ? 191.597 171.347 337.590 1.00 53.34 44 LYS C CA 1
ATOM 5808 C C . LYS E 1 44 ? 190.596 171.222 338.731 1.00 53.34 44 LYS C C 1
ATOM 5809 O O . LYS E 1 44 ? 190.887 170.640 339.781 1.00 53.34 44 LYS C O 1
ATOM 5828 N N . LYS E 1 45 ? 189.401 171.764 338.491 1.00 52.07 45 LYS C N 1
ATOM 5829 C CA . LYS E 1 45 ? 188.354 171.847 339.504 1.00 52.07 45 LYS C CA 1
ATOM 5830 C C . LYS E 1 45 ? 188.252 170.568 340.327 1.00 52.07 45 LYS C C 1
ATOM 5831 O O . LYS E 1 45 ? 188.312 170.597 341.566 1.00 52.07 45 LYS C O 1
ATOM 5850 N N . HIS E 1 46 ? 188.095 169.432 339.648 1.00 48.42 46 HIS C N 1
ATOM 5851 C CA . HIS E 1 46 ? 187.873 168.177 340.352 1.00 48.42 46 HIS C CA 1
ATOM 5852 C C . HIS E 1 46 ? 189.103 167.775 341.148 1.00 48.42 46 HIS C C 1
ATOM 5853 O O . HIS E 1 46 ? 188.987 167.291 342.278 1.00 48.42 46 HIS C O 1
ATOM 5866 N N . VAL E 1 47 ? 190.290 167.981 340.579 1.00 49.75 47 VAL C N 1
ATOM 5867 C CA . VAL E 1 47 ? 191.522 167.673 341.299 1.00 49.75 47 VAL C CA 1
ATOM 5868 C C . VAL E 1 47 ? 191.573 168.450 342.606 1.00 49.75 47 VAL C C 1
ATOM 5869 O O . VAL E 1 47 ? 191.757 167.876 343.686 1.00 49.75 47 VAL C O 1
ATOM 5882 N N . LEU E 1 48 ? 191.423 169.772 342.522 1.00 51.97 48 LEU C N 1
ATOM 5883 C CA . LEU E 1 48 ? 191.487 170.604 343.718 1.00 51.97 48 LEU C CA 1
ATOM 5884 C C . LEU E 1 48 ? 190.478 170.144 344.760 1.00 51.97 48 LEU C C 1
ATOM 5885 O O . LEU E 1 48 ? 190.826 169.918 3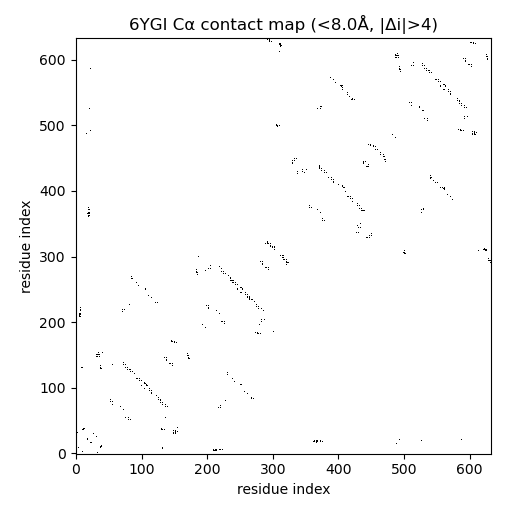45.928 1.00 51.97 48 LEU C O 1
ATOM 5901 N N . ILE E 1 49 ? 189.216 170.005 344.355 1.00 49.55 49 ILE C N 1
ATOM 5902 C CA . ILE E 1 49 ? 188.167 169.733 345.332 1.00 49.55 49 ILE C CA 1
ATOM 5903 C C . ILE E 1 49 ? 188.357 168.358 345.957 1.00 49.55 49 ILE C C 1
ATOM 5904 O O . ILE E 1 49 ? 188.233 168.194 347.178 1.00 49.55 49 ILE C O 1
ATOM 5920 N N . ALA E 1 50 ? 188.653 167.347 345.139 1.00 48.22 50 ALA C N 1
ATOM 5921 C CA . ALA E 1 50 ? 188.863 166.008 345.670 1.00 48.22 50 ALA C CA 1
ATOM 5922 C C . ALA E 1 50 ? 190.047 165.976 346.623 1.00 48.22 50 ALA C C 1
ATOM 5923 O O . ALA E 1 50 ? 189.973 165.359 347.691 1.00 48.22 50 ALA C O 1
ATOM 5930 N N . THR E 1 51 ? 191.154 166.619 346.248 1.00 50.14 51 THR C N 1
ATOM 5931 C CA . THR E 1 51 ? 192.319 166.672 347.120 1.00 50.14 51 THR C CA 1
ATOM 5932 C C . THR E 1 51 ? 191.958 167.274 348.468 1.00 50.14 51 THR C C 1
ATOM 5933 O O . THR E 1 51 ? 192.289 166.724 349.528 1.00 50.14 51 THR C O 1
ATOM 5944 N N . HIS E 1 52 ? 191.267 168.411 348.445 1.00 53.68 52 HIS C N 1
ATOM 5945 C CA . HIS E 1 52 ? 190.950 169.096 349.688 1.00 53.68 52 HIS C CA 1
ATOM 5946 C C . HIS E 1 52 ? 190.010 168.266 350.548 1.00 53.68 52 HIS C C 1
ATOM 5947 O O . HIS E 1 52 ? 190.168 168.209 351.773 1.00 53.68 52 HIS C O 1
ATOM 5960 N N . PHE E 1 53 ? 189.051 167.580 349.928 1.00 50.53 53 PHE C N 1
ATOM 5961 C CA . PHE E 1 53 ? 188.097 166.807 350.713 1.00 50.53 53 PHE C CA 1
ATOM 5962 C C . PHE E 1 53 ? 188.735 165.546 351.280 1.00 50.53 53 PHE C C 1
ATOM 5963 O O . PHE E 1 53 ? 188.418 165.136 352.403 1.00 50.53 53 PHE C O 1
ATOM 5980 N N . VAL E 1 54 ? 189.647 164.922 350.534 1.00 50.97 54 VAL C N 1
ATOM 5981 C CA . VAL E 1 54 ? 190.326 163.749 351.069 1.00 50.97 54 VAL C CA 1
ATOM 5982 C C . VAL E 1 54 ? 191.231 164.151 352.224 1.00 50.97 54 VAL C C 1
ATOM 5983 O O . VAL E 1 54 ? 191.346 163.426 353.219 1.00 50.97 54 VAL C O 1
ATOM 5996 N N . ASP E 1 55 ? 191.878 165.314 352.125 1.00 54.82 55 ASP C N 1
ATOM 5997 C CA . ASP E 1 55 ? 192.653 165.812 353.257 1.00 54.82 55 ASP C CA 1
ATOM 5998 C C . ASP E 1 55 ? 191.756 166.056 354.465 1.00 54.82 55 ASP C C 1
ATOM 5999 O O . ASP E 1 55 ? 192.081 165.661 355.592 1.00 54.82 55 ASP C O 1
ATOM 6008 N N . LEU E 1 56 ? 190.622 166.727 354.243 1.00 56.73 56 LEU C N 1
ATOM 6009 C CA . LEU E 1 56 ? 189.652 166.956 355.308 1.00 56.73 56 LEU C CA 1
ATOM 6010 C C . LEU E 1 56 ? 189.281 165.657 356.009 1.00 56.73 56 LEU C C 1
ATOM 6011 O O . LEU E 1 56 ? 189.261 165.579 357.245 1.00 56.73 56 LEU C O 1
ATOM 6027 N N . ILE E 1 57 ? 188.960 164.628 355.225 1.00 54.80 57 ILE C N 1
ATOM 6028 C CA . ILE E 1 57 ? 188.573 163.344 355.798 1.00 54.80 57 ILE C CA 1
ATOM 6029 C C . ILE E 1 57 ? 189.724 162.768 356.609 1.00 54.80 57 ILE C C 1
ATOM 6030 O O . ILE E 1 57 ? 189.592 162.509 357.811 1.00 54.80 57 ILE C O 1
ATOM 6046 N N . GLU E 1 58 ? 190.872 162.568 355.960 1.00 57.49 58 GLU C N 1
ATOM 6047 C CA . GLU E 1 58 ? 192.067 162.070 356.628 1.00 57.49 58 GLU C CA 1
ATOM 6048 C C . GLU E 1 58 ? 192.229 162.716 357.993 1.00 57.49 58 GLU C C 1
ATOM 6049 O O . GLU E 1 58 ? 192.516 162.038 358.984 1.00 57.49 58 GLU C O 1
ATOM 6061 N N . ASP E 1 59 ? 192.040 164.033 358.050 1.00 61.19 59 ASP C N 1
ATOM 6062 C CA . ASP E 1 59 ? 192.245 164.755 359.299 1.00 61.19 59 ASP C CA 1
ATOM 6063 C C . ASP E 1 59 ? 191.170 164.415 360.325 1.00 61.19 59 ASP C C 1
ATOM 6064 O O . ASP E 1 59 ? 191.474 163.944 361.427 1.00 61.19 59 ASP C O 1
ATOM 6073 N N . PHE E 1 60 ? 189.902 164.645 359.984 1.00 63.56 60 PHE C N 1
ATOM 6074 C CA . PHE E 1 60 ? 188.857 164.735 361.000 1.00 63.56 60 PHE C CA 1
ATOM 6075 C C . PHE E 1 60 ? 188.038 163.463 361.201 1.00 63.56 60 PHE C C 1
ATOM 6076 O O . PHE E 1 60 ? 187.285 163.389 362.180 1.00 63.56 60 PHE C O 1
ATOM 6093 N N . TRP E 1 61 ? 188.150 162.466 360.323 1.00 63.02 61 TRP C N 1
ATOM 6094 C CA . TRP E 1 61 ? 187.278 161.300 360.424 1.00 63.02 61 TRP C CA 1
ATOM 6095 C C . TRP E 1 61 ? 187.509 160.542 361.726 1.00 63.02 61 TRP C C 1
ATOM 6096 O O . TRP E 1 61 ? 186.590 160.379 362.539 1.00 63.02 61 TRP C O 1
ATOM 6117 N N . GLN E 1 62 ? 188.730 160.042 361.924 1.00 72.53 62 GLN C N 1
ATOM 6118 C CA . GLN E 1 62 ? 189.030 159.290 363.136 1.00 72.53 62 GLN C CA 1
ATOM 6119 C C . GLN E 1 62 ? 188.811 160.135 364.379 1.00 72.53 62 GLN C C 1
ATOM 6120 O O . GLN E 1 62 ? 188.412 159.612 365.425 1.00 72.53 62 GLN C O 1
ATOM 6134 N N . THR E 1 63 ? 189.063 161.440 364.284 1.00 76.94 63 THR C N 1
ATOM 6135 C CA . THR E 1 63 ? 188.801 162.328 365.409 1.00 76.94 63 THR C CA 1
ATOM 6136 C C . THR E 1 63 ? 187.332 162.286 365.806 1.00 76.94 63 THR C C 1
ATOM 6137 O O . THR E 1 63 ? 186.997 162.089 366.981 1.00 76.94 63 THR C O 1
ATOM 6148 N N . THR E 1 64 ? 186.437 162.476 364.835 1.00 76.43 64 THR C N 1
ATOM 6149 C CA . THR E 1 64 ? 185.009 162.444 365.132 1.00 76.43 64 THR C CA 1
ATOM 6150 C C . THR E 1 64 ? 184.584 161.077 365.652 1.00 76.43 64 THR C C 1
ATOM 6151 O O . THR E 1 64 ? 183.751 160.978 366.563 1.00 76.43 64 THR C O 1
ATOM 6162 N N . GLN E 1 65 ? 185.129 160.008 365.070 1.00 79.56 65 GLN C N 1
ATOM 6163 C CA . GLN E 1 65 ? 184.765 158.667 365.513 1.00 79.56 65 GLN C CA 1
ATOM 6164 C C . GLN E 1 65 ? 185.165 158.448 366.967 1.00 79.56 65 GLN C C 1
ATOM 6165 O O . GLN E 1 65 ? 184.391 157.901 367.761 1.00 79.56 65 GLN C O 1
ATOM 6179 N N . GLY E 1 66 ? 186.375 158.869 367.334 1.00 86.48 66 GLY C N 1
ATOM 6180 C CA . GLY E 1 66 ? 186.793 158.764 368.720 1.00 86.48 66 GLY C CA 1
ATOM 6181 C C . GLY E 1 66 ? 185.982 159.649 369.641 1.00 86.48 66 GLY C C 1
ATOM 6182 O O . GLY E 1 66 ? 185.751 159.299 370.800 1.00 86.48 66 GLY C O 1
ATOM 6186 N N . MET E 1 67 ? 185.537 160.803 369.143 1.00 87.87 67 MET C N 1
ATOM 6187 C CA . MET E 1 67 ? 184.640 161.648 369.923 1.00 87.87 67 MET C CA 1
ATOM 6188 C C . MET E 1 67 ? 183.352 160.904 370.252 1.00 87.87 67 MET C C 1
ATOM 6189 O O . MET E 1 67 ? 182.907 160.882 371.405 1.00 87.87 67 MET C O 1
ATOM 6203 N N . HIS E 1 68 ? 182.728 160.301 369.238 1.00 88.25 68 HIS C N 1
ATOM 6204 C CA . HIS E 1 68 ? 181.569 159.442 369.478 1.00 88.25 68 HIS C CA 1
ATOM 6205 C C . HIS E 1 68 ? 181.889 158.372 370.514 1.00 88.25 68 HIS C C 1
ATOM 6206 O O . HIS E 1 68 ? 181.134 158.167 371.474 1.00 88.25 68 HIS C O 1
ATOM 6219 N N . GLU E 1 69 ? 182.977 157.634 370.290 1.00 94.44 69 GLU C N 1
ATOM 6220 C CA . GLU E 1 69 ? 183.350 156.550 371.190 1.00 94.44 69 GLU C CA 1
ATOM 6221 C C . GLU E 1 69 ? 183.413 157.032 372.634 1.00 94.44 69 GLU C C 1
ATOM 6222 O O . GLU E 1 69 ? 182.825 156.419 373.530 1.00 94.44 69 GLU C O 1
ATOM 6234 N N . ILE E 1 70 ? 184.113 158.142 372.877 1.00 96.92 70 ILE C N 1
ATOM 6235 C CA . ILE E 1 70 ? 184.312 158.596 374.250 1.00 96.92 70 ILE C CA 1
ATOM 6236 C C . ILE E 1 70 ? 183.032 159.196 374.817 1.00 96.92 70 ILE C C 1
ATOM 6237 O O . ILE E 1 70 ? 182.808 159.157 376.032 1.00 96.92 70 ILE C O 1
ATOM 6253 N N . ALA E 1 71 ? 182.161 159.739 373.963 1.00 99.51 71 ALA C N 1
ATOM 6254 C CA . ALA E 1 71 ? 180.858 160.187 374.441 1.00 99.51 71 ALA C CA 1
ATOM 6255 C C . ALA E 1 71 ? 180.048 159.010 374.965 1.00 99.51 71 ALA C C 1
ATOM 6256 O O . ALA E 1 71 ? 179.483 159.061 376.065 1.00 99.51 71 ALA C O 1
ATOM 6263 N N . GLU E 1 72 ? 179.983 157.934 374.181 1.00 102.92 72 GLU C N 1
ATOM 6264 C CA . GLU E 1 72 ? 179.314 156.730 374.658 1.00 102.92 72 GLU C CA 1
ATOM 6265 C C . GLU E 1 72 ? 179.999 156.171 375.898 1.00 102.92 72 GLU C C 1
ATOM 6266 O O . GLU E 1 72 ? 179.327 155.654 376.799 1.00 102.92 72 GLU C O 1
ATOM 6278 N N . SER E 1 73 ? 181.325 156.287 375.976 1.00 104.06 73 SER C N 1
ATOM 6279 C CA . SER E 1 73 ? 182.050 155.779 377.134 1.00 104.06 73 SER C CA 1
ATOM 6280 C C . SER E 1 73 ? 181.659 156.530 378.400 1.00 104.06 73 SER C C 1
ATOM 6281 O O . SER E 1 73 ? 181.419 155.921 379.450 1.00 104.06 73 SER C O 1
ATOM 6289 N N . LEU E 1 74 ? 181.606 157.862 378.326 1.00 106.41 74 LEU C N 1
ATOM 6290 C CA . LEU E 1 74 ? 181.211 158.636 379.498 1.00 106.41 74 LEU C CA 1
ATOM 6291 C C . LEU E 1 74 ? 179.749 158.398 379.847 1.00 106.41 74 LEU C C 1
ATOM 6292 O O . LEU E 1 74 ? 179.402 158.330 381.033 1.00 106.41 74 LEU C O 1
ATOM 6308 N N . ARG E 1 75 ? 178.884 158.241 378.842 1.00 109.42 75 ARG C N 1
ATOM 6309 C CA . ARG E 1 75 ? 177.484 157.949 379.129 1.00 109.42 75 ARG C CA 1
ATOM 6310 C C . ARG E 1 75 ? 177.337 156.597 379.817 1.00 109.42 75 ARG C C 1
ATOM 6311 O O . ARG E 1 75 ? 176.465 156.419 380.675 1.00 109.42 75 ARG C O 1
ATOM 6332 N N . ALA E 1 76 ? 178.183 155.633 379.453 1.00 111.57 76 ALA C N 1
ATOM 6333 C CA . ALA E 1 76 ? 178.114 154.312 380.068 1.00 111.57 76 ALA C CA 1
ATOM 6334 C C . ALA E 1 76 ? 178.664 154.339 381.490 1.00 111.57 76 ALA C C 1
ATOM 6335 O O . ALA E 1 76 ? 178.035 153.822 382.420 1.00 111.57 76 ALA C O 1
ATOM 6342 N N . VAL E 1 77 ? 179.843 154.938 381.677 1.00 111.73 77 VAL C N 1
ATOM 6343 C CA . VAL E 1 77 ? 180.462 154.949 382.998 1.00 111.73 77 VAL C CA 1
ATOM 6344 C C . VAL E 1 77 ? 179.646 155.790 383.970 1.00 111.73 77 VAL C C 1
ATOM 6345 O O . VAL E 1 77 ? 179.661 155.537 385.181 1.00 111.73 77 VAL C O 1
ATOM 6358 N N . GLY E 1 78 ? 178.925 156.793 383.472 1.00 112.48 78 GLY C N 1
ATOM 6359 C CA . GLY E 1 78 ? 178.155 157.642 384.353 1.00 112.48 78 GLY C CA 1
ATOM 6360 C C . GLY E 1 78 ? 179.031 158.662 385.064 1.00 112.48 78 GLY C C 1
ATOM 6361 O O . GLY E 1 78 ? 180.144 158.986 384.648 1.00 112.48 78 GLY C O 1
ATOM 6365 N N . GLY E 1 79 ? 178.496 159.169 386.170 1.00 114.99 79 GLY C N 1
ATOM 6366 C CA . GLY E 1 79 ? 179.204 160.174 386.937 1.00 114.99 79 GLY C CA 1
ATOM 6367 C C . GLY E 1 79 ? 179.478 161.446 386.170 1.00 114.99 79 GLY C C 1
ATOM 6368 O O . GLY E 1 79 ? 180.394 162.194 386.529 1.00 114.99 79 GLY C O 1
ATOM 6372 N N . SER E 1 80 ? 178.707 161.711 385.120 1.00 112.86 80 SER C N 1
ATOM 6373 C CA . SER E 1 80 ? 178.911 162.906 384.320 1.00 112.86 80 SER C CA 1
ATOM 6374 C C . SER E 1 80 ? 178.745 164.159 385.169 1.00 112.86 80 SER C C 1
ATOM 6375 O O . SER E 1 80 ? 177.968 164.191 386.129 1.00 112.86 80 SER C O 1
ATOM 6383 N N . GLY E 1 81 ? 179.489 165.200 384.809 1.00 111.50 81 GLY C N 1
ATOM 6384 C CA . GLY E 1 81 ? 179.251 166.510 385.376 1.00 111.50 81 GLY C CA 1
ATOM 6385 C C . GLY E 1 81 ? 178.217 167.231 384.541 1.00 111.50 81 GLY C C 1
ATOM 6386 O O . GLY E 1 81 ? 178.547 167.885 383.549 1.00 111.50 81 GLY C O 1
ATOM 6390 N N . GLY E 1 82 ? 176.955 167.109 384.940 1.00 111.07 122 GLY C N 1
ATOM 6391 C CA . GLY E 1 82 ? 175.859 167.598 384.130 1.00 111.07 122 GLY C CA 1
ATOM 6392 C C . GLY E 1 82 ? 175.713 166.791 382.857 1.00 111.07 122 GLY C C 1
ATOM 6393 O O . GLY E 1 82 ? 176.676 166.169 382.399 1.00 111.07 122 GLY C O 1
ATOM 6397 N N . ALA E 1 83 ? 174.517 166.792 382.270 1.00 109.98 123 ALA C N 1
ATOM 6398 C CA . ALA E 1 83 ? 174.326 166.148 380.978 1.00 109.98 123 ALA C CA 1
ATOM 6399 C C . ALA E 1 83 ? 174.833 167.009 379.832 1.00 109.98 123 ALA C C 1
ATOM 6400 O O . ALA E 1 83 ? 175.036 166.495 378.725 1.00 109.98 123 ALA C O 1
ATOM 6407 N N . GLU E 1 84 ? 175.038 168.305 380.078 1.00 108.55 124 GLU C N 1
ATOM 6408 C CA . GLU E 1 84 ? 175.563 169.191 379.047 1.00 108.55 124 GLU C CA 1
ATOM 6409 C C . GLU E 1 84 ? 176.866 168.668 378.464 1.00 108.55 124 GLU C C 1
ATOM 6410 O O . GLU E 1 84 ? 177.162 168.918 377.293 1.00 108.55 124 GLU C O 1
ATOM 6422 N N . ILE E 1 85 ? 177.653 167.936 379.253 1.00 105.50 125 ILE C N 1
ATOM 6423 C CA . ILE E 1 85 ? 178.885 167.348 378.732 1.00 105.50 125 ILE C CA 1
ATOM 6424 C C . ILE E 1 85 ? 178.579 166.502 377.502 1.00 105.50 125 ILE C C 1
ATOM 6425 O O . ILE E 1 85 ? 179.049 166.781 376.391 1.00 105.50 125 ILE C O 1
ATOM 6441 N N . HIS E 1 86 ? 177.771 165.454 377.691 1.00 103.74 126 HIS C N 1
ATOM 6442 C CA . HIS E 1 86 ? 177.431 164.565 376.588 1.00 103.74 126 HIS C CA 1
ATOM 6443 C C . HIS E 1 86 ? 176.651 165.303 375.511 1.00 103.74 126 HIS C C 1
ATOM 6444 O O . HIS E 1 86 ? 176.845 165.051 374.317 1.00 103.74 126 HIS C O 1
ATOM 6457 N N . ALA E 1 87 ? 175.767 166.219 375.908 1.00 102.36 127 ALA C N 1
ATOM 6458 C CA . ALA E 1 87 ? 174.999 166.977 374.926 1.00 102.36 127 ALA C CA 1
ATOM 6459 C C . ALA E 1 87 ? 175.921 167.703 373.955 1.00 102.36 127 ALA C C 1
ATOM 6460 O O . ALA E 1 87 ? 175.830 167.521 372.736 1.00 102.36 127 ALA C O 1
ATOM 6467 N N . HIS E 1 88 ? 176.818 168.536 374.485 1.00 99.46 128 HIS C N 1
ATOM 6468 C CA . HIS E 1 88 ? 177.720 169.306 373.638 1.00 99.46 128 HIS C CA 1
ATOM 6469 C C . HIS E 1 88 ? 178.653 168.395 372.854 1.00 99.46 128 HIS C C 1
ATOM 6470 O O . HIS E 1 88 ? 178.915 168.640 371.669 1.00 99.46 128 HIS C O 1
ATOM 6483 N N . LEU E 1 89 ? 179.169 167.340 373.489 1.00 95.94 129 LEU C N 1
ATOM 6484 C CA . LEU E 1 89 ? 180.092 166.452 372.790 1.00 95.94 129 LEU C CA 1
ATOM 6485 C C . LEU E 1 89 ? 179.416 165.802 371.590 1.00 95.94 129 LEU C C 1
ATOM 6486 O O . LEU E 1 89 ? 179.960 165.797 370.478 1.00 95.94 129 LEU C O 1
ATOM 6502 N N . LYS E 1 90 ? 178.216 165.257 371.792 1.00 94.73 130 LYS C N 1
ATOM 6503 C CA . LYS E 1 90 ? 177.523 164.585 370.704 1.00 94.73 130 LYS C CA 1
ATOM 6504 C C . LYS E 1 90 ? 177.031 165.574 369.658 1.00 94.73 130 LYS C C 1
ATOM 6505 O O . LYS E 1 90 ? 176.965 165.229 368.477 1.00 94.73 130 LYS C O 1
ATOM 6524 N N . ALA E 1 91 ? 176.703 166.806 370.053 1.00 88.68 131 ALA C N 1
ATOM 6525 C CA . ALA E 1 91 ? 176.349 167.817 369.062 1.00 88.68 131 ALA C CA 1
ATOM 6526 C C . ALA E 1 91 ? 177.539 168.142 368.169 1.00 88.68 131 ALA C C 1
ATOM 6527 O O . ALA E 1 91 ? 177.406 168.240 366.941 1.00 88.68 131 ALA C O 1
ATOM 6534 N N . TYR E 1 92 ? 178.714 168.326 368.774 1.00 86.84 132 TYR C N 1
ATOM 6535 C CA . TYR E 1 92 ? 179.924 168.539 367.990 1.00 86.84 132 TYR C CA 1
ATOM 6536 C C . TYR E 1 92 ? 180.164 167.370 367.045 1.00 86.84 132 TYR C C 1
ATOM 6537 O O . TYR E 1 92 ? 180.444 167.560 365.855 1.00 86.84 132 TYR C O 1
ATOM 6555 N N . ALA E 1 93 ? 180.065 166.146 367.568 1.00 84.07 133 ALA C N 1
ATOM 6556 C CA . ALA E 1 93 ? 180.299 164.968 366.741 1.00 84.07 133 ALA C CA 1
ATOM 6557 C C . ALA E 1 93 ? 179.289 164.883 365.605 1.00 84.07 133 ALA C C 1
ATOM 6558 O O . ALA E 1 93 ? 179.624 164.451 364.498 1.00 84.07 133 ALA C O 1
ATOM 6565 N N . LYS E 1 94 ? 178.051 165.305 365.854 1.00 82.20 134 LYS C N 1
ATOM 6566 C CA . LYS E 1 94 ? 177.017 165.255 364.829 1.00 82.20 134 LYS C CA 1
ATOM 6567 C C . LYS E 1 94 ? 177.284 166.270 363.729 1.00 82.20 134 LYS C C 1
ATOM 6568 O O . LYS E 1 94 ? 177.109 165.973 362.540 1.00 82.20 134 LYS C O 1
ATOM 6587 N N . ILE E 1 95 ? 177.695 167.480 364.106 1.00 78.44 135 ILE C N 1
ATOM 6588 C CA . ILE E 1 95 ? 178.058 168.476 363.104 1.00 78.44 135 ILE C CA 1
ATOM 6589 C C . ILE E 1 95 ? 179.232 167.975 362.277 1.00 78.44 135 ILE C C 1
ATOM 6590 O O . ILE E 1 95 ? 179.258 168.118 361.044 1.00 78.44 135 ILE C O 1
ATOM 6606 N N . ASN E 1 96 ? 180.222 167.378 362.942 1.00 73.75 136 ASN C N 1
ATOM 6607 C CA . ASN E 1 96 ? 181.347 166.793 362.228 1.00 73.75 136 ASN C CA 1
ATOM 6608 C C . ASN E 1 96 ? 180.880 165.710 361.266 1.00 73.75 136 ASN C C 1
ATOM 6609 O O . ASN E 1 96 ? 181.374 165.618 360.140 1.00 73.75 136 ASN C O 1
ATOM 6620 N N . GLU E 1 97 ? 179.931 164.877 361.696 1.00 74.62 137 GLU C N 1
ATOM 6621 C CA . GLU E 1 97 ? 179.437 163.807 360.839 1.00 74.62 137 GLU C CA 1
ATOM 6622 C C . GLU E 1 97 ? 178.732 164.361 359.612 1.00 74.62 137 GLU C C 1
ATOM 6623 O O . GLU E 1 97 ? 178.897 163.836 358.508 1.00 74.62 137 GLU C O 1
ATOM 6635 N N . GLU E 1 98 ? 177.928 165.408 359.785 1.00 72.73 138 GLU C N 1
ATOM 6636 C CA . GLU E 1 98 ? 177.272 166.026 358.637 1.00 72.73 138 GLU C CA 1
ATOM 6637 C C . GLU E 1 98 ? 178.301 166.578 357.658 1.00 72.73 138 GLU C C 1
ATOM 6638 O O . GLU E 1 98 ? 178.223 166.341 356.442 1.00 72.73 138 GLU C O 1
ATOM 6650 N N . SER E 1 99 ? 179.276 167.328 358.177 1.00 65.33 139 SER C N 1
ATOM 6651 C CA . SER E 1 99 ? 180.314 167.881 357.315 1.00 65.33 139 SER C CA 1
ATOM 6652 C C . SER E 1 99 ? 181.061 166.777 356.582 1.00 65.33 139 SER C C 1
ATOM 6653 O O . SER E 1 99 ? 181.335 166.888 355.382 1.00 65.33 139 SER C O 1
ATOM 6661 N N . LEU E 1 100 ? 181.374 165.687 357.283 1.00 62.50 140 LEU C N 1
ATOM 6662 C CA . LEU E 1 100 ? 182.138 164.604 356.681 1.00 62.50 140 LEU C CA 1
ATOM 6663 C C . LEU E 1 100 ? 181.314 163.818 355.675 1.00 62.50 140 LEU C C 1
ATOM 6664 O O . LEU E 1 100 ? 181.862 163.309 354.697 1.00 62.50 140 LEU C O 1
ATOM 6680 N N . ASP E 1 101 ? 180.007 163.698 355.896 1.00 57.84 141 ASP C N 1
ATOM 6681 C CA . ASP E 1 101 ? 179.150 163.052 354.909 1.00 57.84 141 ASP C CA 1
ATOM 6682 C C . ASP E 1 101 ? 179.103 163.869 353.628 1.00 57.84 141 ASP C C 1
ATOM 6683 O O . ASP E 1 101 ? 179.250 163.327 352.524 1.00 57.84 141 ASP C O 1
ATOM 6692 N N . ARG E 1 102 ? 178.899 165.181 353.754 1.00 53.26 142 ARG C N 1
ATOM 6693 C CA . ARG E 1 102 ? 178.964 166.034 352.573 1.00 53.26 142 ARG C CA 1
ATOM 6694 C C . ARG E 1 102 ? 180.318 165.902 351.885 1.00 53.26 142 ARG C C 1
ATOM 6695 O O . ARG E 1 102 ? 180.398 165.844 350.650 1.00 53.26 142 ARG C O 1
ATOM 6716 N N . ALA E 1 103 ? 181.392 165.845 352.672 1.00 53.22 143 ALA C N 1
ATOM 6717 C CA . ALA E 1 103 ? 182.728 165.729 352.101 1.00 53.22 143 ALA C CA 1
ATOM 6718 C C . ALA E 1 103 ? 182.879 164.429 351.327 1.00 53.22 143 ALA C C 1
ATOM 6719 O O . ALA E 1 103 ? 183.389 164.418 350.203 1.00 53.22 143 ALA C O 1
ATOM 6726 N N . ARG E 1 104 ? 182.465 163.315 351.931 1.00 51.06 144 ARG C N 1
ATOM 6727 C CA . ARG E 1 104 ? 182.527 162.027 351.258 1.00 51.06 144 ARG C CA 1
ATOM 6728 C C . ARG E 1 104 ? 181.750 162.051 349.953 1.00 51.06 144 ARG C C 1
ATOM 6729 O O . ARG E 1 104 ? 182.214 161.532 348.934 1.00 51.06 144 ARG C O 1
ATOM 6750 N N . ARG E 1 105 ? 180.560 162.650 349.964 1.00 47.65 145 ARG C N 1
ATOM 6751 C CA . ARG E 1 105 ? 179.723 162.615 348.773 1.00 47.65 145 ARG C CA 1
ATOM 6752 C C . ARG E 1 105 ? 180.312 163.462 347.653 1.00 47.65 145 ARG C C 1
ATOM 6753 O O . ARG E 1 105 ? 180.313 163.047 346.487 1.00 47.65 145 ARG C O 1
ATOM 6774 N N . LEU E 1 106 ? 180.845 164.640 347.982 1.00 48.94 146 LEU C N 1
ATOM 6775 C CA . LEU E 1 106 ? 181.462 165.449 346.938 1.00 48.94 146 LEU C CA 1
ATOM 6776 C C . LEU E 1 106 ? 182.774 164.844 346.468 1.00 48.94 146 LEU C C 1
ATOM 6777 O O . LEU E 1 106 ? 183.121 164.960 345.288 1.00 48.94 146 LEU C O 1
ATOM 6793 N N . LEU E 1 107 ? 183.511 164.190 347.364 1.00 47.19 147 LEU C N 1
ATOM 6794 C CA . LEU E 1 107 ? 184.701 163.459 346.954 1.00 47.19 147 LEU C CA 1
ATOM 6795 C C . LEU E 1 107 ? 184.341 162.371 345.957 1.00 47.19 147 LEU C C 1
ATOM 6796 O O . LEU E 1 107 ? 185.004 162.211 344.928 1.00 47.19 147 LEU C O 1
ATOM 6812 N N . TRP E 1 108 ? 183.295 161.604 346.257 1.00 44.28 148 TRP C N 1
ATOM 6813 C CA . TRP E 1 108 ? 182.811 160.607 345.314 1.00 44.28 148 TRP C CA 1
ATOM 6814 C C . TRP E 1 108 ? 182.493 161.242 343.969 1.00 44.28 148 TRP C C 1
ATOM 6815 O O . TRP E 1 108 ? 182.987 160.797 342.925 1.00 44.28 148 TRP C O 1
ATOM 6836 N N . TRP E 1 109 ? 181.658 162.283 343.974 1.00 45.87 149 TRP C N 1
ATOM 6837 C CA . TRP E 1 109 ? 181.249 162.895 342.716 1.00 45.87 149 TRP C CA 1
ATOM 6838 C C . TRP E 1 109 ? 182.455 163.362 341.914 1.00 45.87 149 TRP C C 1
ATOM 6839 O O . TRP E 1 109 ? 182.545 163.103 340.710 1.00 45.87 149 TRP C O 1
ATOM 6860 N N . HIS E 1 110 ? 183.414 164.010 342.572 1.00 45.88 150 HIS C N 1
ATOM 6861 C CA . HIS E 1 110 ? 184.524 164.620 341.854 1.00 45.88 150 HIS C CA 1
ATOM 6862 C C . HIS E 1 110 ? 185.526 163.578 341.376 1.00 45.88 150 HIS C C 1
ATOM 6863 O O . HIS E 1 110 ? 186.025 163.667 340.252 1.00 45.88 150 HIS C O 1
ATOM 6876 N N . TYR E 1 111 ? 185.835 162.589 342.213 1.00 45.53 151 TYR C N 1
ATOM 6877 C CA . TYR E 1 111 ? 186.712 161.504 341.796 1.00 45.53 151 TYR C CA 1
ATOM 6878 C C . TYR E 1 111 ? 186.124 160.744 340.614 1.00 45.53 151 TYR C C 1
ATOM 6879 O O . TYR E 1 111 ? 186.835 160.433 339.648 1.00 45.53 151 TYR C O 1
ATOM 6897 N N . ASN E 1 112 ? 184.821 160.458 340.654 1.00 44.18 152 ASN C N 1
ATOM 6898 C CA . ASN E 1 112 ? 184.208 159.728 339.554 1.00 44.18 152 ASN C CA 1
ATOM 6899 C C . ASN E 1 112 ? 184.112 160.578 338.296 1.00 44.18 152 ASN C C 1
ATOM 6900 O O . ASN E 1 112 ? 184.253 160.054 337.185 1.00 44.18 152 ASN C O 1
ATOM 6911 N N . CYS E 1 113 ? 183.884 161.884 338.440 1.00 46.70 153 CYS C N 1
ATOM 6912 C CA . CYS E 1 113 ? 183.884 162.753 337.272 1.00 46.70 153 CYS C CA 1
ATOM 6913 C C . CYS E 1 113 ? 185.277 162.847 336.672 1.00 46.70 153 CYS C C 1
ATOM 6914 O O . CYS E 1 113 ? 185.430 162.874 335.447 1.00 46.70 153 CYS C O 1
ATOM 6922 N N . LEU E 1 114 ? 186.301 162.855 337.521 1.00 46.48 154 LEU C N 1
ATOM 6923 C CA . LEU E 1 114 ? 187.677 162.828 337.044 1.00 46.48 154 LEU C CA 1
ATOM 6924 C C . LEU E 1 114 ? 187.939 161.566 336.238 1.00 46.48 154 LEU C C 1
ATOM 6925 O O . LEU E 1 114 ? 188.479 161.622 335.127 1.00 46.48 154 LEU C O 1
ATOM 6941 N N . LEU E 1 115 ? 187.563 160.413 336.789 1.00 43.90 155 LEU C N 1
ATOM 6942 C CA . LEU E 1 115 ? 187.759 159.155 336.078 1.00 43.90 155 LEU C CA 1
ATOM 6943 C C . LEU E 1 115 ? 187.028 159.155 334.742 1.00 43.90 155 LEU C C 1
ATOM 6944 O O . LEU E 1 115 ? 187.646 159.042 333.679 1.00 43.90 155 LEU C O 1
ATOM 6960 N N . TRP E 1 116 ? 185.702 159.278 334.778 1.00 46.16 156 TRP C N 1
ATOM 6961 C CA . TRP E 1 116 ? 184.868 159.059 333.603 1.00 46.16 156 TRP C CA 1
ATOM 6962 C C . TRP E 1 116 ? 184.499 160.347 332.879 1.00 46.16 156 TRP C C 1
ATOM 6963 O O . TRP E 1 116 ? 184.763 160.483 331.682 1.00 46.16 156 TRP C O 1
ATOM 6984 N N . GLY E 1 117 ? 183.891 161.296 333.580 1.00 47.40 157 GLY C N 1
ATOM 6985 C CA . GLY E 1 117 ? 183.389 162.497 332.948 1.00 47.40 157 GLY C CA 1
ATOM 6986 C C . GLY E 1 117 ? 182.153 163.029 333.639 1.00 47.40 157 GLY C C 1
ATOM 6987 O O . GLY E 1 117 ? 181.300 162.256 334.087 1.00 47.40 157 GLY C O 1
ATOM 6991 N N . GLU E 1 118 ? 182.056 164.355 333.741 1.00 50.38 158 GLU C N 1
ATOM 6992 C CA . GLU E 1 118 ? 180.881 164.961 334.355 1.00 50.38 158 GLU C CA 1
ATOM 6993 C C . GLU E 1 118 ? 179.605 164.474 333.686 1.00 50.38 158 GLU C C 1
ATOM 6994 O O . GLU E 1 118 ? 178.612 164.183 334.361 1.00 50.38 158 GLU C O 1
ATOM 7006 N N . ALA E 1 119 ? 179.622 164.358 332.358 1.00 48.36 159 ALA C N 1
ATOM 7007 C CA . ALA E 1 119 ? 178.437 163.918 331.631 1.00 48.36 159 ALA C CA 1
ATOM 7008 C C . ALA E 1 119 ? 178.094 162.474 331.966 1.00 48.36 159 ALA C C 1
ATOM 7009 O O . ALA E 1 119 ? 176.941 162.149 332.277 1.00 48.36 159 ALA C O 1
ATOM 7016 N N . GLN E 1 120 ? 179.080 161.581 331.869 1.00 46.61 160 GLN C N 1
ATOM 7017 C CA . GLN E 1 120 ? 178.844 160.185 332.212 1.00 46.61 160 GLN C CA 1
ATOM 7018 C C . GLN E 1 120 ? 178.264 160.056 333.613 1.00 46.61 160 GLN C C 1
ATOM 7019 O O . GLN E 1 120 ? 177.309 159.301 333.829 1.00 46.61 160 GLN C O 1
ATOM 7027 N N . VAL E 1 121 ? 178.801 160.811 334.570 1.00 44.64 161 VAL C N 1
ATOM 7028 C CA . VAL E 1 121 ? 178.393 160.627 335.958 1.00 44.64 161 VAL C CA 1
ATOM 7029 C C . VAL E 1 121 ? 177.013 161.221 336.199 1.00 44.64 161 VAL C C 1
ATOM 7030 O O . VAL E 1 121 ? 176.195 160.641 336.925 1.00 44.64 161 VAL C O 1
ATOM 7043 N N . THR E 1 122 ? 176.714 162.373 335.596 1.00 46.85 162 THR C N 1
ATOM 7044 C CA . THR E 1 122 ? 175.391 162.954 335.787 1.00 46.85 162 THR C CA 1
ATOM 7045 C C . THR E 1 122 ? 174.324 162.094 335.127 1.00 46.85 162 THR C C 1
ATOM 7046 O O . THR E 1 122 ? 173.227 161.935 335.673 1.00 46.85 162 THR C O 1
ATOM 7057 N N . ASN E 1 123 ? 174.626 161.514 333.964 1.00 44.20 163 ASN C N 1
ATOM 7058 C CA . ASN E 1 123 ? 173.692 160.581 333.348 1.00 44.20 163 ASN C CA 1
ATOM 7059 C C . ASN E 1 123 ? 173.492 159.354 334.226 1.00 44.20 163 ASN C C 1
ATOM 7060 O O . ASN E 1 123 ? 172.358 158.913 334.449 1.00 44.20 163 ASN C O 1
ATOM 7071 N N . TYR E 1 124 ? 174.590 158.770 334.708 1.00 41.95 164 TYR C N 1
ATOM 7072 C CA . TYR E 1 124 ? 174.490 157.638 335.617 1.00 41.95 164 TYR C CA 1
ATOM 7073 C C . TYR E 1 124 ? 173.590 157.958 336.800 1.00 41.95 164 TYR C C 1
ATOM 7074 O O . TYR E 1 124 ? 172.747 157.143 337.186 1.00 41.95 164 TYR C O 1
ATOM 7092 N N . ILE E 1 125 ? 173.747 159.146 337.382 1.00 43.25 165 ILE C N 1
ATOM 7093 C CA . ILE E 1 125 ? 173.002 159.466 338.593 1.00 43.25 165 ILE C CA 1
ATOM 7094 C C . ILE E 1 125 ? 171.541 159.739 338.266 1.00 43.25 165 ILE C C 1
ATOM 7095 O O . ILE E 1 125 ? 170.645 159.377 339.034 1.00 43.25 165 ILE C O 1
ATOM 7111 N N . SER E 1 126 ? 171.274 160.385 337.131 1.00 42.26 166 SER C N 1
ATOM 7112 C CA . SER E 1 126 ? 169.896 160.552 336.691 1.00 42.26 166 SER C CA 1
ATOM 7113 C C . SER E 1 126 ? 169.209 159.202 336.554 1.00 42.26 166 SER C C 1
ATOM 7114 O O . SER E 1 126 ? 168.107 158.989 337.076 1.00 42.26 166 SER C O 1
ATOM 7122 N N . ARG E 1 127 ? 169.854 158.273 335.844 1.00 41.91 167 ARG C N 1
ATOM 7123 C CA . ARG E 1 127 ? 169.279 156.947 335.663 1.00 41.91 167 ARG C CA 1
ATOM 7124 C C . ARG E 1 127 ? 169.085 156.243 336.995 1.00 41.91 167 ARG C C 1
ATOM 7125 O O . ARG E 1 127 ? 168.044 155.621 337.231 1.00 41.91 167 ARG C O 1
ATOM 7146 N N . LEU E 1 128 ? 170.072 156.333 337.883 1.00 41.75 168 LEU C N 1
ATOM 7147 C CA . LEU E 1 128 ? 169.983 155.629 339.154 1.00 41.75 168 LEU C CA 1
ATOM 7148 C C . LEU E 1 128 ? 168.894 156.210 340.044 1.00 41.75 168 LEU C C 1
ATOM 7149 O O . LEU E 1 128 ? 168.235 155.466 340.774 1.00 41.75 168 LEU C O 1
ATOM 7165 N N . ARG E 1 129 ? 168.677 157.523 339.990 1.00 42.95 169 ARG C N 1
ATOM 7166 C CA . ARG E 1 129 ? 167.601 158.114 340.775 1.00 42.95 169 ARG C CA 1
ATOM 7167 C C . ARG E 1 129 ? 166.243 157.744 340.202 1.00 42.95 169 ARG C C 1
ATOM 7168 O O . ARG E 1 129 ? 165.322 157.392 340.947 1.00 42.95 169 ARG C O 1
ATOM 7189 N N . THR E 1 130 ? 166.095 157.824 338.879 1.00 42.10 170 THR C N 1
ATOM 7190 C CA . THR E 1 130 ? 164.872 157.342 338.250 1.00 42.10 170 THR C CA 1
ATOM 7191 C C . THR E 1 130 ? 164.603 155.887 338.608 1.00 42.10 170 THR C C 1
ATOM 7192 O O . THR E 1 130 ? 163.443 155.483 338.740 1.00 42.10 170 THR C O 1
ATOM 7203 N N . TRP E 1 131 ? 165.659 155.092 338.766 1.00 43.54 171 TRP C N 1
ATOM 7204 C CA . TRP E 1 131 ? 165.510 153.681 339.095 1.00 43.54 171 TRP C CA 1
ATOM 7205 C C . TRP E 1 131 ? 165.134 153.481 340.558 1.00 43.54 171 TRP C C 1
ATOM 7206 O O . TRP E 1 131 ? 164.297 152.632 340.876 1.00 43.54 171 TRP C O 1
ATOM 7227 N N . LEU E 1 132 ? 165.726 154.263 341.459 1.00 42.20 172 LEU C N 1
ATOM 7228 C CA . LEU E 1 132 ? 165.471 154.084 342.883 1.00 42.20 172 LEU C CA 1
ATOM 7229 C C . LEU E 1 132 ? 164.105 154.621 343.281 1.00 42.20 172 LEU C C 1
ATOM 7230 O O . LEU E 1 132 ? 163.374 153.969 344.034 1.00 42.20 172 LEU C O 1
ATOM 7246 N N . SER E 1 133 ? 163.747 155.809 342.793 1.00 42.83 173 SER C N 1
ATOM 7247 C CA . SER E 1 133 ? 162.444 156.373 343.114 1.00 42.83 173 SER C CA 1
ATOM 7248 C C . SER E 1 133 ? 161.328 155.476 342.608 1.00 42.83 173 SER C C 1
ATOM 7249 O O . SER E 1 133 ? 160.324 155.265 343.300 1.00 42.83 173 SER C O 1
ATOM 7257 N N . THR E 1 134 ? 161.484 154.943 341.405 1.00 45.19 174 THR C N 1
ATOM 7258 C CA . THR E 1 134 ? 160.511 154.005 340.878 1.00 45.19 174 THR C CA 1
ATOM 7259 C C . THR E 1 134 ? 160.435 152.779 341.784 1.00 45.19 174 THR C C 1
ATOM 7260 O O . THR E 1 134 ? 161.467 152.302 342.270 1.00 45.19 174 THR C O 1
ATOM 7271 N N . PRO E 1 135 ? 159.245 152.244 342.036 1.00 46.91 175 PRO C N 1
ATOM 7272 C CA . PRO E 1 135 ? 159.148 150.994 342.786 1.00 46.91 175 PRO C CA 1
ATOM 7273 C C . PRO E 1 135 ? 159.311 149.794 341.870 1.00 46.91 175 PRO C C 1
ATOM 7274 O O . PRO E 1 135 ? 159.185 149.884 340.648 1.00 46.91 175 PRO C O 1
ATOM 7285 N N . GLU E 1 136 ? 159.600 148.653 342.486 1.00 53.84 176 GLU C N 1
ATOM 7286 C CA . GLU E 1 136 ? 159.721 147.432 341.717 1.00 53.84 176 GLU C CA 1
ATOM 7287 C C . GLU E 1 136 ? 158.380 147.101 341.067 1.00 53.84 176 GLU C C 1
ATOM 7288 O O . GLU E 1 136 ? 157.348 147.711 341.356 1.00 53.84 176 GLU C O 1
ATOM 7300 N N . LYS E 1 137 ? 158.407 146.115 340.176 1.00 54.16 177 LYS C N 1
ATOM 7301 C CA . LYS E 1 137 ? 157.312 145.715 339.301 1.00 54.16 177 LYS C CA 1
ATOM 7302 C C . LYS E 1 137 ? 157.209 146.634 338.092 1.00 54.16 177 LYS C C 1
ATOM 7303 O O . LYS E 1 137 ? 156.431 146.342 337.178 1.00 54.16 177 LYS C O 1
ATOM 7322 N N . TYR E 1 138 ? 157.974 147.726 338.048 1.00 49.99 178 TYR C N 1
ATOM 7323 C CA . TYR E 1 138 ? 158.060 148.568 336.861 1.00 49.99 178 TYR C CA 1
ATOM 7324 C C . TYR E 1 138 ? 159.486 149.059 336.650 1.00 49.99 178 TYR C C 1
ATOM 7325 O O . TYR E 1 138 ? 159.699 150.030 335.915 1.00 49.99 178 TYR C O 1
ATOM 7343 N N . ARG E 1 139 ? 160.463 148.404 337.274 1.00 48.17 179 ARG C N 1
ATOM 7344 C CA . ARG E 1 139 ? 161.794 148.958 337.461 1.00 48.17 179 ARG C CA 1
ATOM 7345 C C . ARG E 1 139 ? 162.858 148.246 336.639 1.00 48.17 179 ARG C C 1
ATOM 7346 O O . ARG E 1 139 ? 163.555 148.876 335.840 1.00 48.17 179 ARG C O 1
ATOM 7367 N N . GLY E 1 140 ? 162.991 146.938 336.813 1.00 52.10 180 GLY C N 1
ATOM 7368 C CA . GLY E 1 140 ? 164.175 146.231 336.374 1.00 52.10 180 GLY C CA 1
ATOM 7369 C C . GLY E 1 140 ? 164.875 145.641 337.577 1.00 52.10 180 GLY C C 1
ATOM 7370 O O . GLY E 1 140 ? 164.988 146.296 338.616 1.00 52.10 180 GLY C O 1
ATOM 7374 N N . ARG E 1 141 ? 165.351 144.404 337.457 1.00 57.60 181 ARG C N 1
ATOM 7375 C CA . ARG E 1 141 ? 165.848 143.695 338.628 1.00 57.60 181 ARG C CA 1
ATOM 7376 C C . ARG E 1 141 ? 167.244 144.148 339.030 1.00 57.60 181 ARG C C 1
ATOM 7377 O O . ARG E 1 141 ? 167.586 144.093 340.216 1.00 57.60 181 ARG C O 1
ATOM 7398 N N . ASP E 1 142 ? 168.055 144.598 338.079 1.00 55.49 182 ASP C N 1
ATOM 7399 C CA . ASP E 1 142 ? 169.424 145.016 338.342 1.00 55.49 182 ASP C CA 1
ATOM 7400 C C . ASP E 1 142 ? 169.563 146.509 338.087 1.00 55.49 182 ASP C C 1
ATOM 7401 O O . ASP E 1 142 ? 169.125 147.011 337.047 1.00 55.49 182 ASP C O 1
ATOM 7410 N N . ALA E 1 143 ? 170.175 147.208 339.037 1.00 45.85 183 ALA C N 1
ATOM 7411 C CA . ALA E 1 143 ? 170.370 148.648 338.962 1.00 45.85 183 ALA C CA 1
ATOM 7412 C C . ALA E 1 143 ? 171.176 149.033 337.729 1.00 45.85 183 ALA C C 1
ATOM 7413 O O . ALA E 1 143 ? 171.783 148.167 337.086 1.00 45.85 183 ALA C O 1
ATOM 7420 N N . PRO E 1 144 ? 171.206 150.311 337.367 1.00 43.15 184 PRO C N 1
ATOM 7421 C CA . PRO E 1 144 ? 172.067 150.753 336.271 1.00 43.15 184 PRO C CA 1
ATOM 7422 C C . PRO E 1 144 ? 173.505 150.912 336.741 1.00 43.15 184 PRO C C 1
ATOM 7423 O O . PRO E 1 144 ? 173.821 150.808 337.926 1.00 43.15 184 PRO C O 1
ATOM 7434 N N . THR E 1 145 ? 174.381 151.183 335.781 1.00 45.82 185 THR C N 1
ATOM 7435 C CA . THR E 1 145 ? 175.806 151.253 336.057 1.00 45.82 185 THR C CA 1
ATOM 7436 C C . THR E 1 145 ? 176.471 152.105 334.990 1.00 45.82 185 THR C C 1
ATOM 7437 O O . THR E 1 145 ? 175.834 152.551 334.032 1.00 45.82 185 THR C O 1
ATOM 7448 N N . ILE E 1 146 ? 177.769 152.324 335.171 1.00 48.60 186 ILE C N 1
ATOM 7449 C CA . ILE E 1 146 ? 178.599 152.982 334.172 1.00 48.60 186 ILE C CA 1
ATOM 7450 C C . ILE E 1 146 ? 179.139 151.872 333.278 1.00 48.60 186 ILE C C 1
ATOM 7451 O O . ILE E 1 146 ? 180.090 151.174 333.632 1.00 48.60 186 ILE C O 1
ATOM 7467 N N . GLU E 1 147 ? 178.521 151.705 332.110 1.00 54.99 187 GLU C N 1
ATOM 7468 C CA . GLU E 1 147 ? 178.805 150.570 331.241 1.00 54.99 187 GLU C CA 1
ATOM 7469 C C . GLU E 1 147 ? 180.265 150.478 330.828 1.00 54.99 187 GLU C C 1
ATOM 7470 O O . GLU E 1 147 ? 180.680 149.422 330.340 1.00 54.99 187 GLU C O 1
ATOM 7482 N N . ALA E 1 148 ? 181.051 151.539 331.005 1.00 54.47 188 ALA C N 1
ATOM 7483 C CA . ALA E 1 148 ? 182.464 151.479 330.660 1.00 54.47 188 ALA C CA 1
ATOM 7484 C C . ALA E 1 148 ? 183.262 150.623 331.629 1.00 54.47 188 ALA C C 1
ATOM 7485 O O . ALA E 1 148 ? 184.353 150.163 331.275 1.00 54.47 188 ALA C O 1
ATOM 7492 N N . ILE E 1 149 ? 182.751 150.401 332.837 1.00 52.35 189 ILE C N 1
ATOM 7493 C CA . ILE E 1 149 ? 183.420 149.510 333.778 1.00 52.35 189 ILE C CA 1
ATOM 7494 C C . ILE E 1 149 ? 183.218 148.058 333.374 1.00 52.35 189 ILE C C 1
ATOM 7495 O O . ILE E 1 149 ? 184.176 147.337 333.071 1.00 52.35 189 ILE C O 1
ATOM 7511 N N . THR E 1 150 ? 181.967 147.610 333.360 1.00 58.19 190 THR C N 1
ATOM 7512 C CA . THR E 1 150 ? 181.638 146.218 333.065 1.00 58.19 190 THR C CA 1
ATOM 7513 C C . THR E 1 150 ? 181.372 146.003 331.581 1.00 58.19 190 THR C C 1
ATOM 7514 O O . THR E 1 150 ? 180.340 145.464 331.184 1.00 58.19 190 THR C O 1
ATOM 7525 N N . ARG E 1 151 ? 182.311 146.436 330.747 1.00 67.00 191 ARG C N 1
ATOM 7526 C CA . ARG E 1 151 ? 182.314 146.048 329.354 1.00 67.00 191 ARG C CA 1
ATOM 7527 C C . ARG E 1 151 ? 183.657 145.417 329.013 1.00 67.00 191 ARG C C 1
ATOM 7528 O O . ARG E 1 151 ? 184.699 145.897 329.474 1.00 67.00 191 ARG C O 1
ATOM 7549 N N . PRO E 1 152 ? 183.670 144.344 328.228 1.00 75.31 192 PRO C N 1
ATOM 7550 C CA . PRO E 1 152 ? 184.896 143.556 328.088 1.00 75.31 192 PRO C CA 1
ATOM 7551 C C . PRO E 1 152 ? 185.978 144.300 327.326 1.00 75.31 192 PRO C C 1
ATOM 7552 O O . PRO E 1 152 ? 185.708 145.071 326.402 1.00 75.31 192 PRO C O 1
ATOM 7563 N N . ILE E 1 153 ? 187.222 144.056 327.731 1.00 79.90 193 ILE C N 1
ATOM 7564 C CA . ILE E 1 153 ? 188.390 144.603 327.052 1.00 79.90 193 ILE C CA 1
ATOM 7565 C C . ILE E 1 153 ? 188.765 143.603 325.964 1.00 79.90 193 ILE C C 1
ATOM 7566 O O . ILE E 1 153 ? 189.467 142.622 326.216 1.00 79.90 193 ILE C O 1
ATOM 7582 N N . GLN E 1 154 ? 188.292 143.854 324.748 1.00 83.28 194 GLN C N 1
ATOM 7583 C CA . GLN E 1 154 ? 188.481 142.919 323.648 1.00 83.28 194 GLN C CA 1
ATOM 7584 C C . GLN E 1 154 ? 189.857 143.107 323.026 1.00 83.28 194 GLN C C 1
ATOM 7585 O O . GLN E 1 154 ? 190.286 144.237 322.770 1.00 83.28 194 GLN C O 1
ATOM 7599 N N . VAL E 1 155 ? 190.547 141.996 322.784 1.00 85.83 195 VAL C N 1
ATOM 7600 C CA . VAL E 1 155 ? 191.868 142.005 322.166 1.00 85.83 195 VAL C CA 1
ATOM 7601 C C . VAL E 1 155 ? 191.935 140.857 321.170 1.00 85.83 195 VAL C C 1
ATOM 7602 O O . VAL E 1 155 ? 191.594 139.718 321.504 1.00 85.83 195 VAL C O 1
ATOM 7615 N N . ALA E 1 156 ? 192.365 141.158 319.950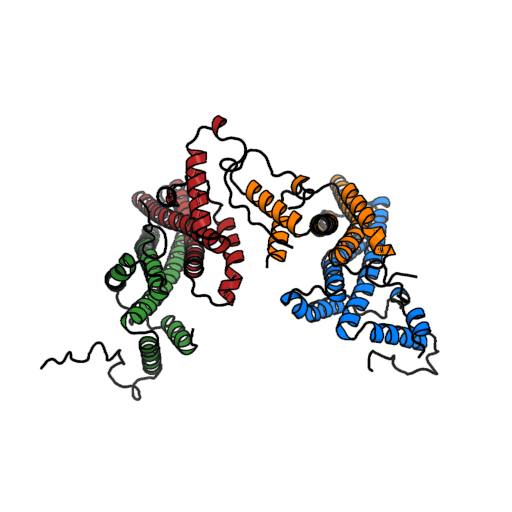 1.00 90.18 196 ALA C N 1
ATOM 7616 C CA . ALA E 1 156 ? 192.483 140.144 318.910 1.00 90.18 196 ALA C CA 1
ATOM 7617 C C . ALA E 1 156 ? 193.500 139.079 319.306 1.00 90.18 196 ALA C C 1
ATOM 7618 O O . ALA E 1 156 ? 193.584 138.023 318.678 1.00 90.18 196 ALA C O 1
ATOM 7625 N N . MET F 1 1 ? 215.537 191.378 344.026 1.00 61.55 1 MET D N 1
ATOM 7626 C CA . MET F 1 1 ? 216.175 190.144 344.558 1.00 61.55 1 MET D CA 1
ATOM 7627 C C . MET F 1 1 ? 216.309 189.104 343.461 1.00 61.55 1 MET D C 1
ATOM 7628 O O . MET F 1 1 ? 215.738 189.247 342.381 1.00 61.55 1 MET D O 1
ATOM 7644 N N . ASP F 1 2 ? 217.071 188.052 343.743 1.00 63.07 2 ASP D N 1
ATOM 7645 C CA . ASP F 1 2 ? 217.063 186.886 342.876 1.00 63.07 2 ASP D CA 1
ATOM 7646 C C . ASP F 1 2 ? 215.706 186.208 342.981 1.00 63.07 2 ASP D C 1
ATOM 7647 O O . ASP F 1 2 ? 215.285 185.809 344.070 1.00 63.07 2 ASP D O 1
ATOM 7656 N N . ILE F 1 3 ? 215.007 186.106 341.851 1.00 61.17 3 ILE D N 1
ATOM 7657 C CA . ILE F 1 3 ? 213.653 185.564 341.865 1.00 61.17 3 ILE D CA 1
ATOM 7658 C C . ILE F 1 3 ? 213.647 184.152 342.438 1.00 61.17 3 ILE D C 1
ATOM 7659 O O . ILE F 1 3 ? 212.730 183.770 343.175 1.00 61.17 3 ILE D O 1
ATOM 7675 N N . ASN F 1 4 ? 214.663 183.356 342.106 1.00 61.25 4 ASN D N 1
ATOM 7676 C CA . ASN F 1 4 ? 214.728 181.992 342.619 1.00 61.25 4 ASN D CA 1
ATOM 7677 C C . ASN F 1 4 ? 214.835 181.983 344.138 1.00 61.25 4 ASN D C 1
ATOM 7678 O O . ASN F 1 4 ? 214.087 181.276 344.825 1.00 61.25 4 ASN D O 1
ATOM 7689 N N . ALA F 1 5 ? 215.766 182.768 344.682 1.00 57.22 5 ALA D N 1
ATOM 7690 C CA . ALA F 1 5 ? 215.928 182.827 346.128 1.00 57.22 5 ALA D CA 1
ATOM 7691 C C . ALA F 1 5 ? 214.672 183.361 346.800 1.00 57.22 5 ALA D C 1
ATOM 7692 O O . ALA F 1 5 ? 214.316 182.931 347.902 1.00 57.22 5 ALA D O 1
ATOM 7699 N N . SER F 1 6 ? 213.988 184.303 346.151 1.00 57.21 6 SER D N 1
ATOM 7700 C CA . SER F 1 6 ? 212.734 184.817 346.689 1.00 57.21 6 SER D CA 1
ATOM 7701 C C . SER F 1 6 ? 211.699 183.706 346.792 1.00 57.21 6 SER D C 1
ATOM 7702 O O . SER F 1 6 ? 211.149 183.444 347.868 1.00 57.21 6 SER D O 1
ATOM 7710 N N . ARG F 1 7 ? 211.420 183.039 345.671 1.00 60.06 7 ARG D N 1
ATOM 7711 C CA . ARG F 1 7 ? 210.459 181.945 345.682 1.00 60.06 7 ARG D CA 1
ATOM 7712 C C . ARG F 1 7 ? 210.857 180.854 346.664 1.00 60.06 7 ARG D C 1
ATOM 7713 O O . ARG F 1 7 ? 209.992 180.139 347.180 1.00 60.06 7 ARG D O 1
ATOM 7734 N N . ALA F 1 8 ? 212.154 180.708 346.936 1.00 53.19 8 ALA D N 1
ATOM 7735 C CA . ALA F 1 8 ? 212.595 179.670 347.857 1.00 53.19 8 ALA D CA 1
ATOM 7736 C C . ALA F 1 8 ? 212.387 180.077 349.310 1.00 53.19 8 ALA D C 1
ATOM 7737 O O . ALA F 1 8 ? 212.012 179.245 350.143 1.00 53.19 8 ALA D O 1
ATOM 7744 N N . LEU F 1 9 ? 212.623 181.346 349.632 1.00 51.40 9 LEU D N 1
ATOM 7745 C CA . LEU F 1 9 ? 212.383 181.846 350.977 1.00 51.40 9 LEU D CA 1
ATOM 7746 C C . LEU F 1 9 ? 210.906 182.028 351.283 1.00 51.40 9 LEU D C 1
ATOM 7747 O O . LEU F 1 9 ? 210.539 182.126 352.459 1.00 51.40 9 LEU D O 1
ATOM 7763 N N . ALA F 1 10 ? 210.060 182.078 350.261 1.00 52.30 10 ALA D N 1
ATOM 7764 C CA . ALA F 1 10 ? 208.636 182.323 350.433 1.00 52.30 10 ALA D CA 1
ATOM 7765 C C . ALA F 1 10 ? 207.930 181.013 350.751 1.00 52.30 10 ALA D C 1
ATOM 7766 O O . ALA F 1 10 ? 207.735 180.173 349.866 1.00 52.30 10 ALA D O 1
ATOM 7773 N N . ASN F 1 11 ? 207.545 180.842 352.010 1.00 53.31 11 ASN D N 1
ATOM 7774 C CA . ASN F 1 11 ? 206.693 179.735 352.407 1.00 53.31 11 ASN D CA 1
ATOM 7775 C C . ASN F 1 11 ? 205.852 180.188 353.587 1.00 53.31 11 ASN D C 1
ATOM 7776 O O . ASN F 1 11 ? 206.367 180.777 354.540 1.00 53.31 11 ASN D O 1
ATOM 7787 N N . VAL F 1 12 ? 204.554 179.904 353.511 1.00 51.83 12 VAL D N 1
ATOM 7788 C CA . VAL F 1 12 ? 203.608 180.466 354.464 1.00 51.83 12 VAL D CA 1
ATOM 7789 C C . VAL F 1 12 ? 203.850 179.944 355.870 1.00 51.83 12 VAL D C 1
ATOM 7790 O O . VAL F 1 12 ? 203.595 180.653 356.849 1.00 51.83 12 VAL D O 1
ATOM 7803 N N . TYR F 1 13 ? 204.333 178.717 356.003 1.00 53.83 13 TYR D N 1
ATOM 7804 C CA . TYR F 1 13 ? 204.449 178.092 357.311 1.00 53.83 13 TYR D CA 1
ATOM 7805 C C . TYR F 1 13 ? 205.750 178.446 358.014 1.00 53.83 13 TYR D C 1
ATOM 7806 O O . TYR F 1 13 ? 206.016 177.916 359.099 1.00 53.83 13 TYR D O 1
ATOM 7824 N N . ASP F 1 14 ? 206.561 179.322 357.424 1.00 55.15 14 ASP D N 1
ATOM 7825 C CA . ASP F 1 14 ? 207.736 179.846 358.105 1.00 55.15 14 ASP D CA 1
ATOM 7826 C C . ASP F 1 14 ? 207.376 180.950 359.090 1.00 55.15 14 ASP D C 1
ATOM 7827 O O . ASP F 1 14 ? 208.150 181.229 360.012 1.00 55.15 14 ASP D O 1
ATOM 7836 N N . LEU F 1 15 ? 206.219 181.578 358.916 1.00 52.13 15 LEU D N 1
ATOM 7837 C CA . LEU F 1 15 ? 205.875 182.747 359.708 1.00 52.13 15 LEU D CA 1
ATOM 7838 C C . LEU F 1 15 ? 205.477 182.331 361.125 1.00 52.13 15 LEU D C 1
ATOM 7839 O O . LEU F 1 15 ? 204.881 181.267 361.317 1.00 52.13 15 LEU D O 1
ATOM 7855 N N . PRO F 1 16 ? 205.795 183.153 362.143 1.00 52.08 16 PRO D N 1
ATOM 7856 C CA . PRO F 1 16 ? 205.778 182.698 363.539 1.00 52.08 16 PRO D CA 1
ATOM 7857 C C . PRO F 1 16 ? 204.431 182.829 364.249 1.00 52.08 16 PRO D C 1
ATOM 7858 O O . PRO F 1 16 ? 204.350 183.288 365.394 1.00 52.08 16 PRO D O 1
ATOM 7869 N N . ASP F 1 17 ? 203.356 182.424 363.579 1.00 55.42 17 ASP D N 1
ATOM 7870 C CA . ASP F 1 17 ? 202.053 182.171 364.185 1.00 55.42 17 ASP D CA 1
ATOM 7871 C C . ASP F 1 17 ? 201.374 183.426 364.723 1.00 55.42 17 ASP D C 1
ATOM 7872 O O . ASP F 1 17 ? 200.230 183.340 365.183 1.00 55.42 17 ASP D O 1
ATOM 7881 N N . ASP F 1 18 ? 202.027 184.587 364.678 1.00 51.90 18 ASP D N 1
ATOM 7882 C CA . ASP F 1 18 ? 201.433 185.831 365.144 1.00 51.90 18 ASP D CA 1
ATOM 7883 C C . ASP F 1 18 ? 201.338 186.888 364.061 1.00 51.90 18 ASP D C 1
ATOM 7884 O O . ASP F 1 18 ? 200.629 187.882 364.253 1.00 51.90 18 ASP D O 1
ATOM 7893 N N . PHE F 1 19 ? 202.026 186.704 362.936 1.00 49.22 19 PHE D N 1
ATOM 7894 C CA . PHE F 1 19 ? 201.839 187.551 361.771 1.00 49.22 19 PHE D CA 1
ATOM 7895 C C . PHE F 1 19 ? 200.453 187.403 361.171 1.00 49.22 19 PHE D C 1
ATOM 7896 O O . PHE F 1 19 ? 200.048 188.248 360.366 1.00 49.22 19 PHE D O 1
ATOM 7913 N N . PHE F 1 20 ? 199.714 186.379 361.558 1.00 51.38 20 PHE D N 1
ATOM 7914 C CA . PHE F 1 20 ? 198.474 186.038 360.885 1.00 51.38 20 PHE D CA 1
ATOM 7915 C C . PHE F 1 20 ? 197.295 186.633 361.630 1.00 51.38 20 PHE D C 1
ATOM 7916 O O . PHE F 1 20 ? 197.172 186.422 362.844 1.00 51.38 20 PHE D O 1
ATOM 7933 N N . PRO F 1 21 ? 196.416 187.376 360.959 1.00 55.09 21 PRO D N 1
ATOM 7934 C CA . PRO F 1 21 ? 195.273 187.971 361.657 1.00 55.09 21 PRO D CA 1
ATOM 7935 C C . PRO F 1 21 ? 194.452 186.914 362.375 1.00 55.09 21 PRO D C 1
ATOM 7936 O O . PRO F 1 21 ? 194.610 185.708 362.179 1.00 55.09 21 PRO D O 1
ATOM 7947 N N . LYS F 1 22 ? 193.556 187.394 363.229 1.00 62.99 22 LYS D N 1
ATOM 7948 C CA . LYS F 1 22 ? 192.692 186.501 363.975 1.00 62.99 22 LYS D CA 1
ATOM 7949 C C . LYS F 1 22 ? 191.718 185.802 363.028 1.00 62.99 22 LYS D C 1
ATOM 7950 O O . LYS F 1 22 ? 191.504 186.218 361.887 1.00 62.99 22 LYS D O 1
ATOM 7969 N N . ILE F 1 23 ? 191.120 184.719 363.523 1.00 62.88 23 ILE D N 1
ATOM 7970 C CA . ILE F 1 23 ? 190.343 183.842 362.655 1.00 62.88 23 ILE D CA 1
ATOM 7971 C C . ILE F 1 23 ? 189.076 184.538 362.173 1.00 62.88 23 ILE D C 1
ATOM 7972 O O . ILE F 1 23 ? 188.705 184.436 360.997 1.00 62.88 23 ILE D O 1
ATOM 7988 N N . ASP F 1 24 ? 188.390 185.251 363.067 1.00 64.78 24 ASP D N 1
ATOM 7989 C CA . ASP F 1 24 ? 187.176 185.957 362.672 1.00 64.78 24 ASP D CA 1
ATOM 7990 C C . ASP F 1 24 ? 187.480 187.015 361.622 1.00 64.78 24 ASP D C 1
ATOM 7991 O O . ASP F 1 24 ? 186.806 187.096 360.587 1.00 64.78 24 ASP D O 1
ATOM 8000 N N . ASP F 1 25 ? 188.481 187.855 361.885 1.00 64.63 25 ASP D N 1
ATOM 8001 C CA . ASP F 1 25 ? 188.870 188.871 360.916 1.00 64.63 25 ASP D CA 1
ATOM 8002 C C . ASP F 1 25 ? 189.227 188.241 359.578 1.00 64.63 25 ASP D C 1
ATOM 8003 O O . ASP F 1 25 ? 188.845 188.751 358.518 1.00 64.63 25 ASP D O 1
ATOM 8012 N N . LEU F 1 26 ? 189.949 187.121 359.610 1.00 58.38 26 LEU D N 1
ATOM 8013 C CA . LEU F 1 26 ? 190.398 186.496 358.373 1.00 58.38 26 LEU D CA 1
ATOM 8014 C C . LEU F 1 26 ? 189.219 185.976 357.564 1.00 58.38 26 LEU D C 1
ATOM 8015 O O . LEU F 1 26 ? 189.125 186.225 356.357 1.00 58.38 26 LEU D O 1
ATOM 8031 N N . VAL F 1 27 ? 188.311 185.241 358.209 1.00 61.75 27 VAL D N 1
ATOM 8032 C CA . VAL F 1 27 ? 187.151 184.716 357.493 1.00 61.75 27 VAL D CA 1
ATOM 8033 C C . VAL F 1 27 ? 186.292 185.857 356.965 1.00 61.75 27 VAL D C 1
ATOM 8034 O O . VAL F 1 27 ? 185.756 185.787 355.852 1.00 61.75 27 VAL D O 1
ATOM 8047 N N . ARG F 1 28 ? 186.149 186.927 357.749 1.00 65.00 28 ARG D N 1
ATOM 8048 C CA . ARG F 1 28 ? 185.338 188.056 357.309 1.00 65.00 28 ARG D CA 1
ATOM 8049 C C . ARG F 1 28 ? 185.932 188.701 356.065 1.00 65.00 28 ARG D C 1
ATOM 8050 O O . ARG F 1 28 ? 185.229 188.938 355.077 1.00 65.00 28 ARG D O 1
ATOM 8071 N N . ASP F 1 29 ? 187.231 189.006 356.101 1.00 63.95 29 ASP D N 1
ATOM 8072 C CA . ASP F 1 29 ? 187.883 189.591 354.934 1.00 63.95 29 ASP D CA 1
ATOM 8073 C C . ASP F 1 29 ? 187.796 188.660 353.732 1.00 63.95 29 ASP D C 1
ATOM 8074 O O . ASP F 1 29 ? 187.568 189.109 352.602 1.00 63.95 29 ASP D O 1
ATOM 8083 N N . ALA F 1 30 ? 187.979 187.358 353.955 1.00 60.72 30 ALA D N 1
ATOM 8084 C CA . ALA F 1 30 ? 187.917 186.403 352.857 1.00 60.72 30 ALA D CA 1
ATOM 8085 C C . ALA F 1 30 ? 186.543 186.411 352.204 1.00 60.72 30 ALA D C 1
ATOM 8086 O O . ALA F 1 30 ? 186.428 186.460 350.976 1.00 60.72 30 ALA D O 1
ATOM 8093 N N . LYS F 1 31 ? 185.484 186.353 353.014 1.00 62.66 31 LYS D N 1
ATOM 8094 C CA . LYS F 1 31 ? 184.135 186.397 352.459 1.00 62.66 31 LYS D CA 1
ATOM 8095 C C . LYS F 1 31 ? 183.882 187.709 351.729 1.00 62.66 31 LYS D C 1
ATOM 8096 O O . LYS F 1 31 ? 183.280 187.723 350.648 1.00 62.66 31 LYS D O 1
ATOM 8115 N N . ASP F 1 32 ? 184.321 188.826 352.313 1.00 66.55 32 ASP D N 1
ATOM 8116 C CA . ASP F 1 32 ? 184.108 190.120 351.678 1.00 66.55 32 ASP D CA 1
ATOM 8117 C C . ASP F 1 32 ? 184.809 190.201 350.331 1.00 66.55 32 ASP D C 1
ATOM 8118 O O . ASP F 1 32 ? 184.309 190.854 349.408 1.00 66.55 32 ASP D O 1
ATOM 8127 N N . ALA F 1 33 ? 185.961 189.546 350.197 1.00 60.84 33 ALA D N 1
ATOM 8128 C CA . ALA F 1 33 ? 186.674 189.537 348.927 1.00 60.84 33 ALA D CA 1
ATOM 8129 C C . ALA F 1 33 ? 186.148 188.483 347.965 1.00 60.84 33 ALA D C 1
ATOM 8130 O O . ALA F 1 33 ? 186.375 188.595 346.756 1.00 60.84 33 ALA D O 1
ATOM 8137 N N . LEU F 1 34 ? 185.455 187.467 348.474 1.00 61.58 34 LEU D N 1
ATOM 8138 C CA . LEU F 1 34 ? 185.027 186.337 347.661 1.00 61.58 34 LEU D CA 1
ATOM 8139 C C . LEU F 1 34 ? 183.632 186.511 347.083 1.00 61.58 34 LEU D C 1
ATOM 8140 O O . LEU F 1 34 ? 183.378 186.087 345.951 1.00 61.58 34 LEU D O 1
ATOM 8156 N N . GLU F 1 35 ? 182.720 187.119 347.840 1.00 66.98 35 GLU D N 1
ATOM 8157 C CA . GLU F 1 35 ? 181.318 187.161 347.431 1.00 66.98 35 GLU D CA 1
ATOM 8158 C C . GLU F 1 35 ? 181.107 187.546 345.968 1.00 66.98 35 GLU D C 1
ATOM 8159 O O . GLU F 1 35 ? 180.208 186.965 345.337 1.00 66.98 35 GLU D O 1
ATOM 8171 N N . PRO F 1 36 ? 181.865 188.473 345.366 1.00 63.84 36 PRO D N 1
ATOM 8172 C CA . PRO F 1 36 ? 181.708 188.673 343.914 1.00 63.84 36 PRO D CA 1
ATOM 8173 C C . PRO F 1 36 ? 181.957 187.408 343.113 1.00 63.84 36 PRO D C 1
ATOM 8174 O O . PRO F 1 36 ? 181.142 187.043 342.254 1.00 63.84 36 PRO D O 1
ATOM 8185 N N . TYR F 1 37 ? 183.076 186.730 343.371 1.00 62.59 37 TYR D N 1
ATOM 8186 C CA . TYR F 1 37 ? 183.374 185.498 342.653 1.00 62.59 37 TYR D CA 1
ATOM 8187 C C . TYR F 1 37 ? 182.372 184.406 342.990 1.00 62.59 37 TYR D C 1
ATOM 8188 O O . TYR F 1 37 ? 182.036 183.587 342.128 1.00 62.59 37 TYR D O 1
ATOM 8206 N N . TRP F 1 38 ? 181.881 184.379 344.229 1.00 65.21 38 TRP D N 1
ATOM 8207 C CA . TRP F 1 38 ? 180.838 183.427 344.588 1.00 65.21 38 TRP D CA 1
ATOM 8208 C C . TRP F 1 38 ? 179.607 183.625 343.717 1.00 65.21 38 TRP D C 1
ATOM 8209 O O . TRP F 1 38 ? 179.086 182.672 343.125 1.00 65.21 38 TRP D O 1
ATOM 8230 N N . LYS F 1 39 ? 179.126 184.866 343.626 1.00 68.96 39 LYS D N 1
ATOM 8231 C CA . LYS F 1 39 ? 177.952 185.140 342.806 1.00 68.96 39 LYS D CA 1
ATOM 8232 C C . LYS F 1 39 ? 178.216 184.810 341.345 1.00 68.96 39 LYS D C 1
ATOM 8233 O O . LYS F 1 39 ? 177.371 184.204 340.675 1.00 68.96 39 LYS D O 1
ATOM 8252 N N . SER F 1 40 ? 179.383 185.196 340.831 1.00 69.45 40 SER D N 1
ATOM 8253 C CA . SER F 1 40 ? 179.741 184.870 339.457 1.00 69.45 40 SER D CA 1
ATOM 8254 C C . SER F 1 40 ? 180.048 183.391 339.260 1.00 69.45 40 SER D C 1
ATOM 8255 O O . SER F 1 40 ? 180.316 182.984 338.124 1.00 69.45 40 SER D O 1
ATOM 8263 N N . ASP F 1 41 ? 180.013 182.588 340.320 1.00 71.06 41 ASP D N 1
ATOM 8264 C CA . ASP F 1 41 ? 180.287 181.156 340.242 1.00 71.06 41 ASP D CA 1
ATOM 8265 C C . ASP F 1 41 ? 181.584 180.898 339.478 1.00 71.06 41 ASP D C 1
ATOM 8266 O O . ASP F 1 41 ? 181.608 180.277 338.414 1.00 71.06 41 ASP D O 1
ATOM 8275 N N . SER F 1 42 ? 182.676 181.394 340.048 1.00 65.84 42 SER D N 1
ATOM 8276 C CA . SER F 1 42 ? 183.982 181.302 339.419 1.00 65.84 42 SER D CA 1
ATOM 8277 C C . SER F 1 42 ? 184.639 179.964 339.737 1.00 65.84 42 SER D C 1
ATOM 8278 O O . SER F 1 42 ? 184.305 179.292 340.715 1.00 65.84 42 SER D O 1
ATOM 8286 N N . ILE F 1 43 ? 185.592 179.587 338.887 1.00 63.78 43 ILE D N 1
ATOM 8287 C CA . ILE F 1 43 ? 186.263 178.295 338.986 1.00 63.78 43 ILE D CA 1
ATOM 8288 C C . ILE F 1 43 ? 187.704 178.415 339.445 1.00 63.78 43 ILE D C 1
ATOM 8289 O O . ILE F 1 43 ? 188.339 177.381 339.709 1.00 63.78 43 ILE D O 1
ATOM 8305 N N . LYS F 1 44 ? 188.244 179.624 339.548 1.00 60.04 44 LYS D N 1
ATOM 8306 C CA . LYS F 1 44 ? 189.683 179.782 339.673 1.00 60.04 44 LYS D CA 1
ATOM 8307 C C . LYS F 1 44 ? 190.205 179.249 341.004 1.00 60.04 44 LYS D C 1
ATOM 8308 O O . LYS F 1 44 ? 189.506 179.225 342.026 1.00 60.04 44 LYS D O 1
ATOM 8327 N N . LYS F 1 45 ? 191.467 178.828 340.962 1.00 55.69 45 LYS D N 1
ATOM 8328 C CA . LYS F 1 45 ? 192.156 178.110 342.024 1.00 55.69 45 LYS D CA 1
ATOM 8329 C C . LYS F 1 45 ? 191.974 178.752 343.392 1.00 55.69 45 LYS D C 1
ATOM 8330 O O . LYS F 1 45 ? 191.516 178.100 344.339 1.00 55.69 45 LYS D O 1
ATOM 8349 N N . HIS F 1 46 ? 192.350 180.025 343.505 1.00 53.75 46 HIS D N 1
ATOM 8350 C CA . HIS F 1 46 ? 192.373 180.669 344.811 1.00 53.75 46 HIS D CA 1
ATOM 8351 C C . HIS F 1 46 ? 190.968 180.826 345.366 1.00 53.75 46 HIS D C 1
ATOM 8352 O O . HIS F 1 46 ? 190.744 180.642 346.566 1.00 53.75 46 HIS D O 1
ATOM 8365 N N . VAL F 1 47 ? 190.003 181.148 344.504 1.00 57.95 47 VAL D N 1
ATOM 8366 C CA . VAL F 1 47 ? 188.615 181.230 344.945 1.00 57.95 47 VAL D CA 1
ATOM 8367 C C . VAL F 1 47 ? 188.168 179.892 345.513 1.00 57.95 47 VAL D C 1
ATOM 8368 O O . VAL F 1 47 ? 187.652 179.811 346.635 1.00 57.95 47 VAL D O 1
ATOM 8381 N N . LEU F 1 48 ? 188.349 178.822 344.737 1.00 56.08 48 LEU D N 1
ATOM 8382 C CA . LEU F 1 48 ? 187.922 177.501 345.188 1.00 56.08 48 LEU D CA 1
ATOM 8383 C C . LEU F 1 48 ? 188.548 177.146 346.528 1.00 56.08 48 LEU D C 1
ATOM 8384 O O . LEU F 1 48 ? 187.863 176.672 347.445 1.00 56.08 48 LEU D O 1
ATOM 8400 N N . ILE F 1 49 ? 189.854 177.368 346.663 1.00 54.23 49 ILE D N 1
ATOM 8401 C CA . ILE F 1 49 ? 190.561 176.905 347.852 1.00 54.23 49 ILE D CA 1
ATOM 8402 C C . ILE F 1 49 ? 190.168 177.739 349.063 1.00 54.23 49 ILE D C 1
ATOM 8403 O O . ILE F 1 49 ? 189.937 177.210 350.158 1.00 54.23 49 ILE D O 1
ATOM 8419 N N . ALA F 1 50 ? 190.111 179.061 348.894 1.00 55.23 50 ALA D N 1
ATOM 8420 C CA . ALA F 1 50 ? 189.673 179.921 349.982 1.00 55.23 50 ALA D CA 1
ATOM 8421 C C . ALA F 1 50 ? 188.269 179.554 350.433 1.00 55.23 50 ALA D C 1
ATOM 8422 O O . ALA F 1 50 ? 187.972 179.571 351.632 1.00 55.23 50 ALA D O 1
ATOM 8429 N N . THR F 1 51 ? 187.394 179.203 349.491 1.00 57.16 51 THR D N 1
ATOM 8430 C CA . THR F 1 51 ? 186.043 178.800 349.860 1.00 57.16 51 THR D CA 1
ATOM 8431 C C . THR F 1 51 ? 186.064 177.508 350.664 1.00 57.16 51 THR D C 1
ATOM 8432 O O . THR F 1 51 ? 185.407 177.398 351.710 1.00 57.16 51 THR D O 1
ATOM 8443 N N . HIS F 1 52 ? 186.808 176.511 350.183 1.00 55.23 52 HIS D N 1
ATOM 8444 C CA . HIS F 1 52 ? 186.911 175.257 350.917 1.00 55.23 52 HIS D CA 1
ATOM 8445 C C . HIS F 1 52 ? 187.397 175.495 352.339 1.00 55.23 52 HIS D C 1
ATOM 8446 O O . HIS F 1 52 ? 186.885 174.891 353.287 1.00 55.23 52 HIS D O 1
ATOM 8459 N N . PHE F 1 53 ? 188.379 176.376 352.507 1.00 55.11 53 PHE D N 1
ATOM 8460 C CA . PHE F 1 53 ? 188.969 176.559 353.827 1.00 55.11 53 PHE D CA 1
ATOM 8461 C C . PHE F 1 53 ? 188.063 177.379 354.736 1.00 55.11 53 PHE D C 1
ATOM 8462 O O . PHE F 1 53 ? 187.993 177.118 355.943 1.00 55.11 53 PHE D O 1
ATOM 8479 N N . VAL F 1 54 ? 187.363 178.368 354.181 1.00 58.36 54 VAL D N 1
ATOM 8480 C CA . VAL F 1 54 ? 186.328 179.058 354.940 1.00 58.36 54 VAL D CA 1
ATOM 8481 C C . VAL F 1 54 ? 185.321 178.054 355.478 1.00 58.36 54 VAL D C 1
ATOM 8482 O O . VAL F 1 54 ? 184.941 178.094 356.655 1.00 58.36 54 VAL D O 1
ATOM 8495 N N . ASP F 1 55 ? 184.867 177.141 354.618 1.00 60.48 55 ASP D N 1
ATOM 8496 C CA . ASP F 1 55 ? 183.898 176.139 355.047 1.00 60.48 55 ASP D CA 1
ATOM 8497 C C . ASP F 1 55 ? 184.482 175.249 356.136 1.00 60.48 55 ASP D C 1
ATOM 8498 O O . ASP F 1 55 ? 183.835 174.984 357.157 1.00 60.48 55 ASP D O 1
ATOM 8507 N N . LEU F 1 56 ? 185.706 174.768 355.925 1.00 59.37 56 LEU D N 1
ATOM 8508 C CA . LEU F 1 56 ? 186.375 173.923 356.907 1.00 59.37 56 LEU D CA 1
ATOM 8509 C C . LEU F 1 56 ? 186.422 174.594 358.273 1.00 59.37 56 LEU D C 1
ATOM 8510 O O . LEU F 1 56 ? 186.086 173.984 359.298 1.00 59.37 56 LEU D O 1
ATOM 8526 N N . ILE F 1 57 ? 186.850 175.855 358.303 1.00 60.04 57 ILE D N 1
ATOM 8527 C CA . ILE F 1 57 ? 186.948 176.581 359.565 1.00 60.04 57 ILE D CA 1
ATOM 8528 C C . ILE F 1 57 ? 185.570 176.725 360.191 1.00 60.04 57 ILE D C 1
ATOM 8529 O O . ILE F 1 57 ? 185.342 176.309 361.332 1.00 60.04 57 ILE D O 1
ATOM 8545 N N . GLU F 1 58 ? 184.629 177.308 359.445 1.00 63.46 58 GLU D N 1
ATOM 8546 C CA . GLU F 1 58 ? 183.268 177.462 359.942 1.00 63.46 58 GLU D CA 1
ATOM 8547 C C . GLU F 1 58 ? 182.756 176.173 360.567 1.00 63.46 58 GLU D C 1
ATOM 8548 O O . GLU F 1 58 ? 182.038 176.202 361.573 1.00 63.46 58 GLU D O 1
ATOM 8560 N N . ASP F 1 59 ? 183.122 175.031 359.989 1.00 64.32 59 ASP D N 1
ATOM 8561 C CA . ASP F 1 59 ? 182.593 173.762 360.468 1.00 64.32 59 ASP D CA 1
ATOM 8562 C C . ASP F 1 59 ? 183.286 173.288 361.740 1.00 64.32 59 ASP D C 1
ATOM 8563 O O . ASP F 1 59 ? 182.617 172.831 362.674 1.00 64.32 59 ASP D O 1
ATOM 8572 N N . PHE F 1 60 ? 184.617 173.381 361.803 1.00 65.28 60 PHE D N 1
ATOM 8573 C CA . PHE F 1 60 ? 185.362 172.672 362.838 1.00 65.28 60 PHE D CA 1
ATOM 8574 C C . PHE F 1 60 ? 185.965 173.546 363.929 1.00 65.28 60 PHE D C 1
ATOM 8575 O O . PHE F 1 60 ? 186.295 173.018 364.997 1.00 65.28 60 PHE D O 1
ATOM 8592 N N . TRP F 1 61 ? 186.121 174.851 363.704 1.00 69.47 61 TRP D N 1
ATOM 8593 C CA . TRP F 1 61 ? 186.773 175.699 364.695 1.00 69.47 61 TRP D CA 1
ATOM 8594 C C . TRP F 1 61 ? 186.028 175.671 366.024 1.00 69.47 61 TRP D C 1
ATOM 8595 O O . TRP F 1 61 ? 186.610 175.373 367.075 1.00 69.47 61 TRP D O 1
ATOM 8616 N N . GLN F 1 62 ? 184.738 176.004 365.995 1.00 77.76 62 GLN D N 1
ATOM 8617 C CA . GLN F 1 62 ? 183.970 176.101 367.228 1.00 77.76 62 GLN D CA 1
ATOM 8618 C C . GLN F 1 62 ? 183.876 174.750 367.921 1.00 77.76 62 GLN D C 1
ATOM 8619 O O . GLN F 1 62 ? 183.905 174.673 369.155 1.00 77.76 62 GLN D O 1
ATOM 8633 N N . THR F 1 63 ? 183.770 173.670 367.146 1.00 77.64 63 THR D N 1
ATOM 8634 C CA . THR F 1 63 ? 183.753 172.341 367.744 1.00 77.64 63 THR D CA 1
ATOM 8635 C C . THR F 1 63 ? 185.059 172.052 368.468 1.00 77.64 63 THR D C 1
ATOM 8636 O O . THR F 1 63 ? 185.055 171.491 369.568 1.00 77.64 63 THR D O 1
ATOM 8647 N N . THR F 1 64 ? 186.189 172.429 367.871 1.00 77.98 64 THR D N 1
ATOM 8648 C CA . THR F 1 64 ? 187.471 172.192 368.526 1.00 77.98 64 THR D CA 1
ATOM 8649 C C . THR F 1 64 ? 187.598 173.012 369.806 1.00 77.98 64 THR D C 1
ATOM 8650 O O . THR F 1 64 ? 188.083 172.512 370.832 1.00 77.98 64 THR D O 1
ATOM 8661 N N . GLN F 1 65 ? 187.185 174.280 369.761 1.00 79.82 65 GLN D N 1
ATOM 8662 C CA . GLN F 1 65 ? 187.225 175.094 370.972 1.00 79.82 65 GLN D CA 1
ATOM 8663 C C . GLN F 1 65 ? 186.344 174.493 372.059 1.00 79.82 65 GLN D C 1
ATOM 8664 O O . GLN F 1 65 ? 186.734 174.449 373.233 1.00 79.82 65 GLN D O 1
ATOM 8678 N N . GLY F 1 66 ? 185.151 174.024 371.690 1.00 86.94 66 GLY D N 1
ATOM 8679 C CA . GLY F 1 66 ? 184.298 173.363 372.658 1.00 86.94 66 GLY D CA 1
ATOM 8680 C C . GLY F 1 66 ? 184.912 172.091 373.201 1.00 86.94 66 GLY D C 1
ATOM 8681 O O . GLY F 1 66 ? 184.719 171.754 374.370 1.00 86.94 66 GLY D O 1
ATOM 8685 N N . MET F 1 67 ? 185.667 171.372 372.370 1.00 88.73 67 MET D N 1
ATOM 8686 C CA . MET F 1 67 ? 186.354 170.177 372.844 1.00 88.73 67 MET D CA 1
ATOM 8687 C C . MET F 1 67 ? 187.399 170.532 373.888 1.00 88.73 67 MET D C 1
ATOM 8688 O O . MET F 1 67 ? 187.542 169.839 374.901 1.00 88.73 67 MET D O 1
ATOM 8702 N N . HIS F 1 68 ? 188.142 171.616 373.659 1.00 89.92 68 HIS D N 1
ATOM 8703 C CA . HIS F 1 68 ? 189.117 172.054 374.655 1.00 89.92 68 HIS D CA 1
ATOM 8704 C C . HIS F 1 68 ? 188.426 172.473 375.948 1.00 89.92 68 HIS D C 1
ATOM 8705 O O . HIS F 1 68 ? 188.886 172.136 377.049 1.00 89.92 68 HIS D O 1
ATOM 8718 N N . GLU F 1 69 ? 187.333 173.227 375.834 1.00 94.33 69 GLU D N 1
ATOM 8719 C CA . GLU F 1 69 ? 186.553 173.591 377.013 1.00 94.33 69 GLU D CA 1
ATOM 8720 C C . GLU F 1 69 ? 186.112 172.350 377.780 1.00 94.33 69 GLU D C 1
ATOM 8721 O O . GLU F 1 69 ? 186.204 172.299 379.011 1.00 94.33 69 GLU D O 1
ATOM 8733 N N . ILE F 1 70 ? 185.615 171.343 377.061 1.00 99.46 70 ILE D N 1
ATOM 8734 C CA . ILE F 1 70 ? 185.146 170.118 377.700 1.00 99.46 70 ILE D CA 1
ATOM 8735 C C . ILE F 1 70 ? 186.296 169.414 378.404 1.00 99.46 70 I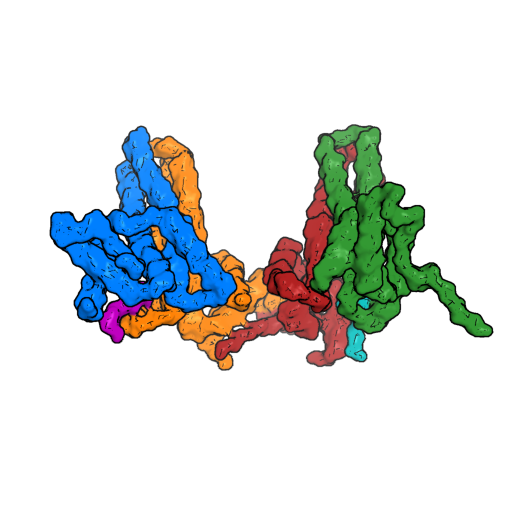LE D C 1
ATOM 8736 O O . ILE F 1 70 ? 186.143 168.901 379.520 1.00 99.46 70 ILE D O 1
ATOM 8752 N N . ALA F 1 71 ? 187.460 169.360 377.754 1.00 99.90 71 ALA D N 1
ATOM 8753 C CA . ALA F 1 71 ? 188.616 168.717 378.368 1.00 99.90 71 ALA D CA 1
ATOM 8754 C C . ALA F 1 71 ? 189.000 169.414 379.664 1.00 99.90 71 ALA D C 1
ATOM 8755 O O . ALA F 1 71 ? 189.248 168.758 380.683 1.00 99.90 71 ALA D O 1
ATOM 8762 N N . GLU F 1 72 ? 189.031 170.747 379.654 1.00 102.69 72 GLU D N 1
ATOM 8763 C CA . GLU F 1 72 ? 189.401 171.474 380.864 1.00 102.69 72 GLU D CA 1
ATOM 8764 C C . GLU F 1 72 ? 188.356 171.292 381.959 1.00 102.69 72 GLU D C 1
ATOM 8765 O O . GLU F 1 72 ? 188.700 171.139 383.137 1.00 102.69 72 GLU D O 1
ATOM 8777 N N . SER F 1 73 ? 187.075 171.292 381.588 1.00 104.92 73 SER D N 1
ATOM 8778 C CA . SER F 1 73 ? 186.023 171.131 382.586 1.00 104.92 73 SER D CA 1
ATOM 8779 C C . SER F 1 73 ? 186.072 169.748 383.225 1.00 104.92 73 SER D C 1
ATOM 8780 O O . SER F 1 73 ? 185.936 169.621 384.447 1.00 104.92 73 SER D O 1
ATOM 8788 N N . LEU F 1 74 ? 186.255 168.698 382.420 1.00 106.54 74 LEU D N 1
ATOM 8789 C CA . LEU F 1 74 ? 186.352 167.361 382.995 1.00 106.54 74 LEU D CA 1
ATOM 8790 C C . LEU F 1 74 ? 187.631 167.200 383.805 1.00 106.54 74 LEU D C 1
ATOM 8791 O O . LEU F 1 74 ? 187.639 166.471 384.803 1.00 106.54 74 LEU D O 1
ATOM 8807 N N . ARG F 1 75 ? 188.714 167.871 383.406 1.00 108.99 75 ARG D N 1
ATOM 8808 C CA . ARG F 1 75 ? 189.918 167.869 384.226 1.00 108.99 75 ARG D CA 1
ATOM 8809 C C . ARG F 1 75 ? 189.640 168.477 385.592 1.00 108.99 75 ARG D C 1
ATOM 8810 O O . ARG F 1 75 ? 190.050 167.930 386.623 1.00 108.99 75 ARG D O 1
ATOM 8831 N N . ALA F 1 76 ? 188.940 169.612 385.617 1.00 111.81 76 ALA D N 1
ATOM 8832 C CA . ALA F 1 76 ? 188.583 170.236 386.887 1.00 111.81 76 ALA D CA 1
ATOM 8833 C C . ALA F 1 76 ? 187.711 169.308 387.724 1.00 111.81 76 ALA D C 1
ATOM 8834 O O . ALA F 1 76 ? 187.963 169.109 388.918 1.00 111.81 76 ALA D O 1
ATOM 8841 N N . VAL F 1 77 ? 186.677 168.728 387.110 1.00 113.83 77 VAL D N 1
ATOM 8842 C CA . VAL F 1 77 ? 185.764 167.859 387.849 1.00 113.83 77 VAL D CA 1
ATOM 8843 C C . VAL F 1 77 ? 186.513 166.662 388.423 1.00 113.83 77 VAL D C 1
ATOM 8844 O O . VAL F 1 77 ? 186.241 166.221 389.547 1.00 113.83 77 VAL D O 1
ATOM 8857 N N . GLY F 1 78 ? 187.466 166.118 387.668 1.00 114.53 78 GLY D N 1
ATOM 8858 C CA . GLY F 1 78 ? 188.287 165.026 388.150 1.00 114.53 78 GLY D CA 1
ATOM 8859 C C . GLY F 1 78 ? 187.648 163.661 387.997 1.00 114.53 78 GLY D C 1
ATOM 8860 O O . GLY F 1 78 ? 188.037 162.883 387.121 1.00 114.53 78 GLY D O 1
ATOM 8864 N N . GLY F 1 79 ? 186.665 163.356 388.847 1.00 116.36 79 GLY D N 1
ATOM 8865 C CA . GLY F 1 79 ? 186.042 162.045 388.799 1.00 116.36 79 GLY D CA 1
ATOM 8866 C C . GLY F 1 79 ? 185.347 161.762 387.483 1.00 116.36 79 GLY D C 1
ATOM 8867 O O . GLY F 1 79 ? 185.390 160.633 386.986 1.00 116.36 79 GLY D O 1
ATOM 8871 N N . SER F 1 80 ? 184.701 162.771 386.904 1.00 115.02 80 SER D N 1
ATOM 8872 C CA . SER F 1 80 ? 184.036 162.591 385.621 1.00 115.02 80 SER D CA 1
ATOM 8873 C C . SER F 1 80 ? 185.034 162.127 384.569 1.00 115.02 80 SER D C 1
ATOM 8874 O O . SER F 1 80 ? 186.202 162.528 384.575 1.00 115.02 80 SER D O 1
ATOM 8882 N N . GLY F 1 81 ? 184.570 161.275 383.660 1.00 111.34 81 GLY D N 1
ATOM 8883 C CA . GLY F 1 81 ? 185.435 160.739 382.629 1.00 111.34 81 GLY D CA 1
ATOM 8884 C C . GLY F 1 81 ? 186.581 159.931 383.199 1.00 111.34 81 GLY D C 1
ATOM 8885 O O . GLY F 1 81 ? 186.378 158.823 383.705 1.00 111.34 81 GLY D O 1
ATOM 8889 N N . GLY F 1 82 ? 187.791 160.473 383.121 1.00 108.37 122 GLY D N 1
ATOM 8890 C CA . GLY F 1 82 ? 188.949 159.774 383.645 1.00 108.37 122 GLY D CA 1
ATOM 8891 C C . GLY F 1 82 ? 190.230 160.385 383.111 1.00 108.37 122 GLY D C 1
ATOM 8892 O O . GLY F 1 82 ? 190.280 161.572 382.786 1.00 108.37 122 GLY D O 1
ATOM 8896 N N . ALA F 1 83 ? 191.264 159.546 383.024 1.00 108.19 123 ALA D N 1
ATOM 8897 C CA . ALA F 1 83 ? 192.583 159.992 382.589 1.00 108.19 123 ALA D CA 1
ATOM 8898 C C . ALA F 1 83 ? 192.779 159.787 381.089 1.00 108.19 123 ALA D C 1
ATOM 8899 O O . ALA F 1 83 ? 193.046 160.744 380.353 1.00 108.19 123 ALA D O 1
ATOM 8906 N N . GLU F 1 84 ? 192.656 158.542 380.625 1.00 107.42 124 GLU D N 1
ATOM 8907 C CA . GLU F 1 84 ? 192.823 158.275 379.201 1.00 107.42 124 GLU D CA 1
ATOM 8908 C C . GLU F 1 84 ? 191.778 159.011 378.374 1.00 107.42 124 GLU D C 1
ATOM 8909 O O . GLU F 1 84 ? 192.033 159.356 377.216 1.00 107.42 124 GLU D O 1
ATOM 8921 N N . ILE F 1 85 ? 190.609 159.283 378.957 1.00 106.09 125 ILE D N 1
ATOM 8922 C CA . ILE F 1 85 ? 189.596 160.067 378.259 1.00 106.09 125 ILE D CA 1
ATOM 8923 C C . ILE F 1 85 ? 190.112 161.476 378.001 1.00 106.09 125 ILE D C 1
ATOM 8924 O O . ILE F 1 85 ? 190.054 161.986 376.875 1.00 106.09 125 ILE D O 1
ATOM 8940 N N . HIS F 1 86 ? 190.608 162.132 379.053 1.00 104.19 126 HIS D N 1
ATOM 8941 C CA . HIS F 1 86 ? 191.216 163.447 378.894 1.00 104.19 126 HIS D CA 1
ATOM 8942 C C . HIS F 1 86 ? 192.347 163.409 377.877 1.00 104.19 126 HIS D C 1
ATOM 8943 O O . HIS F 1 86 ? 192.461 164.301 377.027 1.00 104.19 126 HIS D O 1
ATOM 8956 N N . ALA F 1 87 ? 193.194 162.381 377.947 1.00 102.03 127 ALA D N 1
ATOM 8957 C CA . ALA F 1 87 ? 194.328 162.288 377.034 1.00 102.03 127 ALA D CA 1
ATOM 8958 C C . ALA F 1 87 ? 193.861 162.216 375.586 1.00 102.03 127 ALA D C 1
ATOM 8959 O O . ALA F 1 87 ? 194.342 162.963 374.726 1.00 102.03 127 ALA D O 1
ATOM 8966 N N . HIS F 1 88 ? 192.921 161.314 375.299 1.00 98.65 128 HIS D N 1
ATOM 8967 C CA . HIS F 1 88 ? 192.447 161.147 373.931 1.00 98.65 128 HIS D CA 1
ATOM 8968 C C . HIS F 1 88 ? 191.736 162.399 373.439 1.00 98.65 128 HIS D C 1
ATOM 8969 O O . HIS F 1 88 ? 191.902 162.801 372.282 1.00 98.65 128 HIS D O 1
ATOM 8982 N N . LEU F 1 89 ? 190.938 163.030 374.301 1.00 96.16 129 LEU D N 1
ATOM 8983 C CA . LEU F 1 89 ? 190.233 164.238 373.890 1.00 96.16 129 LEU D CA 1
ATOM 8984 C C . LEU F 1 89 ? 191.215 165.357 373.568 1.00 96.16 129 LEU D C 1
ATOM 8985 O O . LEU F 1 89 ? 191.059 166.062 372.563 1.00 96.16 129 LEU D O 1
ATOM 9001 N N . LYS F 1 90 ? 192.244 165.526 374.401 1.00 96.70 130 LYS D N 1
ATOM 9002 C CA . LYS F 1 90 ? 193.242 166.551 374.128 1.00 96.70 130 LYS D CA 1
ATOM 9003 C C . LYS F 1 90 ? 194.016 166.239 372.856 1.00 96.70 130 LYS D C 1
ATOM 9004 O O . LYS F 1 90 ? 194.343 167.149 372.089 1.00 96.70 130 LYS D O 1
ATOM 9023 N N . ALA F 1 91 ? 194.316 164.963 372.608 1.00 88.97 131 ALA D N 1
ATOM 9024 C CA . ALA F 1 91 ? 195.026 164.606 371.383 1.00 88.97 131 ALA D CA 1
ATOM 9025 C C . ALA F 1 91 ? 194.179 164.900 370.152 1.00 88.97 131 ALA D C 1
ATOM 9026 O O . ALA F 1 91 ? 194.690 165.397 369.139 1.00 88.97 131 ALA D O 1
ATOM 9033 N N . TYR F 1 92 ? 192.884 164.597 370.220 1.00 86.57 132 TYR D N 1
ATOM 9034 C CA . TYR F 1 92 ? 191.992 164.904 369.108 1.00 86.57 132 TYR D CA 1
ATOM 9035 C C . TYR F 1 92 ? 191.922 166.407 368.873 1.00 86.57 132 TYR D C 1
ATOM 9036 O O . TYR F 1 92 ? 192.010 166.877 367.731 1.00 86.57 132 TYR D O 1
ATOM 9054 N N . ALA F 1 93 ? 191.748 167.177 369.950 1.00 85.59 133 ALA D N 1
ATOM 9055 C CA . ALA F 1 93 ? 191.722 168.628 369.820 1.00 85.59 133 ALA D CA 1
ATOM 9056 C C . ALA F 1 93 ? 193.029 169.148 369.241 1.00 85.59 133 ALA D C 1
ATOM 9057 O O . ALA F 1 93 ? 193.032 170.096 368.451 1.00 85.59 133 ALA D O 1
ATOM 9064 N N . LYS F 1 94 ? 194.149 168.527 369.606 1.00 83.07 134 LYS D N 1
ATOM 9065 C CA . LYS F 1 94 ? 195.447 168.958 369.103 1.00 83.07 134 LYS D CA 1
ATOM 9066 C C . LYS F 1 94 ? 195.569 168.699 367.608 1.00 83.07 134 LYS D C 1
ATOM 9067 O O . LYS F 1 94 ? 196.046 169.556 366.855 1.00 83.07 134 LYS D O 1
ATOM 9086 N N . ILE F 1 95 ? 195.154 167.514 367.159 1.00 79.81 135 ILE D N 1
ATOM 9087 C CA . ILE F 1 95 ? 195.199 167.211 365.731 1.00 79.81 135 ILE D CA 1
ATOM 9088 C C . ILE F 1 95 ? 194.308 168.177 364.962 1.00 79.81 135 ILE D C 1
ATOM 9089 O O . ILE F 1 95 ? 194.692 168.709 363.907 1.00 79.81 135 ILE D O 1
ATOM 9105 N N . ASN F 1 96 ? 193.100 168.415 365.475 1.00 75.82 136 ASN D N 1
ATOM 9106 C CA . ASN F 1 96 ? 192.198 169.354 364.824 1.00 75.82 136 ASN D CA 1
ATOM 9107 C C . ASN F 1 96 ? 192.798 170.753 364.791 1.00 75.82 136 ASN D C 1
ATOM 9108 O O . ASN F 1 96 ? 192.623 171.488 363.814 1.00 75.82 136 ASN D O 1
ATOM 9119 N N . GLU F 1 97 ? 193.521 171.135 365.845 1.00 75.52 137 GLU D N 1
ATOM 9120 C CA . GLU F 1 97 ? 194.140 172.454 365.880 1.00 75.52 137 GLU D CA 1
ATOM 9121 C C . GLU F 1 97 ? 195.267 172.562 364.866 1.00 75.52 137 GLU D C 1
ATOM 9122 O O . GLU F 1 97 ? 195.455 173.616 364.255 1.00 75.52 137 GLU D O 1
ATOM 9134 N N . GLU F 1 98 ? 196.037 171.491 364.680 1.00 73.65 138 GLU D N 1
ATOM 9135 C CA . GLU F 1 98 ? 197.048 171.497 363.627 1.00 73.65 138 GLU D CA 1
ATOM 9136 C C . GLU F 1 98 ? 196.400 171.688 362.263 1.00 73.65 138 GLU D C 1
ATOM 9137 O O . GLU F 1 98 ? 196.843 172.516 361.452 1.00 73.65 138 GLU D O 1
ATOM 9149 N N . SER F 1 99 ? 195.340 170.924 361.995 1.00 67.01 139 SER D N 1
ATOM 9150 C CA . SER F 1 99 ? 194.656 171.049 360.712 1.00 67.01 139 SER D CA 1
ATOM 9151 C C . SER F 1 99 ? 194.105 172.456 360.522 1.00 67.01 139 SER D C 1
ATOM 9152 O O . SER F 1 99 ? 194.192 173.028 359.429 1.00 67.01 139 SER D O 1
ATOM 9160 N N . LEU F 1 100 ? 193.563 173.045 361.589 1.00 66.01 140 LEU D N 1
ATOM 9161 C CA . LEU F 1 100 ? 192.970 174.372 361.483 1.00 66.01 140 LEU D CA 1
ATOM 9162 C C . LEU F 1 100 ? 194.028 175.456 361.348 1.00 66.01 140 LEU D C 1
ATOM 9163 O O . LEU F 1 100 ? 193.790 176.466 360.683 1.00 66.01 140 LEU D O 1
ATOM 9179 N N . ASP F 1 101 ? 195.192 175.278 361.971 1.00 62.84 141 ASP D N 1
ATOM 9180 C CA . ASP F 1 101 ? 196.300 176.199 361.752 1.00 62.84 141 ASP D CA 1
ATOM 9181 C C . ASP F 1 101 ? 196.739 176.168 360.297 1.00 62.84 141 ASP D C 1
ATOM 9182 O O . ASP F 1 101 ? 196.937 177.217 359.669 1.00 62.84 141 ASP D O 1
ATOM 9191 N N . ARG F 1 102 ? 196.912 174.965 359.746 1.00 56.73 142 ARG D N 1
ATOM 9192 C CA . ARG F 1 102 ? 197.240 174.855 358.330 1.00 56.73 142 ARG D CA 1
ATOM 9193 C C . ARG F 1 102 ? 196.180 175.532 357.473 1.00 56.73 142 ARG D C 1
ATOM 9194 O O . ARG F 1 102 ? 196.499 176.222 356.494 1.00 56.73 142 ARG D O 1
ATOM 9215 N N . ALA F 1 103 ? 194.908 175.360 357.840 1.00 57.11 143 ALA D N 1
ATOM 9216 C CA . ALA F 1 103 ? 193.828 175.968 357.076 1.00 57.11 143 ALA D CA 1
ATOM 9217 C C . ALA F 1 103 ? 193.885 177.485 357.155 1.00 57.11 143 ALA D C 1
ATOM 9218 O O . ALA F 1 103 ? 193.674 178.172 356.154 1.00 57.11 143 ALA D O 1
ATOM 9225 N N . ARG F 1 104 ? 194.159 178.023 358.343 1.00 56.64 144 ARG D N 1
ATOM 9226 C CA . ARG F 1 104 ? 194.275 179.466 358.507 1.00 56.64 144 ARG D CA 1
ATOM 9227 C C . ARG F 1 104 ? 195.402 180.021 357.648 1.00 56.64 144 ARG D C 1
ATOM 9228 O O . ARG F 1 104 ? 195.245 181.047 356.975 1.00 56.64 144 ARG D O 1
ATOM 9249 N N . ARG F 1 105 ? 196.552 179.349 357.662 1.00 52.26 145 ARG D N 1
ATOM 9250 C CA . ARG F 1 105 ? 197.692 179.829 356.888 1.00 52.26 145 ARG D CA 1
ATOM 9251 C C . ARG F 1 105 ? 197.386 179.806 355.397 1.00 52.26 145 ARG D C 1
ATOM 9252 O O . ARG F 1 105 ? 197.656 180.775 354.677 1.00 52.26 145 ARG D O 1
ATOM 9273 N N . LEU F 1 106 ? 196.805 178.706 354.915 1.00 54.04 146 LEU D N 1
ATOM 9274 C CA . LEU F 1 106 ? 196.489 178.616 353.496 1.00 54.04 146 LEU D CA 1
ATOM 9275 C C . LEU F 1 106 ? 195.387 179.588 353.104 1.00 54.04 146 LEU D C 1
ATOM 9276 O O . LEU F 1 106 ? 195.394 180.116 351.987 1.00 54.04 146 LEU D O 1
ATOM 9292 N N . LEU F 1 107 ? 194.445 179.844 354.008 1.00 54.57 147 LEU D N 1
ATOM 9293 C CA . LEU F 1 107 ? 193.399 180.820 353.746 1.00 54.57 147 LEU D CA 1
ATOM 9294 C C . LEU F 1 107 ? 193.985 182.213 353.594 1.00 54.57 147 LEU D C 1
ATOM 9295 O O . LEU F 1 107 ? 193.647 182.943 352.658 1.00 54.57 147 LEU D O 1
ATOM 9311 N N . TRP F 1 108 ? 194.849 182.610 354.528 1.00 50.72 148 TRP D N 1
ATOM 9312 C CA . TRP F 1 108 ? 195.565 183.870 354.383 1.00 50.72 148 TRP D CA 1
ATOM 9313 C C . TRP F 1 108 ? 196.276 183.933 353.038 1.00 50.72 148 TRP D C 1
ATOM 9314 O O . TRP F 1 108 ? 196.130 184.903 352.282 1.00 50.72 148 TRP D O 1
ATOM 9335 N N . TRP F 1 109 ? 197.058 182.898 352.731 1.00 50.18 149 TRP D N 1
ATOM 9336 C CA . TRP F 1 109 ? 197.815 182.867 351.486 1.00 50.18 149 TRP D CA 1
ATOM 9337 C C . TRP F 1 109 ? 196.914 183.099 350.283 1.00 50.18 149 TRP D C 1
ATOM 9338 O O . TRP F 1 109 ? 197.193 183.953 349.437 1.00 50.18 149 TRP D O 1
ATOM 9359 N N . HIS F 1 110 ? 195.811 182.359 350.206 1.00 51.35 150 HIS D N 1
ATOM 9360 C CA . HIS F 1 110 ? 194.988 182.383 349.004 1.00 51.35 150 HIS D CA 1
ATOM 9361 C C . HIS F 1 110 ? 194.162 183.657 348.916 1.00 51.35 150 HIS D C 1
ATOM 9362 O O . HIS F 1 110 ? 194.006 184.221 347.830 1.00 51.35 150 HIS D O 1
ATOM 9375 N N . TYR F 1 111 ? 193.630 184.126 350.043 1.00 54.65 151 TYR D N 1
ATOM 9376 C CA . TYR F 1 111 ? 192.954 185.415 350.074 1.00 54.65 151 TYR D CA 1
ATOM 9377 C C . TYR F 1 111 ? 193.865 186.522 349.555 1.00 54.65 151 TYR D C 1
ATOM 9378 O O . TYR F 1 111 ? 193.475 187.311 348.683 1.00 54.65 151 TYR D O 1
ATOM 9396 N N . ASN F 1 112 ? 195.095 186.588 350.071 1.00 50.69 152 ASN D N 1
ATOM 9397 C CA . ASN F 1 112 ? 195.990 187.666 349.670 1.00 50.69 152 ASN D CA 1
ATOM 9398 C C . ASN F 1 112 ? 196.457 187.509 348.228 1.00 50.69 152 ASN D C 1
ATOM 9399 O O . ASN F 1 112 ? 196.613 188.510 347.517 1.00 50.69 152 ASN D O 1
ATOM 9410 N N . CYS F 1 113 ? 196.693 186.274 347.781 1.00 53.03 153 CYS D N 1
ATOM 9411 C CA . CYS F 1 113 ? 197.058 186.062 346.388 1.00 53.03 153 CYS D CA 1
ATOM 9412 C C . CYS F 1 113 ? 195.917 186.444 345.461 1.00 53.03 153 CYS D C 1
ATOM 9413 O O . CYS F 1 113 ? 196.156 186.988 344.379 1.00 53.03 153 CYS D O 1
ATOM 9421 N N . LEU F 1 114 ? 194.678 186.206 345.884 1.00 55.19 154 LEU D N 1
ATOM 9422 C CA . LEU F 1 114 ? 193.527 186.624 345.098 1.00 55.19 154 LEU D CA 1
ATOM 9423 C C . LEU F 1 114 ? 193.464 188.140 345.001 1.00 55.19 154 LEU D C 1
ATOM 9424 O O . LEU F 1 114 ? 193.294 188.697 343.910 1.00 55.19 154 LEU D O 1
ATOM 9440 N N . LEU F 1 115 ? 193.593 188.825 346.137 1.00 54.29 155 LEU D N 1
ATOM 9441 C CA . LEU F 1 115 ? 193.588 190.284 346.115 1.00 54.29 155 LEU D CA 1
ATOM 9442 C C . LEU F 1 115 ? 194.675 190.826 345.196 1.00 54.29 155 LEU D C 1
ATOM 9443 O O . LEU F 1 115 ? 194.385 191.470 344.182 1.00 54.29 155 LEU D O 1
ATOM 9459 N N . TRP F 1 116 ? 195.938 190.571 345.531 1.00 53.87 156 TRP D N 1
ATOM 9460 C CA . TRP F 1 116 ? 197.056 191.199 344.836 1.00 53.87 156 TRP D CA 1
ATOM 9461 C C . TRP F 1 116 ? 197.674 190.322 343.759 1.00 53.87 156 TRP D C 1
ATOM 9462 O O . TRP F 1 116 ? 197.778 190.747 342.604 1.00 53.87 156 TRP D O 1
ATOM 9483 N N . GLY F 1 117 ? 198.081 189.111 344.111 1.00 54.03 157 GLY D N 1
ATOM 9484 C CA . GLY F 1 117 ? 198.832 188.261 343.215 1.00 54.03 157 GLY D CA 1
ATOM 9485 C C . GLY F 1 117 ? 199.829 187.433 343.994 1.00 54.03 157 GLY D C 1
ATOM 9486 O O . GLY F 1 117 ? 200.501 187.948 344.894 1.00 54.03 157 GLY D O 1
ATOM 9490 N N . GLU F 1 118 ? 199.935 186.147 343.660 1.00 56.83 158 GLU D N 1
ATOM 9491 C CA . GLU F 1 118 ? 200.795 185.267 344.438 1.00 56.83 158 GLU D CA 1
ATOM 9492 C C . GLU F 1 118 ? 202.255 185.664 344.287 1.00 56.83 158 GLU D C 1
ATOM 9493 O O . GLU F 1 118 ? 203.056 185.453 345.201 1.00 56.83 158 GLU D O 1
ATOM 9505 N N . ALA F 1 119 ? 202.617 186.256 343.149 1.00 53.25 159 ALA D N 1
ATOM 9506 C CA . ALA F 1 119 ? 203.962 186.803 343.013 1.00 53.25 159 ALA D CA 1
ATOM 9507 C C . ALA F 1 119 ? 204.196 187.937 344.003 1.00 53.25 159 ALA D C 1
ATOM 9508 O O . ALA F 1 119 ? 205.245 187.998 344.659 1.00 53.25 159 ALA D O 1
ATOM 9515 N N . GLN F 1 120 ? 203.239 188.862 344.104 1.00 51.70 160 GLN D N 1
ATOM 9516 C CA . GLN F 1 120 ? 203.360 189.946 345.068 1.00 51.70 160 GLN D CA 1
ATOM 9517 C C . GLN F 1 120 ? 203.477 189.404 346.484 1.00 51.70 160 GLN D C 1
ATOM 9518 O O . GLN F 1 120 ? 204.312 189.869 347.269 1.00 51.70 160 GLN D O 1
ATOM 9526 N N . VAL F 1 121 ? 202.658 188.409 346.828 1.00 50.35 161 VAL D N 1
ATOM 9527 C CA . VAL F 1 121 ? 202.708 187.862 348.180 1.00 50.35 161 VAL D CA 1
ATOM 9528 C C . VAL F 1 121 ? 204.015 187.117 348.411 1.00 50.35 161 VAL D C 1
ATOM 9529 O O . VAL F 1 121 ? 204.551 187.120 349.525 1.00 50.35 161 VAL D O 1
ATOM 9542 N N . THR F 1 122 ? 204.554 186.475 347.377 1.00 52.13 162 THR D N 1
ATOM 9543 C CA . THR F 1 122 ? 205.837 185.800 347.499 1.00 52.13 162 THR D CA 1
ATOM 9544 C C . THR F 1 122 ? 206.938 186.798 347.813 1.00 52.13 162 THR D C 1
ATOM 9545 O O . THR F 1 122 ? 207.721 186.611 348.754 1.00 52.13 162 THR D O 1
ATOM 9556 N N . ASN F 1 123 ? 207.027 187.858 347.010 1.00 51.41 163 ASN D N 1
ATOM 9557 C CA . ASN F 1 123 ? 207.993 188.913 347.286 1.00 51.41 163 ASN D CA 1
ATOM 9558 C C . ASN F 1 123 ? 207.793 189.481 348.684 1.00 51.41 163 ASN D C 1
ATOM 9559 O O . ASN F 1 123 ? 208.766 189.760 349.393 1.00 51.41 163 ASN D O 1
ATOM 9570 N N . TYR F 1 124 ? 206.539 189.657 349.097 1.00 48.01 164 TYR D N 1
ATOM 9571 C CA . TYR F 1 124 ? 206.263 190.202 350.419 1.00 48.01 164 TYR D CA 1
ATOM 9572 C C . TYR F 1 124 ? 206.824 189.300 351.509 1.00 48.01 164 TYR D C 1
ATOM 9573 O O . TYR F 1 124 ? 207.512 189.767 352.421 1.00 48.01 164 TYR D O 1
ATOM 9591 N N . ILE F 1 125 ? 206.541 188.000 351.428 1.00 50.17 165 ILE D N 1
ATOM 9592 C CA . ILE F 1 125 ? 207.007 187.077 352.460 1.00 50.17 165 ILE D CA 1
ATOM 9593 C C . ILE F 1 125 ? 208.526 187.015 352.470 1.00 50.17 165 ILE D C 1
ATOM 9594 O O . ILE F 1 125 ? 209.152 186.967 353.535 1.00 50.17 165 ILE D O 1
ATOM 9610 N N . SER F 1 126 ? 209.146 187.010 351.290 1.00 51.89 166 SER D N 1
ATOM 9611 C CA . SER F 1 126 ? 210.602 186.970 351.224 1.00 51.89 166 SER D CA 1
ATOM 9612 C C . SER F 1 126 ? 211.216 188.198 351.882 1.00 51.89 166 SER D C 1
ATOM 9613 O O . SER F 1 126 ? 212.079 188.086 352.767 1.00 51.89 166 SER D O 1
ATOM 9621 N N . ARG F 1 127 ? 210.802 189.386 351.436 1.00 48.17 167 ARG D N 1
ATOM 9622 C CA . ARG F 1 127 ? 211.339 190.616 351.995 1.00 48.17 167 ARG D CA 1
ATOM 9623 C C . ARG F 1 127 ? 211.037 190.730 353.479 1.00 48.17 167 ARG D C 1
ATOM 9624 O O . ARG F 1 127 ? 211.836 191.297 354.230 1.00 48.17 167 ARG D O 1
ATOM 9645 N N . LEU F 1 128 ? 209.918 190.168 353.932 1.00 46.55 168 LEU D N 1
ATOM 9646 C CA . LEU F 1 128 ? 209.611 190.199 355.355 1.00 46.55 168 LEU D CA 1
ATOM 9647 C C . LEU F 1 128 ? 210.541 189.281 356.133 1.00 46.55 168 LEU D C 1
ATOM 9648 O O . LEU F 1 128 ? 211.007 189.640 357.217 1.00 46.55 168 LEU D O 1
ATOM 9664 N N . ARG F 1 129 ? 210.832 188.099 355.594 1.00 49.03 169 ARG D N 1
ATOM 9665 C CA . ARG F 1 129 ? 211.783 187.209 356.249 1.00 49.03 169 ARG D CA 1
ATOM 9666 C C . ARG F 1 129 ? 213.139 187.882 356.380 1.00 49.03 169 ARG D C 1
ATOM 9667 O O . ARG F 1 129 ? 213.771 187.843 357.443 1.00 49.03 169 ARG D O 1
ATOM 9688 N N . THR F 1 130 ? 213.605 188.510 355.299 1.00 48.04 170 THR D N 1
ATOM 9689 C CA . THR F 1 130 ? 214.863 189.248 355.366 1.00 48.04 170 THR D CA 1
ATOM 9690 C C . THR F 1 130 ? 214.800 190.338 356.430 1.00 48.04 170 THR D C 1
ATOM 9691 O O . THR F 1 130 ? 215.591 190.345 357.379 1.00 48.04 170 THR D O 1
ATOM 9702 N N . TRP F 1 131 ? 213.857 191.271 356.285 1.00 45.80 171 TRP D N 1
ATOM 9703 C CA . TRP F 1 131 ? 213.706 192.373 357.226 1.00 45.80 171 TRP D CA 1
ATOM 9704 C C . TRP F 1 131 ? 213.543 191.903 358.666 1.00 45.80 171 TRP D C 1
ATOM 9705 O O . TRP F 1 131 ? 213.826 192.672 359.590 1.00 45.80 171 TRP D O 1
ATOM 9726 N N . LEU F 1 132 ? 213.100 190.667 358.879 1.00 45.28 172 LEU D N 1
ATOM 9727 C CA . LEU F 1 132 ? 212.859 190.157 360.219 1.00 45.28 172 LEU D CA 1
ATOM 9728 C C . LEU F 1 132 ? 214.026 189.359 360.775 1.00 45.28 172 LEU D C 1
ATOM 9729 O O . LEU F 1 132 ? 214.104 189.173 361.994 1.00 45.28 172 LEU D O 1
ATOM 9745 N N . SER F 1 133 ? 214.927 188.883 359.917 1.00 47.17 173 SER D N 1
ATOM 9746 C CA . SER F 1 133 ? 216.152 188.263 360.401 1.00 47.17 173 SER D CA 1
ATOM 9747 C C . SER F 1 133 ? 217.182 189.308 360.799 1.00 47.17 173 SER D C 1
ATOM 9748 O O . SER F 1 133 ? 218.001 189.062 361.691 1.00 47.17 173 SER D O 1
ATOM 9756 N N . THR F 1 134 ? 217.153 190.466 360.152 1.00 46.70 174 THR D N 1
ATOM 9757 C CA . THR F 1 134 ? 218.065 191.541 360.494 1.00 46.70 174 THR D CA 1
ATOM 9758 C C . THR F 1 134 ? 217.722 192.107 361.872 1.00 46.70 174 THR D C 1
ATOM 9759 O O . THR F 1 134 ? 216.546 192.173 362.240 1.00 46.70 174 THR D O 1
ATOM 9770 N N . PRO F 1 135 ? 218.718 192.522 362.655 1.00 46.50 175 PRO D N 1
ATOM 9771 C CA . PRO F 1 135 ? 218.422 193.133 363.954 1.00 46.50 175 PRO D CA 1
ATOM 9772 C C . PRO F 1 135 ? 217.593 194.400 363.806 1.00 46.50 175 PRO D C 1
ATOM 9773 O O . PRO F 1 135 ? 217.369 194.920 362.712 1.00 46.50 175 PRO D O 1
ATOM 9784 N N . GLU F 1 136 ? 217.145 194.908 364.954 1.00 51.93 176 GLU D N 1
ATOM 9785 C CA . GLU F 1 136 ? 216.158 195.980 364.957 1.00 51.93 176 GLU D CA 1
ATOM 9786 C C . GLU F 1 136 ? 216.743 197.296 364.459 1.00 51.93 176 GLU D C 1
ATOM 9787 O O . GLU F 1 136 ? 216.081 198.033 363.720 1.00 51.93 176 GLU D O 1
ATOM 9799 N N . LYS F 1 137 ? 217.979 197.612 364.847 1.00 49.69 177 LYS D N 1
ATOM 9800 C CA . LYS F 1 137 ? 218.518 198.937 364.574 1.00 49.69 177 LYS D CA 1
ATOM 9801 C C . LYS F 1 137 ? 219.006 199.099 363.142 1.00 49.69 177 LYS D C 1
ATOM 9802 O O . LYS F 1 137 ? 219.069 200.231 362.651 1.00 49.69 177 LYS D O 1
ATOM 9821 N N . TYR F 1 138 ? 219.350 198.011 362.463 1.00 46.38 178 TYR D N 1
ATOM 9822 C CA . TYR F 1 138 ? 219.746 198.066 361.066 1.00 46.38 178 TYR D CA 1
ATOM 9823 C C . TYR F 1 138 ? 218.593 197.758 360.123 1.00 46.38 178 TYR D C 1
ATOM 9824 O O . TYR F 1 138 ? 218.785 197.773 358.903 1.00 46.38 178 TYR D O 1
ATOM 9842 N N . ARG F 1 139 ? 217.405 197.484 360.659 1.00 47.12 179 ARG D N 1
ATOM 9843 C CA . ARG F 1 139 ? 216.221 197.339 359.822 1.00 47.12 179 ARG D CA 1
ATOM 9844 C C . ARG F 1 139 ? 215.829 198.675 359.210 1.00 47.12 179 ARG D C 1
ATOM 9845 O O . ARG F 1 139 ? 215.785 198.827 357.984 1.00 47.12 179 ARG D O 1
ATOM 9866 N N . GLY F 1 140 ? 215.541 199.657 360.058 1.00 53.28 180 GLY D N 1
ATOM 9867 C CA . GLY F 1 140 ? 215.105 200.960 359.607 1.00 53.28 180 GLY D CA 1
ATOM 9868 C C . GLY F 1 140 ? 213.864 201.411 360.341 1.00 53.28 180 GLY D C 1
ATOM 9869 O O . GLY F 1 140 ? 213.687 201.110 361.526 1.00 53.28 180 GLY D O 1
ATOM 9873 N N . ARG F 1 141 ? 212.997 202.141 359.646 1.00 57.13 181 ARG D N 1
ATOM 9874 C CA . ARG F 1 141 ? 211.696 202.527 360.171 1.00 57.13 181 ARG D CA 1
ATOM 9875 C C . ARG F 1 141 ? 210.627 202.371 359.099 1.00 57.13 181 ARG D C 1
ATOM 9876 O O . ARG F 1 141 ? 209.613 203.072 359.113 1.00 57.13 181 ARG D O 1
ATOM 9897 N N . ASP F 1 142 ? 210.844 201.443 358.167 1.00 55.52 182 ASP D N 1
ATOM 9898 C CA . ASP F 1 142 ? 209.930 201.233 357.048 1.00 55.52 182 ASP D CA 1
ATOM 9899 C C . ASP F 1 142 ? 209.926 199.738 356.743 1.00 55.52 182 ASP D C 1
ATOM 9900 O O . ASP F 1 142 ? 210.793 199.248 356.013 1.00 55.52 182 ASP D O 1
ATOM 9909 N N . ALA F 1 143 ? 208.952 199.028 357.302 1.00 47.90 183 ALA D N 1
ATOM 9910 C CA . ALA F 1 143 ? 208.804 197.610 357.051 1.00 47.90 183 ALA D CA 1
ATOM 9911 C C . ALA F 1 143 ? 208.323 197.381 355.623 1.00 47.90 183 ALA D C 1
ATOM 9912 O O . ALA F 1 143 ? 207.922 198.319 354.931 1.00 47.90 183 ALA D O 1
ATOM 9919 N N . PRO F 1 144 ? 208.358 196.139 355.150 1.00 46.84 184 PRO D N 1
ATOM 9920 C CA . PRO F 1 144 ? 207.877 195.855 353.797 1.00 46.84 184 PRO D CA 1
ATOM 9921 C C . PRO F 1 144 ? 206.369 195.684 353.742 1.00 46.84 184 PRO D C 1
ATOM 9922 O O . PRO F 1 144 ? 205.723 195.275 354.709 1.00 46.84 184 PRO D O 1
ATOM 9933 N N . THR F 1 145 ? 205.816 196.005 352.577 1.00 51.34 185 THR D N 1
ATOM 9934 C CA . THR F 1 145 ? 204.378 195.972 352.351 1.00 51.34 185 THR D CA 1
ATOM 9935 C C . THR F 1 145 ? 204.137 195.793 350.858 1.00 51.34 185 THR D C 1
ATOM 9936 O O . THR F 1 145 ? 205.076 195.619 350.075 1.00 51.34 185 THR D O 1
ATOM 9947 N N . ILE F 1 146 ? 202.869 195.844 350.467 1.00 54.46 186 ILE D N 1
ATOM 9948 C CA . ILE F 1 146 ? 202.473 195.688 349.074 1.00 54.46 186 ILE D CA 1
ATOM 9949 C C . ILE F 1 146 ? 201.951 196.994 348.490 1.00 54.46 186 ILE D C 1
ATOM 9950 O O . ILE F 1 146 ? 202.239 197.319 347.337 1.00 54.46 186 ILE D O 1
ATOM 9966 N N . GLU F 1 147 ? 201.181 197.754 349.271 1.00 62.69 187 GLU D N 1
ATOM 9967 C CA . GLU F 1 147 ? 200.840 199.139 348.948 1.00 62.69 187 GLU D CA 1
ATOM 9968 C C . GLU F 1 147 ? 200.105 199.240 347.607 1.00 62.69 187 GLU D C 1
ATOM 9969 O O . GLU F 1 147 ? 200.619 199.753 346.612 1.00 62.69 187 GLU D O 1
ATOM 9981 N N . ALA F 1 148 ? 198.887 198.700 347.602 1.00 65.31 188 ALA D N 1
ATOM 9982 C CA . ALA F 1 148 ? 197.978 198.932 346.487 1.00 65.31 188 ALA D CA 1
ATOM 9983 C C . ALA F 1 148 ? 197.920 200.417 346.153 1.00 65.31 188 ALA D C 1
ATOM 9984 O O . ALA F 1 148 ? 198.118 201.278 347.015 1.00 65.31 188 ALA D O 1
ATOM 9991 N N . ILE F 1 149 ? 197.633 200.717 344.886 1.00 69.84 189 ILE D N 1
ATOM 9992 C CA . ILE F 1 149 ? 197.567 202.089 344.403 1.00 69.84 189 ILE D CA 1
ATOM 9993 C C . ILE F 1 149 ? 196.339 202.250 343.519 1.00 69.84 189 ILE D C 1
ATOM 9994 O O . ILE F 1 149 ? 195.883 201.309 342.867 1.00 69.84 189 ILE D O 1
ATOM 10010 N N . THR F 1 150 ? 195.806 203.470 343.507 1.00 73.73 190 THR D N 1
ATOM 10011 C CA . THR F 1 150 ? 194.628 203.815 342.725 1.00 73.73 190 THR D CA 1
ATOM 10012 C C . THR F 1 150 ? 194.963 204.968 341.792 1.00 73.73 190 THR D C 1
ATOM 10013 O O . THR F 1 150 ? 195.737 205.862 342.149 1.00 73.73 190 THR D O 1
ATOM 10024 N N . ARG F 1 151 ? 194.379 204.941 340.597 1.00 88.23 191 ARG D N 1
ATOM 10025 C CA . ARG F 1 151 ? 194.611 205.952 339.582 1.00 88.23 191 ARG D CA 1
ATOM 10026 C C . ARG F 1 151 ? 193.303 206.662 339.253 1.00 88.23 191 ARG D C 1
ATOM 10027 O O . ARG F 1 151 ? 192.278 205.992 339.057 1.00 88.23 191 ARG D O 1
ATOM 10048 N N . PRO F 1 152 ? 193.285 208.004 339.182 1.00 87.38 192 PRO D N 1
ATOM 10049 C CA . PRO F 1 152 ? 192.044 208.690 338.810 1.00 87.38 192 PRO D CA 1
ATOM 10050 C C . PRO F 1 152 ? 191.721 208.563 337.324 1.00 87.38 192 PRO D C 1
ATOM 10051 O O . PRO F 1 152 ? 192.263 209.328 336.526 1.00 87.38 192 PRO D O 1
#

Organism: Duck hepatitis B virus (strain United States/DHBV-16) (NCBI:txid489543)

Secondary structure (DSSP, 8-state):
--HHHHHHH--GGGS-SSSS--HHHHHHHHHHHHHHHHHTT---HHHHHHHHHHHHHHHHHHHHHHHHHHHHHHHHH-TTS-HHHHHHHHHHHHHHHHHHHHHHHHHHHHHHHHHT-HHHHHHHHHHHHHHHHS-STTS-SS---TT-/-HHHHHHHHHHSS-SSSSPPHHHHHHHHHHHHHHHHHHT---HHHHHHHHHHHHHHHHHHHHHHHHHHHHHHHHH--SS-HHHHHHHHHHHHHHHHHHHHHHHHHHHHHHHHHT-HHHHHHHHHHHHHHHHS-SSSS-SSPPPTHHHHS--/--HHHHHHHHHHTTS-SSSSPPHHHHHHHHHHHHHHHHHTT---HHHHHHHHHHHHHHHHHHHHHHHHHHHHHHHHH---SSTHHHHHHHHHHHHHHHHHHHHHHHHHHHHHHHHT-HHHHHHHHHHHHHHHHSPTTSS-SS----TTTSS-----/--HHHHHHH--GGGS-SSSSPPHHHHHHHHHHHHHHHHHTT---HHHHHHHHHHHHHHHHHHHHHHHHHHHHHHHHH-SSS-HHHHHHHHHHHHHHHHHHHHHHHHHHHHHHHHHT-HHHHHHHHHHHHHHHHS-HHHH-S-----------/--S--TTSS----/-----TTSS----

Sequence (633 aa):
SSSSHHRSPSPRKSSSSHHRSPSPRKMDINASRALANVYDLPDDFFPKIDDLVRDAKDALEPYWKSDSIKKHVLIATHFVDLIEDFWQTTQGMHEIAESLRAVGGSGGAEIHAHLKAYAKINEESLDRARRLLWWHYNCLLWGEAQVTNYISRLRTWLSTPEKYRGRDAPTIEAINASRALANVYDLPDDFFPKIDDLVRDAKDALEPYWKSDSIKKHVLIATHFVDLIEDFWQTTQGMHEIAESLRAVGGSGGAEIHAHLKAYAKINEESLDRARRLLWWHYNCLLWGEAQVTNYISRLRTWLSTPEKYRGRDAPTIEAITRPIMDINASRALANVYDLPDDFFPKIDDLVRDAKDALEPYWKSDSIKKHVLIATHFVDLIEDFWQTTQGMHEIAESLRAVGGSGGAEIHAHLKAYAKINEESLDRARRLLWWHYNCLLWGEAQVTNYISRLRTWLSTPEKYRGRDAPTIEAITRPIQVAMDINASRALANVYDLPDDFFPKIDDLVRDAKDALEPYWKSDSIKKHVLIATHFVDLIEDFWQTTQGMHEIAESLRAVGGSGGAEIHAHLKAYAKINEESLDRARRLLWWHYNCLLWGEAQVTNYISRLRTWLSTPEKYRGRDAPTIEAITRP

InterPro domains:
  IPR002006 Hepatitis core antigen [PF00906] (2-260)
  IPR036459 Viral capsid core domain supefamily, Hepatitis B virus [G3DSA:1.10.4090.10] (1-71)
  IPR036459 Viral capsid core domain supefamily, Hepatitis B virus [G3DSA:1.10.4090.10] (123-199)
  IPR036459 Viral capsid core domain supefamily, Hepatitis B virus [SSF47852] (97-188)

Nearest PDB structures (foldseek):
  6ygi-assembly1_A  TM=9.790E-01  e=4.657E-20  Hepatitis B virus duck/DHBV-16
  6ygh-assembly1_D  TM=9.638E-01  e=4.700E-18  Hepatitis B virus duck/DHBV-16
  6ygi-assembly1_C  TM=8.989E-01  e=1.992E-18  Hepatitis B virus duck/DHBV-16
  3j2v-assembly1_C-3  TM=5.940E-01  e=4.046E-04  Hepatitis B virus
  3j2v-assembly1_C-5  TM=5.940E-01  e=4.046E-04  Hepatitis B virus

B-factor: mean 63.17, std 18.42, range [30.0, 116.36]

CATH classification: 1.10.4090.10

Radius of gyration: 33.09 Å; Cα contacts (8 Å, |Δi|>4): 643; chains: 6; bounding box: 87×92×73 Å